Protein AF-A0A1I8JA05-F1 (afdb_monomer)

Foldseek 3Di:
DDDDDDDDDDDDDDDDDPDDDDPDDDDDDDDDDDDDDDDDDDDDDDDDDDDDDDDDPDPDDVVVVVVVVVLVVVVVVVVVVVVVVCVVPDDDDDDDDDDDDPPPDDDDDDDDDDDDDPDDPLRVVVVPDDPPDPVRDDVVVVVVVVVVVVVVVVVVVVVVVVVVVVPDDPDDDRPDDPPCVVVVVLVVLVVQLVVLVVVLVVQLVVLVVVLVVVLVVLVVVLVVVVVVLVVVLCVLCVLLPDLVSLLVDDPVSLVVSVVSNVVSLVVNLVSLVVSLVVLVVSLVVSVVSNVVSLVVSVVVSVVSPSDDPVVVVVVSVVVVVVVVVVSVVSNVVSVVVSVVSVVVSVVVVVVVVVVSVVSVVSNVVVVVVVVVVVLVVVCPDCCNPPNVQLVVLVVVLVVQLVVLVVVLVVLVVVVVVCDPPNVDPVNVVVSVVVNVVSVVVNVVSVVVSVVSNVVSNVVSVVVSVVVVVVD

Nearest PDB structures (foldseek):
  8iyj-assembly1_S4  TM=3.286E-01  e=1.286E+00  Mus musculus
  7sqc-assembly1_1J  TM=2.464E-01  e=8.059E+00  Chlamydomonas reinhardtii

InterPro domains:
  IPR028089 Domain of unknown function DUF4455 [PF14643] (186-469)

Organism: NCBI:txid282301

Radius of gyration: 69.93 Å; Cα contacts (8 Å, |Δi|>4): 129; chains: 1; bounding box: 151×62×219 Å

Sequence (471 aa):
MEVEVAHPSQPNASRFDESAAAAMSLPQPPAPQQRSGNTRSGHTSLQQKRPAPVDGSKILRNDEVYRQLFEAQVQLTDQLAGTRWWRENKPAVKQVKSSRDLSLPVVRNAAPATSRGMLAGRQADWTRALENDGRTENPVVARQTAEWLDLVSAETESGQHATEVADLPDQVRPSKLRSDVIDRIKEKRRERHNLTLEEMHQELYQVGVTFEPLIVQRCQSLHETLAKLEEELDRRLSPLATNESLMALDQHQLLGLWQGVAEVFADRRNAIGSLDEDLLALESDRVTEIRRVFHSYSEVLERVSHLAPAELHRIVDDEAVQMNQTLLGNQRSFADLNARLVMSELDRERRMRAHWQDKITEWRAGHVEVAVAGFHQFVQSPQVQSPPSLESILSNMRAEQSEINSRRLELIEELSSLAPPNACKSGVAAWHQKMQQVCKMLDETNQKYLQQVYEDYERVCQHCLEAINAR

Secondary structure (DSSP, 8-state):
--------------------S----PPPPPPPPP---------------------------HHHHHHHHHHHHHHHHHHHHHHHHHHHTPPPP---------------------SS-SS-HHHHHHHTPPTT-TTSPPHHHHHHHHHHHHHHHHHHHHHHHHHHHHTS-SS----S---THHHHHHHHHHHHHHHHHHHHHHHHHHHHHHHHHHHHHHHHHHHHHHHHHHHHHHHHHGGGSSHHHHHT--HHHHHHHHHHHHHHHHHHHHHHHHHHHHHHHHHHHHHHHHHHHHHHHHHHHHHH-SS-HHHHHHHHHHHHHHHHHHHHHHHHHHHHHHHHHHHHHHHHHHHHHHHHHHHHHHHHHHHHHHHHHHHHHHHTSHHHHS-HHHHHHHHHHHHHHHHHHHHHHHHHHHHHH--TTS--HHHHHHHHHHHHHHHHHHHHHHHHHHHHHHHHHHHHHHHHHHHHHT-

pLDDT: mean 76.0, std 22.55, range [29.23, 98.0]

Solvent-accessible surface area (backbone atoms only — not comparable to full-atom values): 28665 Å² total; per-residue (Å²): 136,89,77,85,86,82,85,81,83,86,80,84,93,76,87,88,81,98,83,87,89,85,87,86,82,83,84,83,83,84,82,89,84,88,82,89,83,88,90,87,85,87,86,88,86,80,91,79,92,75,87,80,82,93,81,78,92,71,86,69,64,64,70,59,55,56,49,50,51,51,54,51,50,54,50,50,52,53,49,53,52,50,53,49,54,56,63,77,68,57,84,85,75,91,77,82,88,78,88,75,93,77,83,80,78,80,87,71,94,76,84,87,82,91,89,73,71,103,51,58,73,74,56,48,53,56,78,70,54,60,94,86,44,94,86,61,84,55,64,70,58,54,50,52,53,49,57,51,50,53,53,58,51,55,57,53,54,60,52,51,55,57,50,61,62,69,73,56,77,96,67,87,71,84,82,68,84,77,72,63,59,63,60,50,52,51,48,58,28,40,53,52,30,52,50,53,51,52,51,51,52,51,52,54,51,53,54,41,77,60,48,56,57,52,55,51,48,54,55,50,54,46,52,56,50,54,49,53,52,46,57,52,46,53,60,66,46,51,53,66,74,42,71,71,50,37,68,69,53,51,73,67,56,53,52,50,45,50,51,54,51,52,50,51,53,49,52,52,52,50,51,53,53,50,48,52,54,52,53,52,49,53,50,53,52,50,52,51,52,53,51,50,51,54,58,64,44,50,63,52,46,68,74,39,46,72,62,58,71,74,58,50,51,49,54,53,49,52,52,51,49,54,49,49,52,51,52,54,49,50,54,50,51,51,52,52,49,49,52,50,51,52,51,53,50,52,52,49,51,51,53,49,52,51,53,50,50,52,50,51,51,51,43,52,51,52,52,51,50,54,51,51,51,54,48,52,54,52,57,67,29,54,71,65,71,58,34,69,67,56,54,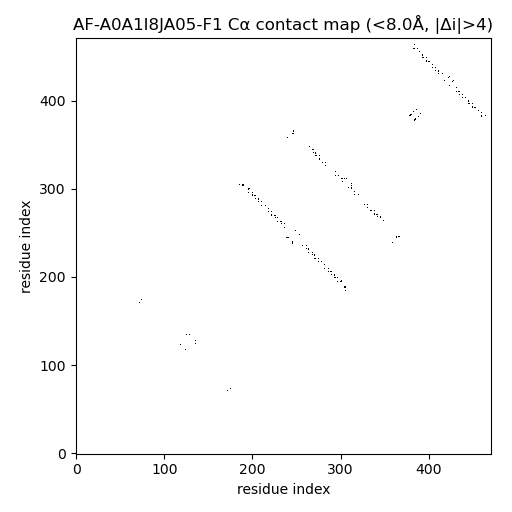52,52,54,52,51,46,52,53,55,50,50,52,54,49,51,54,50,50,52,52,54,52,52,58,76,66,56,48,84,88,64,62,38,76,67,51,55,50,53,50,48,50,54,50,52,50,52,53,49,50,52,52,53,52,50,53,52,49,52,50,53,52,51,55,52,51,51,52,47,50,50,54,52,52,52,59,61,72,76,106

Mean predicted aligned error: 20.37 Å

Structure (mmCIF, N/CA/C/O backbone):
data_AF-A0A1I8JA05-F1
#
_entry.id   AF-A0A1I8JA05-F1
#
loop_
_atom_site.group_PDB
_atom_site.id
_atom_site.type_symbol
_atom_site.label_atom_id
_atom_site.label_alt_id
_atom_site.label_comp_id
_atom_site.label_asym_id
_atom_site.label_entity_id
_atom_site.label_seq_id
_atom_site.pdbx_PDB_ins_code
_atom_site.Cartn_x
_atom_site.Cartn_y
_atom_site.Cartn_z
_atom_site.occupancy
_atom_site.B_iso_or_equiv
_atom_site.auth_seq_id
_atom_site.auth_comp_id
_atom_site.auth_asym_id
_atom_site.auth_atom_id
_atom_site.pdbx_PDB_model_num
ATOM 1 N N . MET A 1 1 ? -30.269 -16.166 15.407 1.00 41.88 1 MET A N 1
ATOM 2 C CA . MET A 1 1 ? -29.426 -16.593 14.275 1.00 41.88 1 MET A CA 1
ATOM 3 C C . MET A 1 1 ? -28.160 -17.139 14.902 1.00 41.88 1 MET A C 1
ATOM 5 O O . MET A 1 1 ? -27.328 -16.366 15.356 1.00 41.88 1 MET A O 1
ATOM 9 N N . GLU A 1 2 ? -28.149 -18.447 15.128 1.00 38.84 2 GLU A N 1
ATOM 10 C CA . GLU A 1 2 ? -27.073 -19.168 15.809 1.00 38.84 2 GLU A CA 1
ATOM 11 C C . GLU A 1 2 ? -25.876 -19.274 14.864 1.00 38.84 2 GLU A C 1
ATOM 13 O O . GLU A 1 2 ? -26.050 -19.608 13.693 1.00 38.84 2 GLU A O 1
ATOM 18 N N . VAL A 1 3 ? -24.677 -18.962 15.355 1.00 39.25 3 VAL A N 1
ATOM 19 C CA . VAL A 1 3 ? -23.432 -19.223 14.629 1.00 39.25 3 VAL A CA 1
ATOM 20 C C . VAL A 1 3 ? -22.560 -20.095 15.518 1.00 39.25 3 VAL A C 1
ATOM 22 O O . VAL A 1 3 ? -22.147 -19.688 16.604 1.00 39.25 3 VAL A O 1
ATOM 25 N N . GLU A 1 4 ? -22.354 -21.318 15.037 1.00 31.69 4 GLU A N 1
ATOM 26 C CA . GLU A 1 4 ? -21.471 -22.350 15.566 1.00 31.69 4 GLU A CA 1
ATOM 27 C C . GLU A 1 4 ? -20.049 -21.825 15.790 1.00 31.69 4 GLU A C 1
ATOM 29 O O . GLU A 1 4 ? -19.417 -21.258 14.897 1.00 31.69 4 GLU A O 1
ATOM 34 N N . VAL A 1 5 ? -19.519 -22.077 16.986 1.00 38.06 5 VAL A N 1
ATOM 35 C CA . VAL A 1 5 ? -18.106 -21.883 17.313 1.00 38.06 5 VAL A CA 1
ATOM 36 C C . VAL A 1 5 ? -17.353 -23.152 16.919 1.00 38.06 5 VAL A C 1
ATOM 38 O O . VAL A 1 5 ? -17.412 -24.166 17.612 1.00 38.06 5 VAL A O 1
ATOM 41 N N . ALA A 1 6 ? -16.637 -23.095 15.797 1.00 34.84 6 ALA A N 1
ATOM 42 C CA . ALA A 1 6 ? -15.684 -24.121 15.396 1.00 34.84 6 ALA A CA 1
ATOM 43 C C . ALA A 1 6 ? -14.306 -23.829 16.017 1.00 34.84 6 ALA A C 1
ATOM 45 O O . ALA A 1 6 ? -13.642 -22.854 15.665 1.00 34.84 6 ALA A O 1
ATOM 46 N N . HIS A 1 7 ? -13.863 -24.690 16.933 1.00 44.78 7 HIS A N 1
ATOM 47 C CA . HIS A 1 7 ? -12.465 -24.772 17.358 1.00 44.78 7 HIS A CA 1
ATOM 48 C C . HIS A 1 7 ? -11.618 -25.470 16.282 1.00 44.78 7 HIS A C 1
ATOM 50 O O . HIS A 1 7 ? -12.011 -26.547 15.828 1.00 44.78 7 HIS A O 1
ATOM 56 N N . PRO A 1 8 ? -10.407 -24.974 15.969 1.00 39.38 8 PRO A N 1
ATOM 57 C CA . PRO A 1 8 ? -9.360 -25.800 15.399 1.00 39.38 8 PRO A CA 1
ATOM 58 C C . PRO A 1 8 ? -8.265 -26.102 16.426 1.00 39.38 8 PRO A C 1
ATOM 60 O O . PRO A 1 8 ? -7.695 -25.231 17.085 1.00 39.38 8 PRO A O 1
ATOM 63 N N . SER A 1 9 ? -8.001 -27.396 16.515 1.00 35.47 9 SER A N 1
ATOM 64 C CA . SER A 1 9 ? -6.981 -28.088 17.282 1.00 35.47 9 SER A CA 1
ATOM 65 C C . SER A 1 9 ? -5.557 -27.624 16.957 1.00 35.47 9 SER A C 1
ATOM 67 O O . SER A 1 9 ? -5.187 -27.451 15.797 1.00 35.47 9 SER A O 1
ATOM 69 N N . GLN A 1 10 ? -4.732 -27.506 17.996 1.00 41.56 10 GLN A N 1
ATOM 70 C CA . GLN A 1 10 ? -3.276 -27.409 17.883 1.00 41.56 10 GLN A CA 1
ATOM 71 C C . GLN A 1 10 ? -2.671 -28.701 17.310 1.00 41.56 10 GLN A C 1
ATOM 73 O O . GLN A 1 10 ? -3.129 -29.792 17.664 1.00 41.56 10 GLN A O 1
ATOM 78 N N . PRO A 1 11 ? -1.549 -28.603 16.575 1.00 41.12 11 PRO A N 1
ATOM 79 C CA . PRO A 1 11 ? -0.574 -29.678 16.544 1.00 41.12 11 PRO A CA 1
ATOM 80 C C . PRO A 1 11 ? 0.808 -29.236 17.053 1.00 41.12 11 PRO A C 1
ATOM 82 O O . PRO A 1 11 ? 1.414 -28.286 16.570 1.00 41.12 11 PRO A O 1
ATOM 85 N N . ASN A 1 12 ? 1.266 -29.996 18.049 1.00 33.09 12 ASN A N 1
ATOM 86 C CA . ASN A 1 12 ? 2.627 -30.448 18.347 1.00 33.09 12 ASN A CA 1
ATOM 87 C C . ASN A 1 12 ? 3.834 -29.666 17.803 1.00 33.09 12 ASN A C 1
ATOM 89 O O . ASN A 1 12 ? 4.171 -29.716 16.622 1.00 33.09 12 ASN A O 1
ATOM 93 N N . ALA A 1 13 ? 4.606 -29.137 18.752 1.00 38.50 13 ALA A N 1
ATOM 94 C CA . ALA A 1 13 ? 6.009 -28.792 18.591 1.00 38.50 13 ALA A CA 1
ATOM 95 C C . ALA A 1 13 ? 6.906 -30.052 18.549 1.00 38.50 13 ALA A C 1
ATOM 97 O O . ALA A 1 13 ? 6.864 -30.895 19.443 1.00 38.50 13 ALA A O 1
ATOM 98 N N . SER A 1 14 ? 7.753 -30.137 17.522 1.00 34.16 14 SER A N 1
ATOM 99 C CA . SER A 1 14 ? 8.902 -31.048 17.367 1.00 34.16 14 SER A CA 1
ATOM 100 C C . SER A 1 14 ? 9.892 -30.329 16.438 1.00 34.16 14 SER A C 1
ATOM 102 O O . SER A 1 14 ? 9.547 -30.086 15.291 1.00 34.16 14 SER A O 1
ATOM 104 N N . ARG A 1 15 ? 10.963 -29.703 16.947 1.00 37.03 15 ARG A N 1
ATOM 105 C CA . ARG A 1 15 ? 12.347 -30.219 17.105 1.00 37.03 15 ARG A CA 1
ATOM 106 C C . ARG A 1 15 ? 13.031 -30.605 15.772 1.00 37.03 15 ARG A C 1
ATOM 108 O O . ARG A 1 15 ? 12.457 -31.392 15.030 1.00 37.03 15 ARG A O 1
ATOM 115 N N . PHE A 1 16 ? 14.279 -30.123 15.606 1.00 31.55 16 PHE A N 1
ATOM 116 C CA . PHE A 1 16 ? 15.246 -30.218 14.477 1.00 31.55 16 PHE A CA 1
ATOM 117 C C . PHE A 1 16 ? 15.109 -29.088 13.428 1.00 31.55 16 PHE A C 1
ATOM 119 O O . PHE A 1 16 ? 14.000 -28.790 13.013 1.00 31.55 16 PHE A O 1
ATOM 126 N N . ASP A 1 17 ? 16.143 -28.384 12.948 1.00 33.81 17 ASP A N 1
ATOM 127 C CA . ASP A 1 17 ? 17.603 -28.472 13.111 1.00 33.81 17 ASP A CA 1
ATOM 128 C C . ASP A 1 17 ? 18.236 -27.111 12.723 1.00 33.81 17 ASP A C 1
ATOM 130 O O . ASP A 1 17 ? 17.935 -26.565 11.659 1.00 33.81 17 ASP A O 1
ATOM 134 N N . GLU A 1 18 ? 19.122 -26.560 13.558 1.00 38.75 18 GLU A N 1
ATOM 135 C CA . GLU A 1 18 ? 19.995 -25.423 13.221 1.00 38.75 18 GLU A CA 1
ATOM 136 C C . GLU A 1 18 ? 21.253 -25.945 12.509 1.00 38.75 18 GLU A C 1
ATOM 138 O O . GLU A 1 18 ? 22.231 -26.315 13.154 1.00 38.75 18 GLU A O 1
ATOM 143 N N . SER A 1 19 ? 21.258 -25.989 11.175 1.00 43.25 19 SER A N 1
ATOM 144 C CA . SER A 1 19 ? 22.497 -26.174 10.400 1.00 43.25 19 SER A CA 1
ATOM 145 C C . SER A 1 19 ? 22.305 -25.793 8.931 1.00 43.25 19 SER A C 1
ATOM 147 O O . SER A 1 19 ? 22.050 -26.649 8.089 1.00 43.25 19 SER A O 1
ATOM 149 N N . ALA A 1 20 ? 22.413 -24.498 8.612 1.00 35.06 20 ALA A N 1
ATOM 150 C CA . ALA A 1 20 ? 22.589 -24.026 7.228 1.00 35.06 20 ALA A CA 1
ATOM 151 C C . ALA A 1 20 ? 23.080 -22.562 7.130 1.00 35.06 20 ALA A C 1
ATOM 153 O O . ALA A 1 20 ? 22.655 -21.826 6.246 1.00 35.06 20 ALA A O 1
ATOM 154 N N . ALA A 1 21 ? 23.966 -22.111 8.027 1.00 34.53 21 ALA A N 1
ATOM 155 C CA . ALA A 1 21 ? 24.474 -20.727 8.033 1.00 34.53 21 ALA A CA 1
ATOM 156 C C . ALA A 1 21 ? 26.009 -20.624 7.912 1.00 34.53 21 ALA A C 1
ATOM 158 O O . ALA A 1 21 ? 26.622 -19.722 8.475 1.00 34.53 21 ALA A O 1
ATOM 159 N N . ALA A 1 22 ? 26.655 -21.547 7.190 1.00 38.22 22 ALA A N 1
ATOM 160 C CA . ALA A 1 22 ? 28.110 -21.531 7.015 1.00 38.22 22 ALA A CA 1
ATOM 161 C C . ALA A 1 22 ? 28.551 -22.120 5.666 1.00 38.22 22 ALA A C 1
ATOM 163 O O . ALA A 1 22 ? 29.195 -23.163 5.626 1.00 38.22 22 ALA A O 1
ATOM 164 N N . ALA A 1 23 ? 28.207 -21.472 4.549 1.00 40.16 23 ALA A N 1
ATOM 165 C CA . ALA A 1 23 ? 28.803 -21.812 3.253 1.00 40.16 23 ALA A CA 1
ATOM 166 C C . ALA A 1 23 ? 28.652 -20.703 2.200 1.00 40.16 23 ALA A C 1
ATOM 168 O O . ALA A 1 23 ? 28.147 -20.985 1.127 1.00 40.16 23 ALA A O 1
ATOM 169 N N . MET A 1 24 ? 29.089 -19.463 2.461 1.00 35.53 24 MET A N 1
ATOM 170 C CA . MET A 1 24 ? 29.396 -18.487 1.394 1.00 35.53 24 MET A CA 1
ATOM 171 C C . MET A 1 24 ? 30.433 -17.456 1.872 1.00 35.53 24 MET A C 1
ATOM 173 O O . MET A 1 24 ? 30.088 -16.340 2.239 1.00 35.53 24 MET A O 1
ATOM 177 N N . SER A 1 25 ? 31.717 -17.823 1.837 1.00 35.19 25 SER A N 1
ATOM 178 C CA . SER A 1 25 ? 32.829 -16.862 1.853 1.00 35.19 25 SER A CA 1
ATOM 179 C C . SER A 1 25 ? 33.678 -17.091 0.608 1.00 35.19 25 SER A C 1
ATOM 181 O O . SER A 1 25 ? 34.416 -18.072 0.523 1.00 35.19 25 SER A O 1
ATOM 183 N N . LEU A 1 26 ? 33.535 -16.203 -0.376 1.00 40.00 26 LEU A N 1
ATOM 184 C CA . LEU A 1 26 ? 34.410 -16.127 -1.546 1.00 40.00 26 LEU A CA 1
ATOM 185 C C . LEU A 1 26 ? 35.692 -15.343 -1.192 1.00 40.00 26 LEU A C 1
ATOM 187 O O . LEU A 1 26 ? 35.626 -14.399 -0.402 1.00 40.00 26 LEU A O 1
ATOM 191 N N . PRO A 1 27 ? 36.858 -15.714 -1.754 1.00 38.91 27 PRO A N 1
ATOM 192 C CA . PRO A 1 27 ? 38.143 -15.119 -1.402 1.00 38.91 27 PRO A CA 1
ATOM 193 C C . PRO A 1 27 ? 38.378 -13.768 -2.100 1.00 38.91 27 PRO A C 1
ATOM 195 O O . PRO A 1 27 ? 38.098 -13.608 -3.287 1.00 38.91 27 PRO A O 1
ATOM 198 N N . GLN A 1 28 ? 38.938 -12.806 -1.360 1.00 41.25 28 GLN A N 1
ATOM 199 C CA . GLN A 1 28 ? 39.432 -11.529 -1.892 1.00 41.25 28 GLN A CA 1
ATOM 200 C C . GLN A 1 28 ? 40.732 -11.710 -2.709 1.00 41.25 28 GLN A C 1
ATOM 202 O O . GLN A 1 28 ? 41.549 -12.568 -2.365 1.00 41.25 28 GLN A O 1
ATOM 207 N N . PRO A 1 29 ? 40.979 -10.881 -3.744 1.00 44.94 29 PRO A N 1
ATOM 208 C CA . PRO A 1 29 ? 42.242 -10.869 -4.482 1.00 44.94 29 PRO A CA 1
ATOM 209 C C . PRO A 1 29 ? 43.322 -10.033 -3.757 1.00 44.94 29 PRO A C 1
ATOM 211 O O . PRO A 1 29 ? 42.985 -9.058 -3.080 1.00 44.94 29 PRO A O 1
ATOM 214 N N . PRO A 1 30 ? 44.625 -10.351 -3.901 1.00 42.91 30 PRO A N 1
ATOM 215 C CA . PRO A 1 30 ? 45.692 -9.564 -3.289 1.00 42.91 30 PRO A CA 1
ATOM 216 C C . PRO A 1 30 ? 46.059 -8.323 -4.123 1.00 42.91 30 PRO A C 1
ATOM 218 O O . PRO A 1 30 ? 46.058 -8.347 -5.354 1.00 42.91 30 PRO A O 1
ATOM 221 N N . ALA A 1 31 ? 46.422 -7.244 -3.424 1.00 36.06 31 ALA A N 1
ATOM 222 C CA . ALA A 1 31 ? 46.951 -5.996 -3.979 1.00 36.06 31 ALA A CA 1
ATOM 223 C C . ALA A 1 31 ? 48.425 -6.126 -4.448 1.00 36.06 31 ALA A C 1
ATOM 225 O O . ALA A 1 31 ? 49.154 -6.984 -3.940 1.00 36.06 31 ALA A O 1
ATOM 226 N N . PRO A 1 32 ? 48.907 -5.272 -5.379 1.00 37.06 32 PRO A N 1
ATOM 227 C CA . PRO A 1 32 ? 50.227 -5.413 -5.988 1.00 37.06 32 PRO A CA 1
ATOM 228 C C . PRO A 1 32 ? 51.334 -4.744 -5.157 1.00 37.06 32 PRO A C 1
ATOM 230 O O . PRO A 1 32 ? 51.206 -3.602 -4.719 1.00 37.06 32 PRO A O 1
ATOM 233 N N . GLN A 1 33 ? 52.466 -5.435 -4.999 1.00 34.22 33 GLN A N 1
ATOM 234 C CA . GLN A 1 33 ? 53.706 -4.871 -4.461 1.00 34.22 33 GLN A CA 1
ATOM 235 C C . GLN A 1 33 ? 54.663 -4.495 -5.597 1.00 34.22 33 GLN A C 1
ATOM 237 O O . GLN A 1 33 ? 55.063 -5.333 -6.402 1.00 34.22 33 GLN A O 1
ATOM 242 N N . GLN A 1 34 ? 55.071 -3.226 -5.626 1.00 36.62 34 GLN A N 1
ATOM 243 C CA . GLN A 1 34 ? 56.236 -2.759 -6.372 1.00 36.62 34 GLN A CA 1
ATOM 244 C C . GLN A 1 34 ? 57.522 -3.084 -5.602 1.00 36.62 34 GLN A C 1
ATOM 246 O O . GLN A 1 34 ? 57.623 -2.766 -4.416 1.00 36.62 34 GLN A O 1
ATOM 251 N N . ARG A 1 35 ? 58.558 -3.576 -6.294 1.00 29.50 35 ARG A N 1
ATOM 252 C CA . ARG A 1 35 ? 59.947 -3.241 -5.944 1.00 29.50 35 ARG A CA 1
ATOM 253 C C . ARG A 1 35 ? 60.912 -3.390 -7.119 1.00 29.50 35 ARG A C 1
ATOM 255 O O . ARG A 1 35 ? 60.993 -4.422 -7.771 1.00 29.50 35 ARG A O 1
ATOM 262 N N . SER A 1 36 ? 61.640 -2.299 -7.329 1.00 31.23 36 SER A N 1
ATOM 263 C CA . SER A 1 36 ? 62.800 -2.106 -8.200 1.00 31.23 36 SER A CA 1
ATOM 264 C C . SER A 1 36 ? 64.059 -2.772 -7.622 1.00 31.23 36 SER A C 1
ATOM 266 O O . SER A 1 36 ? 64.203 -2.831 -6.400 1.00 31.23 36 SER A O 1
ATOM 268 N N . GLY A 1 37 ? 65.018 -3.143 -8.481 1.00 30.45 37 GLY A N 1
ATOM 269 C CA . GLY A 1 37 ? 66.405 -3.372 -8.058 1.00 30.45 37 GLY A CA 1
ATOM 270 C C . GLY A 1 37 ? 67.306 -4.078 -9.075 1.00 30.45 37 GLY A C 1
ATOM 271 O O . GLY A 1 37 ? 67.308 -5.298 -9.158 1.00 30.45 37 GLY A O 1
ATOM 272 N N . ASN A 1 38 ? 68.111 -3.289 -9.793 1.00 32.28 38 ASN A N 1
ATOM 273 C CA . ASN A 1 38 ? 69.272 -3.681 -10.608 1.00 32.28 38 ASN A CA 1
ATOM 274 C C . ASN A 1 38 ? 70.279 -4.600 -9.881 1.00 32.28 38 ASN A C 1
ATOM 276 O O . ASN A 1 38 ? 70.495 -4.434 -8.687 1.00 32.28 38 ASN A O 1
ATOM 280 N N . THR A 1 39 ? 71.052 -5.403 -10.628 1.00 32.38 39 THR A N 1
ATOM 281 C CA . THR A 1 39 ? 72.533 -5.302 -10.683 1.00 32.38 39 THR A CA 1
ATOM 282 C C . THR A 1 39 ? 73.154 -6.207 -11.759 1.00 32.38 39 THR A C 1
ATOM 284 O O . THR A 1 39 ? 72.547 -7.129 -12.286 1.00 32.38 39 THR A O 1
ATOM 287 N N . ARG A 1 40 ? 74.380 -5.827 -12.121 1.00 29.39 40 ARG A N 1
ATOM 288 C CA . ARG A 1 40 ? 75.189 -6.096 -13.314 1.00 29.39 40 ARG A CA 1
ATOM 289 C C . ARG A 1 40 ? 76.404 -6.946 -12.934 1.00 29.39 40 ARG A C 1
ATOM 291 O O . ARG A 1 40 ? 77.016 -6.630 -11.924 1.00 29.39 40 ARG A O 1
ATOM 298 N N . SER A 1 41 ? 76.797 -7.898 -13.785 1.00 30.88 41 SER A N 1
ATOM 299 C CA . SER A 1 41 ? 78.175 -8.305 -14.172 1.00 30.88 41 SER A CA 1
ATOM 300 C C . SER A 1 41 ? 78.046 -9.687 -14.840 1.00 30.88 41 SER A C 1
ATOM 302 O O . SER A 1 41 ? 77.389 -10.550 -14.280 1.00 30.88 41 SER A O 1
ATOM 304 N N . GLY A 1 42 ? 78.504 -10.003 -16.049 1.00 29.38 42 GLY A N 1
ATOM 305 C CA . GLY A 1 42 ? 79.692 -9.574 -16.773 1.00 29.38 42 GLY A CA 1
ATOM 306 C C . GLY A 1 42 ? 80.552 -10.823 -16.994 1.00 29.38 42 GLY A C 1
ATOM 307 O O . GLY A 1 42 ? 81.128 -11.302 -16.033 1.00 29.38 42 GLY A O 1
ATOM 308 N N . HIS A 1 43 ? 80.590 -11.377 -18.212 1.00 33.28 43 HIS A N 1
ATOM 309 C CA . HIS A 1 43 ? 81.814 -11.844 -18.880 1.00 33.28 43 HIS A CA 1
ATOM 310 C C . HIS A 1 43 ? 81.531 -12.360 -20.304 1.00 33.28 43 HIS A C 1
ATOM 312 O O . HIS A 1 43 ? 80.597 -13.103 -20.584 1.00 33.28 43 HIS A O 1
ATOM 318 N N . THR A 1 44 ? 82.384 -11.873 -21.192 1.00 31.44 44 THR A N 1
ATOM 319 C CA . THR A 1 44 ? 82.573 -12.073 -22.629 1.00 31.44 44 THR A CA 1
ATOM 320 C C . THR A 1 44 ? 82.937 -13.503 -23.038 1.00 31.44 44 THR A C 1
ATOM 322 O O . THR A 1 44 ? 83.827 -14.082 -22.419 1.00 31.44 44 THR A O 1
ATOM 325 N N . SER A 1 45 ? 82.425 -13.989 -24.180 1.00 29.23 45 SER A N 1
ATOM 326 C CA . SER A 1 45 ? 83.237 -14.196 -25.403 1.00 29.23 45 SER A CA 1
ATOM 327 C C . SER A 1 45 ? 82.527 -14.983 -26.518 1.00 29.23 45 SER A C 1
ATOM 329 O O . SER A 1 45 ? 81.908 -16.010 -26.280 1.00 29.23 45 SER A O 1
ATOM 331 N N . LEU A 1 46 ? 82.781 -14.505 -27.742 1.00 31.34 46 LEU A N 1
ATOM 332 C CA . LEU A 1 46 ? 82.846 -15.209 -29.032 1.00 31.34 46 LEU A CA 1
ATOM 333 C C . LEU A 1 46 ? 81.544 -15.582 -29.769 1.00 31.34 46 LEU A C 1
ATOM 335 O O . LEU A 1 46 ? 80.883 -16.586 -29.536 1.00 31.34 46 LEU A O 1
ATOM 339 N N . GLN A 1 47 ? 81.282 -14.723 -30.758 1.00 34.19 47 GLN A N 1
ATOM 340 C CA . GLN A 1 47 ? 80.603 -14.936 -32.035 1.00 34.19 47 GLN A CA 1
ATOM 341 C C . GLN A 1 47 ? 80.421 -16.401 -32.470 1.00 34.19 47 GLN A C 1
ATOM 343 O O . GLN A 1 47 ? 81.396 -17.090 -32.747 1.00 34.19 47 GLN A 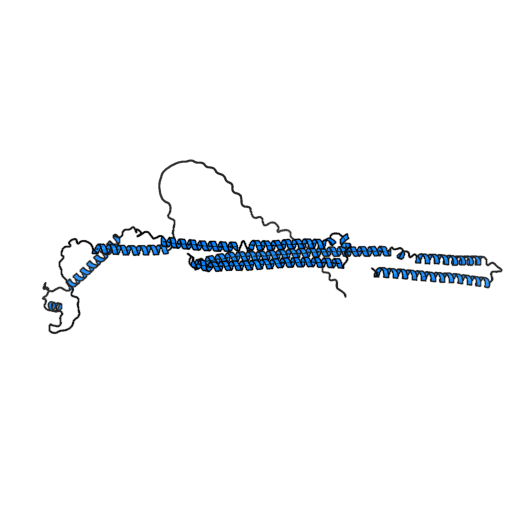O 1
ATOM 348 N N . GLN A 1 48 ? 79.174 -16.778 -32.763 1.00 35.69 48 GLN A N 1
ATOM 349 C CA . GLN A 1 48 ? 78.835 -17.393 -34.049 1.00 35.69 48 GLN A CA 1
ATOM 350 C C . GLN A 1 48 ? 77.337 -17.239 -34.338 1.00 35.69 48 GLN A C 1
ATOM 352 O O . GLN A 1 48 ? 76.465 -17.571 -33.542 1.00 35.69 48 GLN A O 1
ATOM 357 N N . LYS A 1 49 ? 77.063 -16.652 -35.501 1.00 37.31 49 LYS A N 1
ATOM 358 C CA . LYS A 1 49 ? 75.755 -16.256 -36.017 1.00 37.31 49 LYS A CA 1
ATOM 359 C C . LYS A 1 49 ? 75.089 -17.483 -36.656 1.00 37.31 49 LYS A C 1
ATOM 361 O O . LYS A 1 49 ? 75.586 -17.975 -37.666 1.00 37.31 49 LYS A O 1
ATOM 366 N N . ARG A 1 50 ? 73.964 -17.956 -36.109 1.00 32.16 50 ARG A N 1
ATOM 367 C CA . ARG A 1 50 ? 72.995 -18.820 -36.812 1.00 32.16 50 ARG A CA 1
ATOM 368 C C . ARG A 1 50 ? 71.569 -18.341 -36.500 1.00 32.16 50 ARG A C 1
ATOM 370 O O . ARG A 1 50 ? 71.269 -18.146 -35.324 1.00 32.16 50 ARG A O 1
ATOM 377 N N . PRO A 1 51 ? 70.717 -18.100 -37.512 1.00 36.16 51 PRO A N 1
ATOM 378 C CA . PRO A 1 51 ? 69.340 -17.670 -37.300 1.00 36.16 51 PRO A CA 1
ATOM 379 C C . PRO A 1 51 ? 68.438 -18.837 -36.874 1.00 36.16 51 PRO A C 1
ATOM 381 O O . PRO A 1 51 ? 68.618 -19.972 -37.314 1.00 36.16 51 PRO A O 1
ATOM 384 N N . ALA A 1 52 ? 67.480 -18.509 -36.008 1.00 35.38 52 ALA A N 1
ATOM 385 C CA . ALA A 1 52 ? 66.380 -19.353 -35.550 1.00 35.38 52 ALA A CA 1
ATOM 386 C C . ALA A 1 52 ? 65.139 -19.179 -36.477 1.00 35.38 52 ALA A C 1
ATOM 388 O O . ALA A 1 52 ? 65.245 -18.473 -37.483 1.00 35.38 52 ALA A O 1
ATOM 389 N N . PRO A 1 53 ? 64.017 -19.880 -36.230 1.00 37.75 53 PRO A N 1
ATOM 390 C CA . PRO A 1 53 ? 63.233 -20.591 -37.232 1.00 37.75 53 PRO A CA 1
ATOM 391 C C . PRO A 1 53 ? 62.241 -19.705 -38.000 1.00 37.75 53 PRO A C 1
ATOM 393 O O . PRO A 1 53 ? 61.795 -18.665 -37.524 1.00 37.75 53 PRO A O 1
ATOM 396 N N . VAL A 1 54 ? 61.882 -20.165 -39.199 1.00 38.03 54 VAL A N 1
ATOM 397 C CA . VAL A 1 54 ? 60.823 -19.589 -40.032 1.00 38.03 54 VAL A CA 1
ATOM 398 C C . VAL A 1 54 ? 59.475 -19.977 -39.435 1.00 38.03 54 VAL A C 1
ATOM 400 O O . VAL A 1 54 ? 59.132 -21.156 -39.409 1.00 38.03 54 VAL A O 1
ATOM 403 N N . ASP A 1 55 ? 58.723 -18.979 -38.987 1.00 37.06 55 ASP A N 1
ATOM 404 C CA . ASP A 1 55 ? 57.297 -19.087 -38.699 1.00 37.06 55 ASP A CA 1
ATOM 405 C C . ASP A 1 55 ? 56.541 -18.086 -39.582 1.00 37.06 55 ASP A C 1
ATOM 407 O O . ASP A 1 55 ? 57.053 -17.002 -39.885 1.00 37.06 55 ASP A O 1
ATOM 411 N N . GLY A 1 56 ? 55.331 -18.450 -40.003 1.00 30.62 56 GLY A N 1
ATOM 412 C CA . GLY A 1 56 ? 54.423 -17.531 -40.686 1.00 30.62 56 GLY A CA 1
ATOM 413 C C . GLY A 1 56 ? 53.859 -18.030 -42.009 1.00 30.62 56 GLY A C 1
ATOM 414 O O . GLY A 1 56 ? 54.042 -17.400 -43.052 1.00 30.62 56 GLY A O 1
ATOM 415 N N . SER A 1 57 ? 53.074 -19.102 -41.954 1.00 42.50 57 SER A N 1
ATOM 416 C CA . SER A 1 57 ? 51.958 -19.329 -42.873 1.00 42.50 57 SER A CA 1
ATOM 417 C C . SER A 1 57 ? 51.027 -18.107 -42.885 1.00 42.50 57 SER A C 1
ATOM 419 O O . SER A 1 57 ? 50.094 -18.001 -42.091 1.00 42.50 57 SER A O 1
ATOM 421 N N . LYS A 1 58 ? 51.286 -17.160 -43.794 1.00 40.53 58 LYS A N 1
ATOM 422 C CA . LYS A 1 58 ? 50.312 -16.145 -44.200 1.00 40.53 58 LYS A CA 1
ATOM 423 C C . LYS A 1 58 ? 49.350 -16.796 -45.183 1.00 40.53 58 LYS A C 1
ATOM 425 O O . LYS A 1 58 ? 49.693 -17.021 -46.340 1.00 40.53 58 LYS A O 1
ATOM 430 N N . ILE A 1 59 ? 48.140 -17.074 -44.716 1.00 48.66 59 ILE A N 1
ATOM 431 C CA . ILE A 1 59 ? 46.976 -17.248 -45.584 1.00 48.66 59 ILE A CA 1
ATOM 432 C C . ILE A 1 59 ? 46.783 -15.900 -46.296 1.00 48.66 59 ILE A C 1
ATOM 434 O O . ILE A 1 59 ? 46.278 -14.938 -45.719 1.00 48.66 59 ILE A O 1
ATOM 438 N N . LEU A 1 60 ? 47.315 -15.797 -47.512 1.00 45.62 60 LEU A N 1
ATOM 439 C CA . LEU A 1 60 ? 47.205 -14.624 -48.373 1.00 45.62 60 LEU A CA 1
ATOM 440 C C . LEU A 1 60 ? 45.795 -14.607 -48.973 1.00 45.62 60 LEU A C 1
ATOM 442 O O . LEU A 1 60 ? 45.324 -15.619 -49.488 1.00 45.62 60 LEU A O 1
ATOM 446 N N . ARG A 1 61 ? 45.102 -13.466 -48.877 1.00 48.03 61 ARG A N 1
ATOM 447 C CA . ARG A 1 61 ? 43.771 -13.266 -49.468 1.00 48.03 61 ARG A CA 1
ATOM 448 C C . ARG A 1 61 ? 43.848 -13.554 -50.972 1.00 48.03 61 ARG A C 1
ATOM 450 O O . ARG A 1 61 ? 44.578 -12.874 -51.688 1.00 48.03 61 ARG A O 1
ATOM 457 N N . ASN A 1 62 ? 43.092 -14.549 -51.437 1.00 55.56 62 ASN A N 1
ATOM 458 C CA . ASN A 1 62 ? 43.109 -15.043 -52.820 1.00 55.56 62 ASN A CA 1
ATOM 459 C C . ASN A 1 62 ? 42.992 -13.932 -53.885 1.00 55.56 62 ASN A C 1
ATOM 461 O O . ASN A 1 62 ? 43.601 -14.038 -54.947 1.00 55.56 62 ASN A O 1
ATOM 465 N N . ASP A 1 63 ? 42.289 -12.836 -53.593 1.00 56.84 63 ASP A N 1
ATOM 466 C CA . ASP A 1 63 ? 42.094 -11.722 -54.530 1.00 56.84 63 ASP A CA 1
ATOM 467 C C . ASP A 1 63 ? 43.390 -10.975 -54.892 1.00 56.84 63 ASP A C 1
ATOM 469 O O . ASP A 1 63 ? 43.524 -10.477 -56.011 1.00 56.84 63 ASP A O 1
ATOM 473 N N . GLU A 1 64 ? 44.375 -10.916 -53.988 1.00 58.69 64 GLU A N 1
ATOM 474 C CA . GLU A 1 64 ? 45.689 -10.336 -54.303 1.00 58.69 64 GLU A CA 1
ATOM 475 C C . GLU A 1 64 ? 46.500 -11.248 -55.220 1.00 58.69 64 GLU A C 1
ATOM 477 O O . GLU A 1 64 ? 47.170 -10.756 -56.125 1.00 58.69 64 GLU A O 1
ATOM 482 N N . VAL A 1 65 ? 46.384 -12.565 -55.044 1.00 62.16 65 VAL A N 1
ATOM 483 C CA . VAL A 1 65 ? 47.097 -13.560 -55.855 1.00 62.16 65 VAL A CA 1
ATOM 484 C C . VAL A 1 65 ? 46.560 -13.569 -57.284 1.00 62.16 65 VAL A C 1
ATOM 486 O O . VAL A 1 65 ? 47.338 -13.493 -58.234 1.00 62.16 65 VAL A O 1
ATOM 489 N N . TYR A 1 66 ? 45.235 -13.577 -57.458 1.00 68.25 66 TYR A N 1
ATOM 490 C CA . TYR A 1 66 ? 44.625 -13.519 -58.790 1.00 68.25 66 TYR A CA 1
ATOM 491 C C . TYR A 1 66 ? 44.935 -12.211 -59.512 1.00 68.25 66 TYR A C 1
ATOM 493 O O . TYR A 1 66 ? 45.199 -12.205 -60.715 1.00 68.25 66 TYR A O 1
ATOM 501 N N . ARG A 1 67 ? 44.963 -11.096 -58.779 1.00 66.94 67 ARG A N 1
ATOM 502 C CA . ARG A 1 67 ? 45.323 -9.805 -59.355 1.00 66.94 67 ARG A CA 1
ATOM 503 C C . ARG A 1 67 ? 46.800 -9.742 -59.754 1.00 66.94 67 ARG A C 1
ATOM 505 O O . ARG A 1 67 ? 47.103 -9.215 -60.820 1.00 66.94 67 ARG A O 1
ATOM 512 N N . GLN A 1 68 ? 47.699 -10.292 -58.939 1.00 69.69 68 GLN A N 1
ATOM 513 C CA . GLN A 1 68 ? 49.127 -10.386 -59.256 1.00 69.69 68 GLN A CA 1
ATOM 514 C C . GLN A 1 68 ? 49.378 -11.286 -60.471 1.00 69.69 68 GLN A C 1
ATOM 516 O O . GLN A 1 68 ? 50.172 -10.925 -61.335 1.00 69.69 68 GLN A O 1
ATOM 521 N N . LEU A 1 69 ? 48.657 -12.406 -60.582 1.00 72.06 69 LEU A N 1
ATOM 522 C CA . LEU A 1 69 ? 48.701 -13.285 -61.753 1.00 72.06 69 LEU A CA 1
ATOM 523 C C . LEU A 1 69 ? 48.235 -12.567 -63.022 1.00 72.06 69 LEU A C 1
ATOM 525 O O . LEU A 1 69 ? 48.891 -12.662 -64.056 1.00 72.06 69 LEU A O 1
ATOM 529 N N . PHE A 1 70 ? 47.141 -11.809 -62.942 1.00 73.44 70 PHE A N 1
ATOM 530 C CA . PHE A 1 70 ? 46.629 -11.063 -64.089 1.00 73.44 70 PHE A CA 1
ATOM 531 C C . PHE A 1 70 ? 47.568 -9.920 -64.505 1.00 73.44 70 PHE A C 1
ATOM 533 O O . PHE A 1 70 ? 47.847 -9.752 -65.690 1.00 73.44 70 PHE A O 1
ATOM 540 N N . GLU A 1 71 ? 48.111 -9.162 -63.546 1.00 68.81 71 GLU A N 1
ATOM 541 C CA . GLU A 1 71 ? 49.102 -8.112 -63.825 1.00 68.81 71 GLU A CA 1
ATOM 542 C C . GLU A 1 71 ? 50.395 -8.702 -64.425 1.00 68.81 71 GLU A C 1
ATOM 544 O O . GLU A 1 71 ? 50.929 -8.137 -65.382 1.00 68.81 71 GLU A O 1
ATOM 549 N N . ALA A 1 72 ? 50.852 -9.867 -63.948 1.00 73.00 72 ALA A N 1
ATOM 550 C CA . ALA A 1 72 ? 51.993 -10.583 -64.522 1.00 73.00 72 ALA A CA 1
ATOM 551 C C . ALA A 1 72 ? 51.710 -11.086 -65.948 1.00 73.00 72 ALA A C 1
ATOM 553 O O . ALA A 1 72 ? 52.565 -10.962 -66.825 1.00 73.00 72 ALA A O 1
ATOM 554 N N . GLN A 1 73 ? 50.503 -11.596 -66.210 1.00 76.00 73 GLN A N 1
ATOM 555 C CA . GLN A 1 73 ? 50.098 -12.058 -67.538 1.00 76.00 73 GLN A CA 1
ATOM 556 C C . GLN A 1 73 ? 50.063 -10.909 -68.552 1.00 76.00 73 GLN A C 1
ATOM 558 O O . GLN A 1 73 ? 50.612 -11.046 -69.644 1.00 76.00 73 GLN A O 1
ATOM 563 N N . VAL A 1 74 ? 49.471 -9.768 -68.186 1.00 73.88 74 VAL A N 1
ATOM 564 C CA . VAL A 1 74 ? 49.417 -8.582 -69.057 1.00 73.88 74 VAL A CA 1
ATOM 565 C C . VAL A 1 74 ? 50.826 -8.050 -69.347 1.00 73.88 74 VAL A C 1
ATOM 567 O O . VAL A 1 74 ? 51.144 -7.719 -70.490 1.00 73.88 74 VAL A O 1
ATOM 570 N N . GLN A 1 75 ? 51.709 -8.033 -68.344 1.00 68.94 75 GLN A N 1
ATOM 571 C CA . GLN A 1 75 ? 53.104 -7.623 -68.534 1.00 68.94 75 GLN A CA 1
ATOM 572 C C . GLN A 1 75 ? 53.885 -8.583 -69.437 1.00 68.94 75 GLN A C 1
ATOM 574 O O . GLN A 1 75 ? 54.640 -8.118 -70.290 1.00 68.94 75 GLN A O 1
ATOM 579 N N . LEU A 1 76 ? 53.685 -9.898 -69.304 1.00 75.12 76 LEU A N 1
ATOM 580 C CA . LEU A 1 76 ? 54.304 -10.887 -70.187 1.00 75.12 76 LEU A CA 1
ATOM 581 C C . LEU A 1 76 ? 53.845 -10.683 -71.638 1.00 75.12 76 LEU A C 1
ATOM 583 O O . LEU A 1 76 ? 54.666 -10.706 -72.552 1.00 75.12 76 LEU A O 1
ATOM 587 N N . THR A 1 77 ? 52.552 -10.425 -71.862 1.00 74.38 77 THR A N 1
ATOM 588 C CA . THR A 1 77 ? 52.031 -10.175 -73.214 1.00 74.38 77 THR A CA 1
ATOM 589 C C . THR A 1 77 ? 52.578 -8.890 -73.832 1.00 74.38 77 THR A C 1
ATOM 591 O O . THR A 1 77 ? 52.958 -8.907 -75.002 1.00 74.38 77 THR A O 1
ATOM 594 N N . ASP A 1 78 ? 52.705 -7.808 -73.057 1.00 71.25 78 ASP A N 1
ATOM 595 C CA . ASP A 1 78 ? 53.302 -6.552 -73.532 1.00 71.25 78 ASP A CA 1
ATOM 596 C C . ASP A 1 78 ? 54.802 -6.715 -73.832 1.00 71.25 78 ASP A C 1
ATOM 598 O O . ASP A 1 78 ? 55.306 -6.185 -74.824 1.00 71.25 78 ASP A O 1
ATOM 602 N N . GLN A 1 79 ? 55.526 -7.489 -73.016 1.00 67.06 79 GLN A N 1
ATOM 603 C CA . GLN A 1 79 ? 56.942 -7.783 -73.249 1.00 67.06 79 GLN A CA 1
ATOM 604 C C . GLN A 1 79 ? 57.151 -8.666 -74.484 1.00 67.06 79 GLN A C 1
ATOM 606 O O . GLN A 1 79 ? 58.029 -8.368 -75.294 1.00 67.06 79 GLN A O 1
ATOM 611 N N . LEU A 1 80 ? 56.320 -9.693 -74.684 1.00 70.38 80 LEU A N 1
ATOM 612 C CA . LEU A 1 80 ? 56.343 -10.533 -75.887 1.00 70.38 80 LEU A CA 1
ATOM 613 C C . LEU A 1 80 ? 55.957 -9.750 -77.153 1.00 70.38 80 LEU A C 1
ATOM 615 O O . LEU A 1 80 ? 56.505 -9.993 -78.231 1.00 70.38 80 LEU A O 1
ATOM 619 N N . ALA A 1 81 ? 55.041 -8.785 -77.044 1.00 67.19 81 ALA A N 1
ATOM 620 C CA . ALA A 1 81 ? 54.731 -7.869 -78.139 1.00 67.19 81 ALA A CA 1
ATOM 621 C C . ALA A 1 81 ? 55.925 -6.948 -78.455 1.00 67.19 81 ALA A C 1
ATOM 623 O O . ALA A 1 81 ? 56.269 -6.752 -79.622 1.00 67.19 81 ALA A O 1
ATOM 624 N N . GLY A 1 82 ? 56.614 -6.447 -77.424 1.00 65.38 82 GLY A N 1
ATOM 625 C CA . GLY A 1 82 ? 57.844 -5.671 -77.569 1.00 65.38 82 GLY A CA 1
ATOM 626 C C . GLY A 1 82 ? 58.977 -6.459 -78.234 1.00 65.38 82 GLY A C 1
ATOM 627 O O . GLY A 1 82 ? 59.626 -5.948 -79.147 1.00 65.38 82 GLY A O 1
ATOM 628 N N . THR A 1 83 ? 59.204 -7.717 -77.845 1.00 62.44 83 THR A N 1
ATOM 629 C CA . THR A 1 83 ? 60.247 -8.563 -78.452 1.00 62.44 83 THR A CA 1
ATOM 630 C C . THR A 1 83 ? 59.922 -8.959 -79.895 1.00 62.44 83 THR A C 1
ATOM 632 O O . THR A 1 83 ? 60.843 -9.019 -80.714 1.00 62.44 83 THR A O 1
ATOM 635 N N . ARG A 1 84 ? 58.641 -9.140 -80.261 1.00 59.59 84 ARG A N 1
ATOM 636 C CA . ARG A 1 84 ? 58.219 -9.278 -81.673 1.00 59.59 84 ARG A CA 1
ATOM 637 C C . ARG A 1 84 ? 58.525 -8.027 -82.491 1.00 59.59 84 ARG A C 1
ATOM 639 O O . ARG A 1 84 ? 59.109 -8.143 -83.565 1.00 59.59 84 ARG A O 1
ATOM 646 N N . TRP A 1 85 ? 58.224 -6.843 -81.957 1.00 57.62 85 TRP A N 1
ATOM 647 C CA . TRP A 1 85 ? 58.508 -5.571 -82.627 1.00 57.62 85 TRP A CA 1
ATOM 648 C C . TRP A 1 85 ? 60.011 -5.362 -82.897 1.00 57.62 85 TRP A C 1
ATOM 650 O O . TRP A 1 85 ? 60.399 -4.941 -83.988 1.00 57.62 85 TRP A O 1
ATOM 660 N N . TRP A 1 86 ? 60.882 -5.730 -81.947 1.00 47.12 86 TRP A N 1
ATOM 661 C CA . TRP A 1 86 ? 62.342 -5.699 -82.138 1.00 47.12 86 TRP A CA 1
ATOM 662 C C . TRP A 1 86 ? 62.854 -6.742 -83.146 1.00 47.12 86 TRP A C 1
ATOM 664 O O . TRP A 1 86 ? 63.915 -6.545 -83.744 1.00 47.12 86 TRP A O 1
ATOM 674 N N . ARG A 1 87 ? 62.127 -7.850 -83.343 1.00 54.25 87 ARG A N 1
ATOM 675 C CA . ARG A 1 87 ? 62.470 -8.912 -84.304 1.00 54.25 87 ARG A CA 1
ATOM 676 C C . ARG A 1 87 ? 62.144 -8.495 -85.742 1.00 54.25 87 ARG A C 1
ATOM 678 O O . ARG A 1 87 ? 62.957 -8.741 -86.628 1.00 54.25 87 ARG A O 1
ATOM 685 N N . GLU A 1 88 ? 61.013 -7.823 -85.958 1.00 56.69 88 GLU A N 1
ATOM 686 C CA . GLU A 1 88 ? 60.580 -7.346 -87.283 1.00 56.69 88 GLU A CA 1
ATOM 687 C C . GLU A 1 88 ? 61.393 -6.142 -87.795 1.00 56.69 88 GLU A C 1
ATOM 689 O O . GLU A 1 88 ? 61.546 -5.981 -89.002 1.00 56.69 88 GLU A O 1
ATOM 694 N N . ASN A 1 89 ? 61.986 -5.341 -86.900 1.00 50.69 89 ASN A N 1
ATOM 695 C CA . ASN A 1 89 ? 62.696 -4.100 -87.250 1.00 50.69 89 ASN A CA 1
ATOM 696 C C . ASN A 1 89 ? 64.233 -4.147 -87.087 1.00 50.69 89 ASN A C 1
ATOM 698 O O . ASN A 1 89 ? 64.881 -3.104 -86.962 1.00 50.69 89 ASN A O 1
ATOM 702 N N . LYS A 1 90 ? 64.861 -5.331 -87.100 1.00 46.94 90 LYS A N 1
ATOM 703 C CA . LYS A 1 90 ? 66.335 -5.445 -87.072 1.00 46.94 90 LYS A CA 1
ATOM 704 C C . LYS A 1 90 ? 66.961 -5.065 -88.432 1.00 46.94 90 LYS A C 1
ATOM 706 O O . LYS A 1 90 ? 66.565 -5.631 -89.450 1.00 46.94 90 LYS A O 1
ATOM 711 N N . PRO A 1 91 ? 67.987 -4.189 -88.491 1.00 42.69 91 PRO A N 1
ATOM 712 C CA . PRO A 1 91 ? 68.714 -3.928 -89.733 1.00 42.69 91 PRO A CA 1
ATOM 713 C C . PRO A 1 91 ? 69.499 -5.175 -90.175 1.00 42.69 91 PRO A C 1
ATOM 715 O O . PRO A 1 91 ? 70.207 -5.802 -89.386 1.00 42.69 91 PRO A O 1
ATOM 718 N N . ALA A 1 92 ? 69.341 -5.545 -91.448 1.00 38.28 92 ALA A N 1
ATOM 719 C CA . ALA A 1 92 ? 69.797 -6.810 -92.017 1.00 38.28 92 ALA A CA 1
ATOM 720 C C . ALA A 1 92 ? 71.325 -7.009 -91.946 1.00 38.28 92 ALA A C 1
ATOM 722 O O . ALA A 1 92 ? 72.097 -6.288 -92.582 1.00 38.28 92 ALA A O 1
ATOM 723 N N . VAL A 1 93 ? 71.758 -8.063 -91.247 1.00 36.50 93 VAL A N 1
ATOM 724 C CA . VAL A 1 93 ? 73.099 -8.649 -91.385 1.00 36.50 93 VAL A CA 1
ATOM 725 C C . VAL A 1 93 ? 73.036 -9.731 -92.467 1.00 36.50 93 VAL A C 1
ATOM 727 O O . VAL A 1 93 ? 72.171 -10.603 -92.445 1.00 36.50 93 VAL A O 1
ATOM 730 N N . LYS A 1 94 ? 73.939 -9.629 -93.449 1.00 37.78 94 LYS A N 1
ATOM 731 C CA . LYS A 1 94 ? 74.005 -10.442 -94.673 1.00 37.78 94 LYS A CA 1
ATOM 732 C C . LYS A 1 94 ? 74.060 -11.944 -94.365 1.00 37.78 94 LYS A C 1
ATOM 734 O O . LYS A 1 94 ? 75.074 -12.437 -93.882 1.00 37.78 94 LYS A O 1
ATOM 739 N N . GLN A 1 95 ? 73.003 -12.666 -94.728 1.00 34.22 95 GLN A N 1
ATOM 740 C CA . GLN A 1 95 ? 72.991 -14.126 -94.814 1.00 34.22 95 GLN A CA 1
ATOM 741 C C . GLN A 1 95 ? 73.310 -14.568 -96.249 1.00 34.22 95 GLN A C 1
ATOM 743 O O . GLN A 1 95 ? 72.826 -14.003 -97.232 1.00 34.22 95 GLN A O 1
ATOM 748 N N . VAL A 1 96 ? 74.201 -15.552 -96.337 1.00 31.80 96 VAL A N 1
ATOM 749 C CA . VAL A 1 96 ? 74.732 -16.155 -97.559 1.00 31.80 96 VAL A CA 1
ATOM 750 C C . VAL A 1 96 ? 73.636 -16.961 -98.255 1.00 31.80 96 VAL A C 1
ATOM 752 O O . VAL A 1 96 ? 72.898 -17.712 -97.627 1.00 31.80 96 VAL A O 1
ATOM 755 N N . LYS A 1 97 ? 73.544 -16.790 -99.577 1.00 32.84 97 LYS A N 1
ATOM 756 C CA . LYS A 1 97 ? 72.601 -17.479 -100.461 1.00 32.84 97 LYS A CA 1
ATOM 757 C C . LYS A 1 97 ? 72.817 -18.994 -100.401 1.00 32.84 97 LYS A C 1
ATOM 759 O O . LYS A 1 97 ? 73.786 -19.496 -100.963 1.00 32.84 97 LYS A O 1
ATOM 764 N N . SER A 1 98 ? 71.881 -19.710 -99.788 1.00 33.25 98 SER A N 1
ATOM 765 C CA . SER A 1 98 ? 71.676 -21.134 -100.042 1.00 33.25 98 SER A CA 1
ATOM 766 C C . SER A 1 98 ? 70.657 -21.265 -101.170 1.00 33.25 98 SER A C 1
ATOM 768 O O . SER A 1 98 ? 69.513 -20.833 -101.051 1.00 33.25 98 SER A O 1
ATOM 770 N N . SER A 1 99 ? 71.116 -21.784 -102.307 1.00 32.91 99 SER A N 1
ATOM 771 C CA . SER A 1 99 ? 70.272 -22.102 -103.455 1.00 32.91 99 SER A CA 1
ATOM 772 C C . SER A 1 99 ? 69.456 -23.351 -103.154 1.00 32.91 99 SER A C 1
ATOM 774 O O . SER A 1 99 ? 70.050 -24.398 -102.906 1.00 32.91 99 SER A O 1
ATOM 776 N N . ARG A 1 100 ? 68.129 -23.261 -103.276 1.00 35.78 100 ARG A N 1
ATOM 777 C CA . ARG A 1 100 ? 67.313 -24.166 -104.103 1.00 35.78 100 ARG A CA 1
ATOM 778 C C . ARG A 1 100 ? 65.844 -23.772 -104.012 1.00 35.78 100 ARG A C 1
ATOM 780 O O . ARG A 1 100 ? 65.189 -23.970 -102.995 1.00 35.78 100 ARG A O 1
ATOM 787 N N . ASP A 1 101 ? 65.358 -23.260 -105.134 1.00 36.56 101 ASP A N 1
ATOM 788 C CA . ASP A 1 101 ? 63.959 -23.307 -105.517 1.00 36.56 101 ASP A CA 1
ATOM 789 C C . ASP A 1 101 ? 63.485 -24.765 -105.501 1.00 36.56 101 ASP A C 1
ATOM 791 O O . ASP A 1 101 ? 63.859 -25.569 -106.355 1.00 36.56 101 ASP A O 1
ATOM 795 N N . LEU A 1 102 ? 62.652 -25.107 -104.525 1.00 40.47 102 LEU A N 1
ATOM 796 C CA . LEU A 1 102 ? 61.727 -26.230 -104.612 1.00 40.47 102 LEU A CA 1
ATOM 797 C C . LEU A 1 102 ? 60.342 -25.671 -104.307 1.00 40.47 102 LEU A C 1
ATOM 799 O O . LEU A 1 102 ? 59.818 -25.772 -103.202 1.00 40.47 102 LEU A O 1
ATOM 803 N N . SER A 1 103 ? 59.765 -25.014 -105.312 1.00 41.50 103 SER A N 1
ATOM 804 C CA . SER A 1 103 ? 58.351 -24.674 -105.322 1.00 41.50 103 SER A CA 1
ATOM 805 C C . SER A 1 103 ? 57.544 -25.973 -105.311 1.00 41.50 103 SER A C 1
ATOM 807 O O . SER A 1 103 ? 57.421 -26.640 -106.339 1.00 41.50 103 SER A O 1
ATOM 809 N N . LEU A 1 104 ? 57.005 -26.344 -104.152 1.00 38.19 104 LEU A N 1
ATOM 810 C CA . LEU A 1 104 ? 55.949 -27.347 -104.039 1.00 38.19 104 LEU A CA 1
ATOM 811 C C . LEU A 1 104 ? 54.716 -26.824 -104.799 1.00 38.19 104 LEU A C 1
ATOM 813 O O . LEU A 1 104 ? 54.157 -25.798 -104.400 1.00 38.19 104 LEU A O 1
ATOM 817 N N . PRO A 1 105 ? 54.272 -27.459 -105.901 1.00 41.66 105 PRO A N 1
ATOM 818 C CA . PRO A 1 105 ? 53.076 -27.012 -106.586 1.00 41.66 105 PRO A CA 1
ATOM 819 C C . PRO A 1 105 ? 51.850 -27.472 -105.795 1.00 41.66 105 PRO A C 1
ATOM 821 O O . PRO A 1 105 ? 51.618 -28.662 -105.585 1.00 41.66 105 PRO A O 1
ATOM 824 N N . VAL A 1 106 ? 51.048 -26.499 -105.374 1.00 37.38 106 VAL A N 1
ATOM 825 C CA . VAL A 1 106 ? 49.705 -26.701 -104.831 1.00 37.38 106 VAL A CA 1
ATOM 826 C C . VAL A 1 106 ? 48.863 -27.448 -105.871 1.00 37.38 106 VAL A C 1
ATOM 828 O O . VAL A 1 106 ? 48.610 -26.937 -106.962 1.00 37.38 106 VAL A O 1
ATOM 831 N N . VAL A 1 107 ? 48.415 -28.659 -105.532 1.00 34.06 107 VAL A N 1
ATOM 832 C CA . VAL A 1 107 ? 47.452 -29.429 -106.329 1.00 34.06 107 VAL A CA 1
ATOM 833 C C . VAL A 1 107 ? 46.114 -28.687 -106.312 1.00 34.06 107 VAL A C 1
ATOM 835 O O . VAL A 1 107 ? 45.364 -28.745 -105.341 1.00 34.06 107 VAL A O 1
ATOM 838 N N . ARG A 1 108 ? 45.807 -27.967 -107.395 1.00 37.16 108 ARG A N 1
ATOM 839 C CA . ARG A 1 108 ? 44.444 -27.531 -107.713 1.00 37.16 108 ARG A CA 1
ATOM 840 C C . ARG A 1 108 ? 43.864 -28.494 -108.739 1.00 37.16 108 ARG A C 1
ATOM 842 O O . ARG A 1 108 ? 44.344 -28.576 -109.865 1.00 37.16 108 ARG A O 1
ATOM 849 N N . ASN A 1 109 ? 42.827 -29.216 -108.326 1.00 36.56 109 ASN A N 1
ATOM 850 C CA . ASN A 1 109 ? 42.008 -30.036 -109.207 1.00 36.56 109 ASN A CA 1
ATOM 851 C C . ASN A 1 109 ? 41.341 -29.146 -110.262 1.00 36.56 109 ASN A C 1
ATOM 853 O O . ASN A 1 109 ? 40.441 -28.372 -109.944 1.00 36.56 109 ASN A O 1
ATOM 857 N N . ALA A 1 110 ? 41.760 -29.288 -111.514 1.00 34.38 110 ALA A N 1
ATOM 858 C CA . ALA A 1 110 ? 40.998 -28.851 -112.671 1.00 34.38 110 ALA A CA 1
ATOM 859 C C . ALA A 1 110 ? 41.032 -29.979 -113.710 1.00 34.38 110 ALA A C 1
ATOM 861 O O . ALA A 1 110 ? 42.067 -30.277 -114.301 1.00 34.38 110 ALA A O 1
ATOM 862 N N . ALA A 1 111 ? 39.893 -30.638 -113.888 1.00 32.84 111 ALA A N 1
ATOM 863 C CA . ALA A 1 111 ? 39.597 -31.482 -115.042 1.00 32.84 111 ALA A CA 1
ATOM 864 C C . ALA A 1 111 ? 38.825 -30.640 -116.084 1.00 32.84 111 ALA A C 1
ATOM 866 O O . ALA A 1 111 ? 38.281 -29.600 -115.710 1.00 32.84 111 ALA A O 1
ATOM 867 N N . PRO A 1 112 ? 38.592 -31.115 -117.322 1.00 51.66 112 PRO A N 1
ATOM 868 C CA . PRO A 1 112 ? 39.412 -31.979 -118.178 1.00 51.66 112 PRO A CA 1
ATOM 869 C C . PRO A 1 112 ? 39.573 -31.381 -119.600 1.00 51.66 112 PRO A C 1
ATOM 871 O O . PRO A 1 112 ? 38.663 -30.734 -120.106 1.00 51.66 112 PRO A O 1
ATOM 874 N N . ALA A 1 113 ? 40.673 -31.661 -120.305 1.00 35.72 113 ALA A N 1
ATOM 875 C CA . ALA A 1 113 ? 40.697 -31.585 -121.775 1.00 35.72 113 ALA A CA 1
ATOM 876 C C . ALA A 1 113 ? 41.855 -32.410 -122.365 1.00 35.72 113 ALA A C 1
ATOM 878 O O . ALA A 1 113 ? 43.016 -32.015 -122.343 1.00 35.72 113 ALA A O 1
ATOM 879 N N . THR A 1 114 ? 41.490 -33.604 -122.833 1.00 42.38 114 THR A N 1
ATOM 880 C CA . THR A 1 114 ? 41.874 -34.211 -124.119 1.00 42.38 114 THR A CA 1
ATOM 881 C C . THR A 1 114 ? 43.266 -33.902 -124.696 1.00 42.38 114 THR A C 1
ATOM 883 O O . THR A 1 114 ? 43.465 -32.870 -125.321 1.00 42.38 114 THR A O 1
ATOM 886 N N . SER A 1 115 ? 44.174 -34.887 -124.583 1.00 46.59 115 SER A N 1
ATOM 887 C CA . SER A 1 115 ? 44.971 -35.490 -125.688 1.00 46.59 115 SER A CA 1
ATOM 888 C C . SER A 1 115 ? 46.343 -36.049 -125.264 1.00 46.59 115 SER A C 1
ATOM 890 O O . SER A 1 115 ? 47.169 -36.373 -126.118 1.00 46.59 115 SER A O 1
ATOM 892 N N . ARG A 1 116 ? 46.624 -36.207 -123.966 1.00 48.28 116 ARG A N 1
ATOM 893 C CA . ARG A 1 116 ? 47.863 -36.835 -123.475 1.00 48.28 116 ARG A CA 1
ATOM 894 C C . ARG A 1 116 ? 47.489 -37.889 -122.431 1.00 48.28 116 ARG A C 1
ATOM 896 O O . ARG A 1 116 ? 46.645 -37.612 -121.590 1.00 48.28 116 ARG A O 1
ATOM 903 N N . GLY A 1 117 ? 48.019 -39.106 -122.583 1.00 56.44 117 GLY A N 1
ATOM 904 C CA . GLY A 1 117 ? 47.566 -40.335 -121.913 1.00 56.44 117 GLY A CA 1
ATOM 905 C C . GLY A 1 117 ? 47.399 -40.256 -120.390 1.00 56.44 117 GLY A C 1
ATOM 906 O O . GLY A 1 117 ? 47.906 -39.344 -119.753 1.00 56.44 117 GLY A O 1
ATOM 907 N N . MET A 1 118 ? 46.690 -41.248 -119.838 1.00 56.62 118 MET A N 1
ATOM 908 C CA . MET A 1 118 ? 46.123 -41.369 -118.477 1.00 56.62 118 MET A CA 1
ATOM 909 C C . MET A 1 118 ? 47.100 -41.281 -117.275 1.00 56.62 118 MET A C 1
ATOM 911 O O . MET A 1 118 ? 46.775 -41.745 -116.187 1.00 56.62 118 MET A O 1
ATOM 915 N N . LEU A 1 119 ? 48.291 -4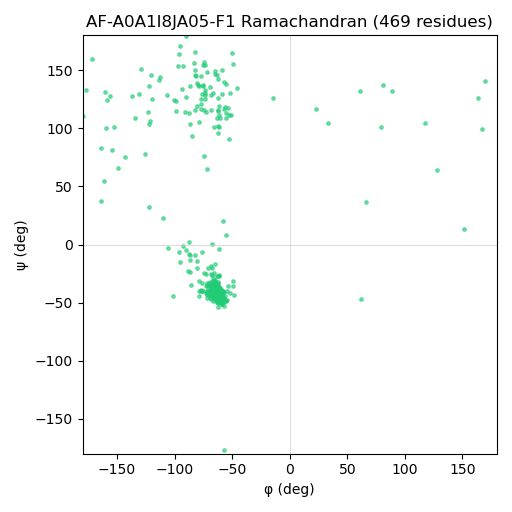0.709 -117.438 1.00 63.50 119 LEU A N 1
ATOM 916 C CA . LEU A 1 119 ? 49.329 -40.595 -116.417 1.00 63.50 119 LEU A CA 1
ATOM 917 C C . LEU A 1 119 ? 49.686 -39.119 -116.198 1.00 63.50 119 LEU A C 1
ATOM 919 O O . LEU A 1 119 ? 49.871 -38.371 -117.160 1.00 63.50 119 LEU A O 1
ATOM 923 N N . ALA A 1 120 ? 49.831 -38.701 -114.935 1.00 66.06 120 ALA A N 1
ATOM 924 C CA . ALA A 1 120 ? 50.388 -37.388 -114.605 1.00 66.06 120 ALA A CA 1
ATOM 925 C C . ALA A 1 120 ? 51.811 -37.264 -115.183 1.00 66.06 120 ALA A C 1
ATOM 927 O O . ALA A 1 120 ? 52.516 -38.266 -115.276 1.00 66.06 120 ALA A O 1
ATOM 928 N N . GLY A 1 121 ? 52.267 -36.055 -115.543 1.00 68.44 121 GLY A N 1
ATOM 929 C CA . GLY A 1 121 ? 53.582 -35.853 -116.185 1.00 68.44 121 GLY A CA 1
ATOM 930 C C . GLY A 1 121 ? 54.731 -36.577 -115.466 1.00 68.44 121 GLY A C 1
ATOM 931 O O . GLY A 1 121 ? 55.484 -37.313 -116.094 1.00 68.44 121 GLY A O 1
ATOM 932 N N . ARG A 1 122 ? 54.741 -36.508 -114.127 1.00 70.12 122 ARG A N 1
ATOM 933 C CA . ARG A 1 122 ? 55.687 -37.231 -113.260 1.00 70.12 122 ARG A CA 1
ATOM 934 C C . ARG A 1 122 ? 55.597 -38.759 -113.396 1.00 70.12 122 ARG A C 1
ATOM 936 O O . ARG A 1 122 ? 56.618 -39.429 -113.421 1.00 70.12 122 ARG A O 1
ATOM 943 N N . GLN A 1 123 ? 54.390 -39.314 -113.506 1.00 66.56 123 GLN A N 1
ATOM 944 C CA . GLN A 1 123 ? 54.164 -40.757 -113.669 1.00 66.56 123 GLN A CA 1
ATOM 945 C C . GLN A 1 123 ? 54.560 -41.244 -115.070 1.00 66.56 123 GLN A C 1
ATOM 947 O O . GLN A 1 123 ? 55.075 -42.350 -115.214 1.00 66.56 123 GLN A O 1
ATOM 952 N N . ALA A 1 124 ? 54.358 -40.417 -116.098 1.00 67.31 124 ALA A N 1
ATOM 953 C CA . ALA A 1 124 ? 54.757 -40.741 -117.463 1.00 67.31 124 ALA A CA 1
ATOM 954 C C . ALA A 1 124 ? 56.288 -40.796 -117.620 1.00 67.31 124 ALA A C 1
ATOM 956 O O . ALA A 1 124 ? 56.797 -41.654 -118.345 1.00 67.31 124 ALA A O 1
ATOM 957 N N . ASP A 1 125 ? 57.016 -39.911 -116.937 1.00 68.50 125 ASP A N 1
ATOM 958 C CA . ASP A 1 125 ? 58.482 -39.887 -116.969 1.00 68.50 125 ASP A CA 1
ATOM 959 C C . ASP A 1 125 ? 59.083 -41.125 -116.295 1.00 68.50 125 ASP A C 1
ATOM 961 O O . ASP A 1 125 ? 60.030 -41.709 -116.813 1.00 68.50 125 ASP A O 1
ATOM 965 N N . TRP A 1 126 ? 58.449 -41.629 -115.235 1.00 70.44 126 TRP A N 1
ATOM 966 C CA . TRP A 1 126 ? 58.870 -42.864 -114.574 1.00 70.44 126 TRP A CA 1
ATOM 967 C C . TRP A 1 126 ? 58.632 -44.117 -115.410 1.00 70.44 126 TRP A C 1
ATOM 969 O O . TRP A 1 126 ? 59.489 -44.990 -115.455 1.00 70.44 126 TRP A O 1
ATOM 979 N N . THR A 1 127 ? 57.501 -44.208 -116.118 1.00 66.94 127 THR A N 1
ATOM 980 C CA . THR A 1 127 ? 57.237 -45.360 -117.002 1.00 66.94 127 THR A CA 1
ATOM 981 C C . THR A 1 127 ? 58.208 -45.466 -118.180 1.00 66.94 127 THR A C 1
ATOM 983 O O . THR A 1 127 ? 58.277 -46.516 -118.810 1.00 66.94 127 THR A O 1
ATOM 986 N N . ARG A 1 128 ? 58.945 -44.392 -118.498 1.00 66.25 128 ARG A N 1
ATOM 987 C CA . ARG A 1 128 ? 59.977 -44.384 -119.549 1.00 66.25 128 ARG A CA 1
ATOM 988 C C . ARG A 1 128 ? 61.404 -44.390 -119.000 1.00 66.25 128 ARG A C 1
ATOM 990 O O . ARG A 1 128 ? 62.336 -44.423 -119.799 1.00 66.25 128 ARG A O 1
ATOM 997 N N . ALA A 1 129 ? 61.579 -44.332 -117.682 1.00 66.19 129 ALA A N 1
ATOM 998 C CA . ALA A 1 129 ? 62.894 -44.305 -117.064 1.00 66.19 129 ALA A CA 1
ATOM 999 C C . ALA A 1 129 ? 63.533 -45.700 -117.103 1.00 66.19 129 ALA A C 1
ATOM 1001 O O . ALA A 1 129 ? 62.881 -46.705 -116.819 1.00 66.19 129 ALA A O 1
ATOM 1002 N N . LEU A 1 130 ? 64.819 -45.754 -117.455 1.00 62.78 130 LEU A N 1
ATOM 1003 C CA . LEU A 1 130 ? 65.635 -46.954 -117.282 1.00 62.78 130 LEU A CA 1
ATOM 1004 C C . LEU A 1 130 ? 66.014 -47.119 -115.805 1.00 62.78 130 LEU A C 1
ATOM 1006 O O . LEU A 1 130 ? 66.077 -46.139 -115.057 1.00 62.78 130 LEU A O 1
ATOM 1010 N N . GLU A 1 131 ? 66.284 -48.358 -115.388 1.00 57.75 131 GLU A N 1
ATOM 1011 C CA . GLU A 1 131 ? 66.757 -48.653 -114.034 1.00 57.75 131 GLU A CA 1
ATOM 1012 C C . GLU A 1 131 ? 67.995 -47.798 -113.711 1.00 57.75 131 GLU A C 1
ATOM 1014 O O . GLU A 1 131 ? 69.036 -47.912 -114.356 1.00 57.75 131 GLU A O 1
ATOM 1019 N N . ASN A 1 132 ? 67.865 -46.933 -112.699 1.00 60.31 132 ASN A N 1
ATOM 1020 C CA . ASN A 1 132 ? 68.925 -46.061 -112.185 1.00 60.31 132 ASN A CA 1
ATOM 1021 C C . ASN A 1 132 ? 69.420 -44.951 -113.147 1.00 60.31 132 ASN A C 1
ATOM 1023 O O . ASN A 1 132 ? 70.599 -44.593 -113.145 1.00 60.31 132 ASN A O 1
ATOM 1027 N N . ASP A 1 133 ? 68.521 -44.361 -113.944 1.00 65.19 133 ASP A N 1
ATOM 1028 C CA . ASP A 1 133 ? 68.786 -43.088 -114.629 1.00 65.19 133 ASP A CA 1
ATOM 1029 C C . ASP A 1 133 ? 68.874 -41.933 -113.610 1.00 65.19 133 ASP A C 1
ATOM 1031 O O . ASP A 1 133 ? 67.887 -41.577 -112.965 1.00 65.19 133 ASP A O 1
ATOM 1035 N N . GLY A 1 134 ? 70.048 -41.303 -113.498 1.00 63.22 134 GLY A N 1
ATOM 1036 C CA . GLY A 1 134 ? 70.298 -40.159 -112.611 1.00 63.22 134 GLY A CA 1
ATOM 1037 C C . GLY A 1 134 ? 69.452 -38.906 -112.892 1.00 63.22 134 GLY A C 1
ATOM 1038 O O . GLY A 1 134 ? 69.564 -37.925 -112.157 1.00 63.22 134 GLY A O 1
ATOM 1039 N N . ARG A 1 135 ? 68.616 -38.907 -113.939 1.00 62.75 135 ARG A N 1
ATOM 1040 C CA . ARG A 1 135 ? 67.634 -37.851 -114.233 1.00 62.75 135 ARG A CA 1
ATOM 1041 C C . ARG A 1 135 ? 66.271 -38.050 -113.573 1.00 62.75 135 ARG A C 1
ATOM 1043 O O . ARG A 1 135 ? 65.550 -37.066 -113.414 1.00 62.75 135 ARG A O 1
ATOM 1050 N N . THR A 1 136 ? 65.906 -39.278 -113.213 1.00 67.88 136 THR A N 1
ATOM 1051 C CA . THR A 1 136 ? 64.576 -39.585 -112.671 1.00 67.88 136 THR A CA 1
ATOM 1052 C C . THR A 1 136 ? 64.651 -39.704 -111.151 1.00 67.88 136 THR A C 1
ATOM 1054 O O . THR A 1 136 ? 65.445 -40.462 -110.603 1.00 67.88 136 THR A O 1
ATOM 1057 N N . GLU A 1 137 ? 63.838 -38.915 -110.452 1.00 64.69 137 GLU A N 1
ATOM 1058 C CA . GLU A 1 137 ? 63.819 -38.844 -108.990 1.00 64.69 137 GLU A CA 1
ATOM 1059 C C . GLU A 1 137 ? 63.422 -40.192 -108.358 1.00 64.69 137 GLU A C 1
ATOM 1061 O O . GLU A 1 137 ? 62.360 -40.736 -108.664 1.00 64.69 137 GLU A O 1
ATOM 1066 N N . ASN A 1 138 ? 64.250 -40.717 -107.446 1.00 72.19 138 ASN A N 1
ATOM 1067 C CA . ASN A 1 138 ? 63.930 -41.928 -106.690 1.00 72.19 138 ASN A CA 1
ATOM 1068 C C . ASN A 1 138 ? 62.930 -41.595 -105.564 1.00 72.19 138 ASN A C 1
ATOM 1070 O O . ASN A 1 138 ? 63.284 -40.863 -104.635 1.00 72.19 138 ASN A O 1
ATOM 1074 N N . PRO A 1 139 ? 61.709 -42.153 -105.575 1.00 67.38 139 PRO A N 1
ATOM 1075 C CA . PRO A 1 139 ? 60.690 -41.820 -104.581 1.00 67.38 139 PRO A CA 1
ATOM 1076 C C . PRO A 1 139 ? 61.004 -42.251 -103.162 1.00 67.38 139 PRO A C 1
ATOM 1078 O O . PRO A 1 139 ? 60.513 -41.628 -102.225 1.00 67.38 139 PRO A O 1
ATOM 1081 N N . VAL A 1 140 ? 61.778 -43.322 -102.994 1.00 71.19 140 VAL A N 1
ATOM 1082 C CA . VAL A 1 140 ? 62.145 -43.809 -101.664 1.00 71.19 140 VAL A CA 1
ATOM 1083 C C . VAL A 1 140 ? 63.086 -42.802 -101.013 1.00 71.19 140 VAL A C 1
ATOM 1085 O O . VAL A 1 140 ? 62.881 -42.428 -99.862 1.00 71.19 140 VAL A O 1
ATOM 1088 N N . VAL A 1 141 ? 64.048 -42.287 -101.784 1.00 71.75 141 VAL A N 1
ATOM 1089 C CA . VAL A 1 141 ? 64.977 -41.246 -101.327 1.00 71.75 141 VAL A CA 1
ATOM 1090 C C . VAL A 1 141 ? 64.240 -39.929 -101.104 1.00 71.75 141 VAL A C 1
ATOM 1092 O O . VAL A 1 141 ? 64.421 -39.318 -100.060 1.00 71.75 141 VAL A O 1
ATOM 1095 N N . ALA A 1 142 ? 63.353 -39.528 -102.019 1.00 72.19 142 ALA A N 1
ATOM 1096 C CA . ALA A 1 142 ? 62.559 -38.307 -101.876 1.00 72.19 142 ALA A CA 1
ATOM 1097 C C . ALA A 1 142 ? 61.700 -38.317 -100.600 1.00 72.19 142 ALA A C 1
ATOM 1099 O O . ALA A 1 142 ? 61.649 -37.331 -99.861 1.00 72.19 142 ALA A O 1
ATOM 1100 N N . ARG A 1 143 ? 61.068 -39.460 -100.303 1.00 73.88 143 ARG A N 1
ATOM 1101 C CA . ARG A 1 143 ? 60.294 -39.648 -99.076 1.00 73.88 143 ARG A CA 1
ATOM 1102 C C . ARG A 1 143 ? 61.179 -39.569 -97.830 1.00 73.88 143 ARG A C 1
ATOM 1104 O O . ARG A 1 143 ? 60.843 -38.831 -96.913 1.00 73.88 143 ARG A O 1
ATOM 1111 N N . GLN A 1 144 ? 62.323 -40.253 -97.824 1.00 76.19 144 GLN A N 1
ATOM 1112 C CA . GLN A 1 144 ? 63.271 -40.203 -96.704 1.00 76.19 144 GLN A CA 1
ATOM 1113 C C . GLN A 1 144 ? 63.831 -38.792 -96.477 1.00 76.19 144 GLN A C 1
ATOM 1115 O O . GLN A 1 144 ? 63.990 -38.371 -95.336 1.00 76.19 144 GLN A O 1
ATOM 1120 N N . THR A 1 145 ? 64.091 -38.029 -97.543 1.00 73.00 145 THR A N 1
ATOM 1121 C CA . THR A 1 145 ? 64.556 -36.641 -97.420 1.00 73.00 145 THR A CA 1
ATOM 1122 C C . THR A 1 145 ? 63.483 -35.703 -96.878 1.00 73.00 145 THR A C 1
ATOM 1124 O O . THR A 1 145 ? 63.818 -34.793 -96.127 1.00 73.00 145 THR A O 1
ATOM 1127 N N . ALA A 1 146 ? 62.210 -35.927 -97.218 1.00 73.62 146 ALA A N 1
ATOM 1128 C CA . ALA A 1 146 ? 61.100 -35.152 -96.668 1.00 73.62 146 ALA A CA 1
ATOM 1129 C C . ALA A 1 146 ? 60.904 -35.450 -95.173 1.00 73.62 146 ALA A C 1
ATOM 1131 O O . ALA A 1 146 ? 60.856 -34.526 -94.370 1.00 73.62 146 ALA A O 1
ATOM 1132 N N . GLU A 1 147 ? 60.906 -36.732 -94.794 1.00 73.56 147 GLU A N 1
ATOM 1133 C CA . GLU A 1 147 ? 60.800 -37.158 -93.392 1.00 73.56 147 GLU A CA 1
ATOM 1134 C C . GLU A 1 147 ? 61.976 -36.625 -92.544 1.00 73.56 147 GLU A C 1
ATOM 1136 O O . GLU A 1 147 ? 61.782 -36.200 -91.407 1.00 73.56 147 GLU A O 1
ATOM 1141 N N . TRP A 1 148 ? 63.193 -36.575 -93.103 1.00 69.75 148 TRP A N 1
ATOM 1142 C CA . TRP A 1 148 ? 64.359 -35.991 -92.430 1.00 69.75 148 TRP A CA 1
ATOM 1143 C C . TRP A 1 148 ? 64.256 -34.465 -92.267 1.00 69.75 148 TRP A C 1
ATOM 1145 O O . TRP A 1 148 ? 64.611 -33.937 -91.215 1.00 69.75 148 TRP A O 1
ATOM 1155 N N . LEU A 1 149 ? 63.750 -33.750 -93.278 1.00 72.19 149 LEU A N 1
ATOM 1156 C CA . LEU A 1 149 ? 63.551 -32.297 -93.211 1.00 72.19 149 LEU A CA 1
ATOM 1157 C C . LEU A 1 149 ? 62.486 -31.899 -92.175 1.00 72.19 149 LEU A C 1
ATOM 1159 O O . LEU A 1 149 ? 62.684 -30.918 -91.452 1.00 72.19 149 LEU A O 1
ATOM 1163 N N . ASP A 1 150 ? 61.401 -32.668 -92.059 1.00 67.88 150 ASP A N 1
ATOM 1164 C CA . ASP A 1 150 ? 60.356 -32.432 -91.052 1.00 67.88 150 ASP A CA 1
ATOM 1165 C C . ASP A 1 150 ? 60.892 -32.631 -89.623 1.00 67.88 150 ASP A C 1
ATOM 1167 O O . ASP A 1 150 ? 60.606 -31.827 -88.733 1.00 67.88 150 ASP A O 1
ATOM 1171 N N . LEU A 1 151 ? 61.737 -33.648 -89.406 1.00 65.56 151 LEU A N 1
ATOM 1172 C CA . LEU A 1 151 ? 62.341 -33.921 -88.097 1.00 65.56 151 LEU A CA 1
ATOM 1173 C C . LEU A 1 151 ? 63.301 -32.799 -87.658 1.00 65.56 151 LEU A C 1
ATOM 1175 O O . LEU A 1 151 ? 63.228 -32.327 -86.525 1.00 65.56 151 LEU A O 1
ATOM 1179 N N . VAL A 1 152 ? 64.147 -32.318 -88.576 1.00 63.00 152 VAL A N 1
ATOM 1180 C CA . VAL A 1 152 ? 65.072 -31.197 -88.322 1.00 63.00 152 VAL A CA 1
ATOM 1181 C C . VAL A 1 152 ? 64.316 -29.889 -88.048 1.00 63.00 152 VAL A C 1
ATOM 1183 O O . VAL A 1 152 ? 64.744 -29.091 -87.213 1.00 63.00 152 VAL A O 1
ATOM 1186 N N . SER A 1 153 ? 63.171 -29.670 -88.701 1.00 58.34 153 SER A N 1
ATOM 1187 C CA . SER A 1 153 ? 62.342 -28.475 -88.476 1.00 58.34 153 SER A CA 1
ATOM 1188 C C . SER A 1 153 ? 61.682 -28.490 -87.089 1.00 58.34 153 SER A C 1
ATOM 1190 O O . SER A 1 153 ? 61.699 -27.477 -86.386 1.00 58.34 153 SER A O 1
ATOM 1192 N N . ALA A 1 154 ? 61.193 -29.649 -86.636 1.00 57.59 154 ALA A N 1
ATOM 1193 C CA . ALA A 1 154 ? 60.586 -29.799 -85.311 1.00 57.59 154 ALA A CA 1
ATOM 1194 C C . ALA A 1 154 ? 61.591 -29.573 -84.160 1.00 57.59 154 ALA A C 1
ATOM 1196 O O . ALA A 1 154 ? 61.259 -28.948 -83.149 1.00 57.59 154 ALA A O 1
ATOM 1197 N N . GLU A 1 155 ? 62.844 -30.015 -84.320 1.00 52.94 155 GLU A N 1
ATOM 1198 C CA . GLU A 1 155 ? 63.911 -29.773 -83.336 1.00 52.94 155 GLU A CA 1
ATOM 1199 C C . GLU A 1 155 ? 64.265 -28.278 -83.214 1.00 52.94 155 GLU A C 1
ATOM 1201 O O . GLU A 1 155 ? 64.572 -27.798 -82.117 1.00 52.94 155 GLU A O 1
ATOM 1206 N N . THR A 1 156 ? 64.155 -27.506 -84.304 1.00 58.19 156 THR A N 1
ATOM 1207 C CA . THR A 1 156 ? 64.403 -26.055 -84.264 1.00 58.19 156 THR A CA 1
ATOM 1208 C C . THR A 1 156 ? 63.311 -25.258 -83.551 1.00 58.19 156 THR A C 1
ATOM 1210 O O . THR A 1 156 ? 63.640 -24.287 -82.872 1.00 58.19 156 THR A O 1
ATOM 1213 N N . GLU A 1 157 ? 62.044 -25.669 -83.621 1.00 55.16 157 GLU A N 1
ATOM 1214 C CA . GLU A 1 157 ? 60.943 -24.979 -82.928 1.00 55.16 157 GLU A CA 1
ATOM 1215 C C . GLU A 1 157 ? 60.992 -25.220 -81.411 1.00 55.16 157 GLU A C 1
ATOM 1217 O O . GLU A 1 157 ? 60.880 -24.283 -80.617 1.00 55.16 157 GLU A O 1
ATOM 1222 N N . SER A 1 158 ? 61.275 -26.457 -80.984 1.00 53.94 158 SER A N 1
ATOM 1223 C CA . SER A 1 158 ? 61.407 -26.780 -79.557 1.00 53.94 158 SER A CA 1
ATOM 1224 C C . SER A 1 158 ? 62.624 -26.104 -78.907 1.00 53.94 158 SER A C 1
ATOM 1226 O O . SER A 1 158 ? 62.559 -25.710 -77.740 1.00 53.94 158 SER A O 1
ATOM 1228 N N . GLY A 1 159 ? 63.726 -25.933 -79.648 1.00 59.31 159 GLY A N 1
ATOM 1229 C CA . GLY A 1 159 ? 64.905 -25.195 -79.182 1.00 59.31 159 GLY A CA 1
ATOM 1230 C C . GLY A 1 159 ? 64.678 -23.682 -79.071 1.00 59.31 159 GLY A C 1
ATOM 1231 O O . GLY A 1 159 ? 65.205 -23.051 -78.152 1.00 59.31 159 GLY A O 1
ATOM 1232 N N . GLN A 1 160 ? 63.857 -23.108 -79.958 1.00 55.16 160 GLN A N 1
ATOM 1233 C CA . GLN A 1 160 ? 63.507 -21.681 -79.960 1.00 55.16 160 GLN A CA 1
ATOM 1234 C C . GLN A 1 160 ? 62.616 -21.299 -78.771 1.00 55.16 160 GLN A C 1
ATOM 1236 O O . GLN A 1 160 ? 62.853 -20.275 -78.133 1.00 55.16 160 GLN A O 1
ATOM 1241 N N . HIS A 1 161 ? 61.654 -22.148 -78.400 1.00 56.06 161 HIS A N 1
ATOM 1242 C CA . HIS A 1 161 ? 60.820 -21.905 -77.219 1.00 56.06 161 HIS A CA 1
ATOM 1243 C C . HIS A 1 161 ? 61.598 -22.023 -75.901 1.00 56.06 161 HIS A C 1
ATOM 1245 O O . HIS A 1 161 ? 61.351 -21.265 -74.965 1.00 56.06 161 HIS A O 1
ATOM 1251 N N . ALA A 1 162 ? 62.580 -22.928 -75.825 1.00 56.53 162 ALA A N 1
ATOM 1252 C CA . ALA A 1 162 ? 63.425 -23.072 -74.639 1.00 56.53 162 ALA A CA 1
ATOM 1253 C C . ALA A 1 162 ? 64.358 -21.863 -74.423 1.00 56.53 162 ALA A C 1
ATOM 1255 O O . ALA A 1 162 ? 64.614 -21.482 -73.281 1.00 56.53 162 ALA A O 1
ATOM 1256 N N . THR A 1 163 ? 64.829 -21.226 -75.502 1.00 59.72 163 THR A N 1
ATOM 1257 C CA . THR A 1 163 ? 65.612 -19.979 -75.414 1.00 59.72 163 THR A CA 1
ATOM 1258 C C . THR A 1 163 ? 64.734 -18.758 -75.117 1.00 59.72 163 THR A C 1
ATOM 1260 O O . THR A 1 163 ? 65.154 -17.896 -74.352 1.00 59.72 163 THR A O 1
ATOM 1263 N N . GLU A 1 164 ? 63.487 -18.713 -75.607 1.00 57.28 164 GLU A N 1
ATOM 1264 C CA . GLU A 1 164 ? 62.518 -17.648 -75.277 1.00 57.28 164 GLU A CA 1
ATOM 1265 C C . GLU A 1 164 ? 62.150 -17.588 -73.784 1.00 57.28 164 GLU A C 1
ATOM 1267 O O . GLU A 1 164 ? 61.903 -16.502 -73.263 1.00 57.28 164 GLU A O 1
ATOM 1272 N N . VAL A 1 165 ? 62.139 -18.727 -73.082 1.00 60.12 165 VAL A N 1
ATOM 1273 C CA . VAL A 1 165 ? 61.887 -18.771 -71.628 1.00 60.12 165 VAL A CA 1
ATOM 1274 C C . VAL A 1 165 ? 63.132 -18.373 -70.823 1.00 60.12 165 VAL A C 1
ATOM 1276 O O . VAL A 1 165 ? 62.998 -17.774 -69.758 1.00 60.12 165 VAL A O 1
ATOM 1279 N N . ALA A 1 166 ? 64.336 -18.660 -71.331 1.00 59.62 166 ALA A N 1
ATOM 1280 C CA . ALA A 1 166 ? 65.600 -18.354 -70.654 1.00 59.62 166 ALA A CA 1
ATOM 1281 C C . ALA A 1 166 ? 65.979 -16.858 -70.691 1.00 59.62 166 ALA A C 1
ATOM 1283 O O . ALA A 1 166 ? 66.688 -16.392 -69.801 1.00 59.62 166 ALA A O 1
ATOM 1284 N N . ASP A 1 167 ? 65.488 -16.107 -71.682 1.00 60.75 167 ASP A N 1
ATOM 1285 C CA . ASP A 1 167 ? 65.766 -14.671 -71.853 1.00 60.75 167 ASP A CA 1
ATOM 1286 C C . ASP A 1 167 ? 64.797 -13.748 -71.075 1.00 60.75 167 ASP A C 1
ATOM 1288 O O . ASP A 1 167 ? 64.898 -12.518 -71.157 1.00 60.75 167 ASP A O 1
ATOM 1292 N N . LEU A 1 168 ? 63.854 -14.304 -70.302 1.00 60.75 168 LEU A N 1
ATOM 1293 C CA . LEU A 1 168 ? 62.954 -13.521 -69.451 1.00 60.75 168 LEU A CA 1
ATOM 1294 C C . LEU A 1 168 ? 63.686 -13.056 -68.172 1.00 60.75 168 LEU A C 1
ATOM 1296 O O . LEU A 1 168 ? 64.221 -13.881 -67.433 1.00 60.75 168 LEU A O 1
ATOM 1300 N N . PRO A 1 169 ? 63.719 -11.747 -67.861 1.00 55.91 169 PRO A N 1
ATOM 1301 C CA . PRO A 1 169 ? 64.363 -11.252 -66.648 1.00 55.91 169 PRO A CA 1
ATOM 1302 C C . PRO A 1 169 ? 63.600 -11.684 -65.383 1.00 55.91 169 PRO A C 1
ATOM 1304 O O . PRO A 1 169 ? 62.414 -11.404 -65.237 1.00 55.91 169 PRO A O 1
ATOM 1307 N N . ASP A 1 170 ? 64.318 -12.272 -64.424 1.00 52.62 170 ASP A N 1
ATOM 1308 C CA . ASP A 1 170 ? 63.803 -12.882 -63.178 1.00 52.62 170 ASP A CA 1
ATOM 1309 C C . ASP A 1 170 ? 63.199 -11.874 -62.162 1.00 52.62 170 ASP A C 1
ATOM 1311 O O . ASP A 1 170 ? 62.740 -12.235 -61.080 1.00 52.62 170 ASP A O 1
ATOM 1315 N N . GLN A 1 171 ? 63.189 -10.573 -62.485 1.00 53.69 171 GLN A N 1
ATOM 1316 C CA . GLN A 1 171 ? 62.614 -9.517 -61.644 1.00 53.69 171 GLN A CA 1
ATOM 1317 C C . GLN A 1 171 ? 61.508 -8.743 -62.362 1.00 53.69 171 GLN A C 1
ATOM 1319 O O . GLN A 1 171 ? 61.756 -7.858 -63.187 1.00 53.69 171 GLN A O 1
ATOM 1324 N N . VAL A 1 172 ? 60.274 -9.021 -61.937 1.00 53.12 172 VAL A N 1
ATOM 1325 C CA . VAL A 1 172 ? 59.061 -8.262 -62.255 1.00 53.12 172 VAL A CA 1
ATOM 1326 C C . VAL A 1 172 ? 59.209 -6.835 -61.719 1.00 53.12 172 VAL A C 1
ATOM 1328 O O . VAL A 1 172 ? 59.051 -6.575 -60.526 1.00 53.12 172 VAL A O 1
ATOM 1331 N N . ARG A 1 173 ? 59.530 -5.880 -62.596 1.00 50.53 173 ARG A N 1
ATOM 1332 C CA . ARG A 1 173 ? 59.421 -4.453 -62.267 1.00 50.53 173 ARG A CA 1
ATOM 1333 C C . ARG A 1 173 ? 57.960 -4.037 -62.437 1.00 50.53 173 ARG A C 1
ATOM 1335 O O . ARG A 1 173 ? 57.465 -4.120 -63.560 1.00 50.53 173 ARG A O 1
ATOM 1342 N N . PRO A 1 174 ? 57.269 -3.556 -61.387 1.00 48.50 174 PRO A N 1
ATOM 1343 C CA . PRO A 1 174 ? 55.889 -3.119 -61.525 1.00 48.50 174 PRO A CA 1
ATOM 1344 C C . PRO A 1 174 ? 55.823 -1.949 -62.510 1.00 48.50 174 PRO A C 1
ATOM 1346 O O . PRO A 1 174 ? 56.391 -0.876 -62.291 1.00 48.50 174 PRO A O 1
ATOM 1349 N N . SER A 1 175 ? 55.150 -2.175 -63.636 1.00 44.50 175 SER A N 1
ATOM 1350 C CA . SER A 1 175 ? 54.912 -1.150 -64.638 1.00 44.50 175 SER A CA 1
ATOM 1351 C C . SER A 1 175 ? 53.872 -0.149 -64.118 1.00 44.50 175 SER A C 1
ATOM 1353 O O . SER A 1 175 ? 52.696 -0.489 -64.011 1.00 44.50 175 SER A O 1
ATOM 1355 N N . LYS A 1 176 ? 54.315 1.098 -63.907 1.00 55.00 176 LYS A N 1
ATOM 1356 C CA . LYS A 1 176 ? 53.532 2.323 -63.630 1.00 55.00 176 LYS A CA 1
ATOM 1357 C C . LYS A 1 176 ? 53.072 2.487 -62.174 1.00 55.00 176 LYS A C 1
ATOM 1359 O O . LYS A 1 176 ? 52.600 1.553 -61.536 1.00 55.00 176 LYS A O 1
ATOM 1364 N N . LEU A 1 177 ? 53.204 3.721 -61.665 1.00 51.81 177 LEU A N 1
ATOM 1365 C CA . LEU A 1 177 ? 52.627 4.150 -60.391 1.00 51.81 177 LEU A CA 1
ATOM 1366 C C . LEU A 1 177 ? 51.145 3.770 -60.380 1.00 51.81 177 LEU A C 1
ATOM 1368 O O . LEU A 1 177 ? 50.352 4.327 -61.140 1.00 51.81 177 LEU A O 1
ATOM 1372 N N . ARG A 1 178 ? 50.790 2.808 -59.530 1.00 49.66 178 ARG A N 1
ATOM 1373 C CA . ARG A 1 178 ? 49.410 2.452 -59.218 1.00 49.66 178 ARG A CA 1
ATOM 1374 C C . ARG A 1 178 ? 48.723 3.752 -58.800 1.00 49.66 178 ARG A C 1
ATOM 1376 O O . ARG A 1 178 ? 49.101 4.354 -57.798 1.00 49.66 178 ARG A O 1
ATOM 1383 N N . SER A 1 179 ? 47.795 4.254 -59.606 1.00 57.50 179 SER A N 1
ATOM 1384 C CA . SER A 1 179 ? 47.060 5.460 -59.247 1.00 57.50 179 SER A CA 1
ATOM 1385 C C . SER A 1 179 ? 46.253 5.147 -57.986 1.00 57.50 179 SER A C 1
ATOM 1387 O O . SER A 1 179 ? 45.263 4.420 -58.058 1.00 57.50 179 SER A O 1
ATOM 1389 N N . ASP A 1 180 ? 46.670 5.717 -56.858 1.00 70.19 180 ASP A N 1
ATOM 1390 C CA . ASP A 1 180 ? 46.075 5.685 -55.505 1.00 70.19 180 ASP A CA 1
ATOM 1391 C C . ASP A 1 180 ? 44.601 6.168 -55.459 1.00 70.19 180 ASP A C 1
ATOM 1393 O O . ASP A 1 180 ? 43.992 6.375 -54.421 1.00 70.19 180 ASP A O 1
ATOM 1397 N N . VAL A 1 181 ? 43.983 6.387 -56.617 1.00 76.81 181 VAL A N 1
ATOM 1398 C CA . VAL A 1 181 ? 42.625 6.902 -56.776 1.00 76.81 181 VAL A CA 1
ATOM 1399 C C . VAL A 1 181 ? 41.587 5.894 -56.281 1.00 76.81 181 VAL A C 1
ATOM 1401 O O . VAL A 1 181 ? 40.650 6.290 -55.598 1.00 76.81 181 VAL A O 1
ATOM 1404 N N . ILE A 1 182 ? 41.744 4.599 -56.580 1.00 78.56 182 ILE A N 1
ATOM 1405 C CA . ILE A 1 182 ? 40.792 3.562 -56.137 1.00 78.56 182 ILE A CA 1
ATOM 1406 C C . ILE A 1 182 ? 40.863 3.382 -54.619 1.00 78.56 182 ILE A C 1
ATOM 1408 O O . ILE A 1 182 ? 39.825 3.290 -53.966 1.00 78.56 182 ILE A O 1
ATOM 1412 N N . ASP A 1 183 ? 42.072 3.377 -54.063 1.00 82.62 183 ASP A N 1
ATOM 1413 C CA . ASP A 1 183 ? 42.289 3.213 -52.627 1.00 82.62 183 ASP A CA 1
ATOM 1414 C C . ASP A 1 183 ? 41.785 4.449 -51.864 1.00 82.62 183 ASP A C 1
ATOM 1416 O O . ASP A 1 183 ? 41.027 4.304 -50.909 1.00 82.62 183 ASP A O 1
ATOM 1420 N N . ARG A 1 184 ? 42.013 5.666 -52.382 1.00 83.12 184 ARG A N 1
ATOM 1421 C CA . ARG A 1 184 ? 41.382 6.897 -51.865 1.00 83.12 184 ARG A CA 1
ATOM 1422 C C . ARG A 1 184 ? 39.856 6.893 -51.947 1.00 83.12 184 ARG A C 1
ATOM 1424 O O . ARG A 1 184 ? 39.206 7.425 -51.054 1.00 83.12 184 ARG A O 1
ATOM 1431 N N . ILE A 1 185 ? 39.258 6.351 -53.011 1.00 82.88 185 ILE A N 1
ATOM 1432 C CA . ILE A 1 185 ? 37.791 6.262 -53.135 1.00 82.88 185 ILE A CA 1
ATOM 1433 C C . ILE A 1 185 ? 37.224 5.267 -52.117 1.00 82.88 185 ILE A C 1
ATOM 1435 O O . ILE A 1 185 ? 36.187 5.547 -51.513 1.00 82.88 185 ILE A O 1
ATOM 1439 N N . LYS A 1 186 ? 37.896 4.128 -51.909 1.00 83.81 186 LYS A N 1
ATOM 1440 C CA . LYS A 1 186 ? 37.529 3.152 -50.876 1.00 83.81 186 LYS A CA 1
ATOM 1441 C C . LYS A 1 186 ? 37.643 3.754 -49.480 1.00 83.81 186 LYS A C 1
ATOM 1443 O O . LYS A 1 186 ? 36.696 3.624 -48.712 1.00 83.81 186 LYS A O 1
ATOM 1448 N N . GLU A 1 187 ? 38.728 4.470 -49.197 1.00 87.62 187 GLU A N 1
ATOM 1449 C CA . GLU A 1 187 ? 38.929 5.121 -47.901 1.00 87.62 187 GLU A CA 1
ATOM 1450 C C . GLU A 1 187 ? 37.862 6.191 -47.649 1.00 87.62 187 GLU A C 1
ATOM 1452 O O . GLU A 1 187 ? 37.154 6.124 -46.654 1.00 87.62 187 GLU A O 1
ATOM 1457 N N . LYS A 1 188 ? 37.587 7.070 -48.620 1.00 88.00 188 LYS A N 1
ATOM 1458 C CA . LYS A 1 188 ? 36.488 8.049 -48.515 1.00 88.00 188 LYS A CA 1
ATOM 1459 C C . LYS A 1 188 ? 35.101 7.417 -48.370 1.00 88.00 188 LYS A C 1
ATOM 1461 O O . LYS A 1 188 ? 34.164 8.064 -47.903 1.00 88.00 188 LYS A O 1
ATOM 1466 N N . ARG A 1 189 ? 34.893 6.193 -48.864 1.00 87.19 189 ARG A N 1
ATOM 1467 C CA . ARG A 1 189 ? 33.633 5.457 -48.672 1.00 87.19 189 ARG A CA 1
ATOM 1468 C C . ARG A 1 189 ? 33.556 4.873 -47.266 1.00 87.19 189 ARG A C 1
ATOM 1470 O O . ARG A 1 189 ? 32.504 4.955 -46.644 1.00 87.19 189 ARG A O 1
ATOM 1477 N N . ARG A 1 190 ? 34.674 4.350 -46.767 1.00 90.38 190 ARG A N 1
ATOM 1478 C CA . ARG A 1 190 ? 34.819 3.863 -45.398 1.00 90.38 190 ARG A CA 1
ATOM 1479 C C . ARG A 1 190 ? 34.626 4.979 -44.377 1.00 90.38 190 ARG A C 1
ATOM 1481 O O . ARG A 1 190 ? 33.821 4.811 -43.476 1.00 90.38 190 ARG A O 1
ATOM 1488 N N . GLU A 1 191 ? 35.281 6.121 -44.567 1.00 91.50 191 GLU A N 1
ATOM 1489 C CA . GLU A 1 191 ? 35.126 7.312 -43.725 1.00 91.50 191 GLU A CA 1
ATOM 1490 C C . GLU A 1 191 ? 33.660 7.744 -43.640 1.00 91.50 191 GLU A C 1
ATOM 1492 O O . GLU A 1 191 ? 33.137 7.912 -42.546 1.00 91.50 191 GLU A O 1
ATOM 1497 N N . ARG A 1 192 ? 32.965 7.853 -44.782 1.00 91.19 192 ARG A N 1
ATOM 1498 C CA . ARG A 1 192 ? 31.540 8.217 -44.791 1.00 91.19 192 ARG A CA 1
ATOM 1499 C C . ARG A 1 192 ? 30.660 7.174 -44.106 1.00 91.19 192 ARG A C 1
ATOM 1501 O O . ARG A 1 192 ? 29.744 7.550 -43.394 1.00 91.19 192 ARG A O 1
ATOM 1508 N N . HIS A 1 193 ? 30.924 5.885 -44.314 1.00 92.75 193 HIS A N 1
ATOM 1509 C CA . HIS A 1 193 ? 30.181 4.819 -43.643 1.00 92.75 193 HIS A CA 1
ATOM 1510 C C . HIS A 1 193 ? 30.381 4.854 -42.122 1.00 92.75 193 HIS A C 1
ATOM 1512 O O . HIS A 1 193 ? 29.403 4.787 -41.386 1.00 92.75 193 HIS A O 1
ATOM 1518 N N . ASN A 1 194 ? 31.627 5.002 -41.662 1.00 92.19 194 ASN A N 1
ATOM 1519 C CA . ASN A 1 194 ? 31.946 5.105 -40.240 1.00 92.19 194 ASN A CA 1
ATOM 1520 C C . ASN A 1 194 ? 31.305 6.350 -39.619 1.00 92.19 194 ASN A C 1
ATOM 1522 O O . ASN A 1 194 ? 30.700 6.242 -38.562 1.00 92.19 194 ASN A O 1
ATOM 1526 N N . LEU A 1 195 ? 31.366 7.496 -40.305 1.00 94.44 195 LEU A N 1
ATOM 1527 C CA . LEU A 1 195 ? 30.705 8.726 -39.869 1.00 94.44 195 LEU A CA 1
ATOM 1528 C C . LEU A 1 195 ? 29.192 8.515 -39.703 1.00 94.44 195 LEU A C 1
ATOM 1530 O O . LEU A 1 195 ? 28.639 8.860 -38.670 1.00 94.44 195 LEU A O 1
ATOM 1534 N N . THR A 1 196 ? 28.524 7.895 -40.681 1.00 94.00 196 THR A N 1
ATOM 1535 C CA . THR A 1 196 ? 27.082 7.612 -40.592 1.00 94.00 196 THR A CA 1
ATOM 1536 C C . THR A 1 196 ? 26.741 6.638 -39.457 1.00 94.00 196 THR A C 1
ATOM 1538 O O . THR A 1 196 ? 25.706 6.799 -38.817 1.00 94.00 196 THR A O 1
ATOM 1541 N N . LEU A 1 197 ? 27.590 5.641 -39.176 1.00 93.25 197 LEU A N 1
ATOM 1542 C CA . LEU A 1 197 ? 27.414 4.765 -38.008 1.00 93.25 197 LEU A CA 1
ATOM 1543 C C . LEU A 1 197 ? 27.591 5.529 -36.691 1.00 93.25 197 LEU A C 1
ATOM 1545 O O . LEU A 1 197 ? 26.805 5.348 -35.766 1.00 93.25 197 LEU A O 1
ATOM 1549 N N . GLU A 1 198 ? 28.594 6.403 -36.607 1.00 94.69 198 GLU A N 1
ATOM 1550 C CA . GLU A 1 198 ? 28.808 7.257 -35.437 1.00 94.69 198 GLU A CA 1
ATOM 1551 C C . GLU A 1 198 ? 27.621 8.199 -35.204 1.00 94.69 198 GLU A C 1
ATOM 1553 O O . GLU A 1 198 ? 27.179 8.343 -34.066 1.00 94.69 198 GLU A O 1
ATOM 1558 N N . GLU A 1 199 ? 27.062 8.789 -36.262 1.00 95.62 199 GLU A N 1
ATOM 1559 C CA . GLU A 1 199 ? 25.846 9.610 -36.201 1.00 95.62 199 GLU A CA 1
ATOM 1560 C C . GLU A 1 199 ? 24.642 8.800 -35.696 1.00 95.62 199 GLU A C 1
ATOM 1562 O O . GLU A 1 199 ? 23.945 9.247 -34.786 1.00 95.62 199 GLU A O 1
ATOM 1567 N N . MET A 1 200 ? 24.434 7.579 -36.206 1.00 95.00 200 MET A N 1
ATOM 1568 C CA . MET A 1 200 ? 23.380 6.680 -35.718 1.00 95.00 200 MET A CA 1
ATOM 1569 C C . MET A 1 200 ? 23.544 6.388 -34.219 1.00 95.00 200 MET A C 1
ATOM 1571 O O . MET A 1 200 ? 22.580 6.473 -33.459 1.00 95.00 200 MET A O 1
ATOM 1575 N N . HIS A 1 201 ? 24.762 6.071 -33.772 1.00 95.44 201 HIS A N 1
ATOM 1576 C CA . HIS A 1 201 ? 25.042 5.809 -32.357 1.00 95.44 201 HIS A CA 1
ATOM 1577 C C . HIS A 1 201 ? 24.819 7.047 -31.485 1.00 95.44 201 HIS A C 1
ATOM 1579 O O . HIS A 1 201 ? 24.332 6.921 -30.362 1.00 95.44 201 HIS A O 1
ATOM 1585 N N . GLN A 1 202 ? 25.140 8.241 -31.989 1.00 96.50 202 GLN A N 1
ATOM 1586 C CA . GLN A 1 202 ? 24.858 9.498 -31.296 1.00 96.50 202 GLN A CA 1
ATOM 1587 C C . GLN A 1 202 ? 23.353 9.743 -31.161 1.00 96.50 202 GLN A C 1
ATOM 1589 O O . GLN A 1 202 ? 22.912 10.086 -30.065 1.00 96.50 202 GLN A O 1
ATOM 1594 N N . GLU A 1 203 ? 22.561 9.510 -32.213 1.00 96.44 203 GLU A N 1
ATOM 1595 C CA . GLU A 1 203 ? 21.099 9.621 -32.129 1.00 96.44 203 GLU A CA 1
ATOM 1596 C C . GLU A 1 203 ? 20.508 8.601 -31.146 1.00 96.44 203 GLU A C 1
ATOM 1598 O O . GLU A 1 203 ? 19.700 8.974 -30.299 1.00 96.44 203 GLU A O 1
ATOM 1603 N N . LEU A 1 204 ? 20.948 7.336 -31.178 1.00 95.44 204 LEU A N 1
ATOM 1604 C CA . LEU A 1 204 ? 20.517 6.319 -30.206 1.00 95.44 204 LEU A CA 1
ATOM 1605 C C . LEU A 1 204 ? 20.894 6.702 -28.767 1.00 95.44 204 LEU A C 1
ATOM 1607 O O . LEU A 1 204 ? 20.091 6.533 -27.847 1.00 95.44 204 LEU A O 1
ATOM 1611 N N . TYR A 1 205 ? 22.088 7.264 -28.567 1.00 95.56 205 TYR A N 1
ATOM 1612 C CA . TYR A 1 205 ? 22.504 7.805 -27.274 1.00 95.56 205 TYR A CA 1
ATOM 1613 C C . TYR A 1 205 ? 21.613 8.971 -26.826 1.00 95.56 205 TYR A C 1
ATOM 1615 O O . TYR A 1 205 ? 21.312 9.070 -25.642 1.00 95.56 205 TYR A O 1
ATOM 1623 N N . GLN A 1 206 ? 21.158 9.814 -27.757 1.00 96.19 206 GLN A N 1
ATOM 1624 C CA . GLN A 1 206 ? 20.217 10.911 -27.506 1.00 96.19 206 GLN A CA 1
ATOM 1625 C C . GLN A 1 206 ? 18.785 10.447 -27.198 1.00 96.19 206 GLN A C 1
ATOM 1627 O O . GLN A 1 206 ? 18.019 11.222 -26.619 1.00 96.19 206 GLN A O 1
ATOM 1632 N N . VAL A 1 207 ? 18.419 9.217 -27.584 1.00 95.88 207 VAL A N 1
ATOM 1633 C CA . VAL A 1 207 ? 17.170 8.557 -27.159 1.00 95.88 207 VAL A CA 1
ATOM 1634 C C . VAL A 1 207 ? 17.302 7.987 -25.742 1.00 95.88 207 VAL A C 1
ATOM 1636 O O . VAL A 1 207 ? 16.412 8.187 -24.921 1.00 95.88 207 VAL A O 1
ATOM 1639 N N . GLY A 1 208 ? 18.453 7.399 -25.380 1.00 93.19 208 GLY A N 1
ATOM 1640 C CA . GLY A 1 208 ? 18.907 7.492 -23.976 1.00 93.19 208 GLY A CA 1
ATOM 1641 C C . GLY A 1 208 ? 19.037 8.982 -23.592 1.00 93.19 208 GLY A C 1
ATOM 1642 O O . GLY A 1 208 ? 18.742 9.800 -24.417 1.00 93.19 208 GLY A O 1
ATOM 1643 N N . VAL A 1 209 ? 19.476 9.481 -22.447 1.00 95.81 209 VAL A N 1
ATOM 1644 C CA . VAL A 1 209 ? 19.509 10.953 -22.157 1.00 95.81 209 VAL A CA 1
ATOM 1645 C C . VAL A 1 209 ? 18.144 11.680 -22.161 1.00 95.81 209 VAL A C 1
ATOM 1647 O O . VAL A 1 209 ? 17.905 12.444 -21.234 1.00 95.81 209 VAL A O 1
ATOM 1650 N N . THR A 1 210 ? 17.252 11.501 -23.139 1.00 96.38 210 THR A N 1
ATOM 1651 C CA . THR A 1 210 ? 15.903 12.071 -23.192 1.00 96.38 210 THR A CA 1
ATOM 1652 C C . THR A 1 210 ? 14.944 11.284 -22.302 1.00 96.38 210 THR A C 1
ATOM 1654 O O . THR A 1 210 ? 14.186 11.887 -21.547 1.00 96.38 210 THR A O 1
ATOM 1657 N N . PHE A 1 211 ? 14.985 9.947 -22.344 1.00 95.88 211 PHE A N 1
ATOM 1658 C CA . PHE A 1 211 ? 14.030 9.104 -21.612 1.00 95.88 211 PHE A CA 1
ATOM 1659 C C . PHE A 1 211 ? 14.440 8.816 -20.156 1.00 95.88 211 PHE A C 1
ATOM 1661 O O . PHE A 1 211 ? 13.582 8.792 -19.275 1.00 95.88 211 PHE A O 1
ATOM 1668 N N . GLU A 1 212 ? 15.731 8.662 -19.853 1.00 95.62 212 GLU A N 1
ATOM 1669 C CA . GLU A 1 212 ? 16.232 8.439 -18.487 1.00 95.62 212 GLU A CA 1
ATOM 1670 C C . GLU A 1 212 ? 15.776 9.506 -17.471 1.00 95.62 212 GLU A C 1
ATOM 1672 O O . GLU A 1 212 ? 15.297 9.117 -16.402 1.00 95.62 212 GLU A O 1
ATOM 1677 N N . PRO A 1 213 ? 15.858 10.827 -17.737 1.00 96.75 213 PRO A N 1
ATOM 1678 C CA . PRO A 1 213 ? 15.375 11.824 -16.786 1.00 96.75 213 PRO A CA 1
ATOM 1679 C C . PRO A 1 213 ? 13.855 11.774 -16.607 1.00 96.75 213 PRO A C 1
ATOM 1681 O O . PRO A 1 213 ? 13.384 12.031 -15.503 1.00 96.75 213 PRO A O 1
ATOM 1684 N N . LEU A 1 214 ? 13.089 11.400 -17.639 1.00 97.56 214 LEU A N 1
ATOM 1685 C CA . LEU A 1 214 ? 11.635 11.245 -17.532 1.00 97.56 214 LEU A CA 1
ATOM 1686 C C . LEU A 1 214 ? 11.272 10.075 -16.610 1.00 97.56 214 LEU A C 1
ATOM 1688 O O . LEU A 1 214 ? 10.422 10.228 -15.736 1.00 97.56 214 LEU A O 1
ATOM 1692 N N . ILE A 1 215 ? 11.963 8.938 -16.746 1.00 96.38 215 ILE A N 1
ATOM 1693 C CA . ILE A 1 215 ? 11.807 7.779 -15.852 1.00 96.38 215 ILE A CA 1
ATOM 1694 C C . ILE A 1 215 ? 12.114 8.183 -14.405 1.00 96.38 215 ILE A C 1
ATOM 1696 O O . ILE A 1 215 ? 11.315 7.935 -13.500 1.00 96.38 215 ILE A O 1
ATOM 1700 N N . VAL A 1 216 ? 13.245 8.862 -14.180 1.00 96.81 216 VAL A N 1
ATOM 1701 C CA . VAL A 1 216 ? 13.634 9.343 -12.844 1.00 96.81 216 VAL A CA 1
ATOM 1702 C C . VAL A 1 216 ? 12.592 10.309 -12.280 1.00 96.81 216 VAL A C 1
ATOM 1704 O O . VAL A 1 216 ? 12.210 10.181 -11.117 1.00 96.81 216 VAL A O 1
ATOM 1707 N N . GLN A 1 217 ? 12.088 11.233 -13.097 1.00 97.62 217 GLN A N 1
ATOM 1708 C CA . GLN A 1 217 ? 11.060 12.190 -12.700 1.00 97.62 217 GLN A CA 1
ATOM 1709 C C . GLN A 1 217 ? 9.756 11.494 -12.284 1.00 97.62 217 GLN A C 1
ATOM 1711 O O . GLN A 1 217 ? 9.166 11.869 -11.270 1.00 97.62 217 GLN A O 1
ATOM 1716 N N . ARG A 1 218 ? 9.301 10.473 -13.023 1.00 97.56 218 ARG A N 1
ATOM 1717 C CA . ARG A 1 218 ? 8.098 9.699 -12.662 1.00 97.56 218 ARG A CA 1
ATOM 1718 C C . ARG A 1 218 ? 8.275 8.979 -11.327 1.00 97.56 218 ARG A C 1
ATOM 1720 O O . ARG A 1 218 ? 7.416 9.095 -10.454 1.00 97.56 218 ARG A O 1
ATOM 1727 N N . CYS A 1 219 ? 9.425 8.340 -11.117 1.00 97.19 219 CYS A N 1
ATOM 1728 C CA . CYS A 1 219 ? 9.757 7.697 -9.845 1.00 97.19 219 CYS A CA 1
ATOM 1729 C C . CYS A 1 219 ? 9.812 8.696 -8.672 1.00 97.19 219 CYS A C 1
ATOM 1731 O O . CYS A 1 219 ? 9.301 8.405 -7.591 1.00 97.19 219 CYS A O 1
ATOM 1733 N N . GLN A 1 220 ? 10.393 9.883 -8.876 1.00 97.19 220 GLN A N 1
ATOM 1734 C CA . GLN A 1 220 ? 10.436 10.945 -7.861 1.00 97.19 220 GLN A CA 1
ATOM 1735 C C . GLN A 1 220 ? 9.036 11.470 -7.524 1.00 97.19 220 GLN A C 1
ATOM 1737 O O . GLN A 1 220 ? 8.696 11.601 -6.350 1.00 97.19 220 GLN A O 1
ATOM 1742 N N . SER A 1 221 ? 8.194 11.688 -8.535 1.00 97.44 221 SER A N 1
ATOM 1743 C CA . SER A 1 221 ? 6.802 12.106 -8.342 1.00 97.44 221 SER A CA 1
ATOM 1744 C C . SER A 1 221 ? 6.005 11.087 -7.525 1.00 97.44 221 SER A C 1
ATOM 1746 O O . SER A 1 221 ? 5.225 11.476 -6.651 1.00 97.44 221 SER A O 1
ATOM 1748 N N . LEU A 1 222 ? 6.197 9.782 -7.770 1.00 97.56 222 LEU A N 1
ATOM 1749 C CA . LEU A 1 222 ? 5.593 8.746 -6.930 1.00 97.56 222 LEU A CA 1
ATOM 1750 C C . LEU A 1 222 ? 6.102 8.856 -5.491 1.00 97.56 222 LEU A C 1
ATOM 1752 O O . LEU A 1 222 ? 5.296 8.847 -4.566 1.00 97.56 222 LEU A O 1
ATOM 1756 N N . HIS A 1 223 ? 7.415 8.976 -5.296 1.00 96.88 223 HIS A N 1
ATOM 1757 C CA . HIS A 1 223 ? 8.005 9.070 -3.963 1.00 96.88 223 HIS A CA 1
ATOM 1758 C C . HIS A 1 223 ? 7.416 10.235 -3.152 1.00 96.88 223 HIS A C 1
ATOM 1760 O O . HIS A 1 223 ? 6.972 10.036 -2.022 1.00 96.88 223 HIS A O 1
ATOM 1766 N N . GLU A 1 224 ? 7.321 11.425 -3.748 1.00 97.81 224 GLU A N 1
ATOM 1767 C CA . GLU A 1 224 ? 6.693 12.592 -3.119 1.00 97.81 224 GLU A CA 1
ATOM 1768 C C . GLU A 1 224 ? 5.207 12.370 -2.811 1.00 97.81 224 GLU A C 1
ATOM 1770 O O . GLU A 1 224 ? 4.708 12.798 -1.771 1.00 97.81 224 GLU A O 1
ATOM 1775 N N . THR A 1 225 ? 4.486 11.698 -3.710 1.00 97.56 225 THR A N 1
ATOM 1776 C CA . THR A 1 225 ? 3.063 11.387 -3.524 1.00 97.56 225 THR A CA 1
ATOM 1777 C C . THR A 1 225 ? 2.869 10.407 -2.368 1.00 97.56 225 THR A C 1
ATOM 1779 O O . THR A 1 225 ? 2.027 10.631 -1.502 1.00 97.56 225 THR A O 1
ATOM 1782 N N . LEU A 1 226 ? 3.689 9.355 -2.295 1.00 96.75 226 LEU A N 1
ATOM 1783 C CA . LEU A 1 226 ? 3.657 8.385 -1.202 1.00 96.75 226 LEU A CA 1
ATOM 1784 C C . LEU A 1 226 ? 4.052 9.008 0.141 1.00 96.75 226 LEU A C 1
ATOM 1786 O O . LEU A 1 226 ? 3.477 8.606 1.151 1.00 96.75 226 LEU A O 1
ATOM 1790 N N . ALA A 1 227 ? 4.968 9.980 0.161 1.00 96.88 227 ALA A N 1
ATOM 1791 C CA . ALA A 1 227 ? 5.323 10.729 1.368 1.00 96.88 227 ALA A CA 1
ATOM 1792 C C . ALA A 1 227 ? 4.148 11.588 1.870 1.00 96.88 227 ALA A C 1
ATOM 1794 O O . ALA A 1 227 ? 3.796 11.530 3.044 1.00 96.88 227 ALA A O 1
ATOM 1795 N N . LYS A 1 228 ? 3.457 12.307 0.975 1.00 97.06 228 LYS A N 1
ATOM 1796 C CA . LYS A 1 228 ? 2.254 13.087 1.333 1.00 97.06 228 LYS A CA 1
ATOM 1797 C C . LYS A 1 228 ? 1.130 12.200 1.873 1.00 97.06 228 LYS A C 1
ATOM 1799 O O . LYS A 1 228 ? 0.498 12.533 2.870 1.00 97.06 228 LYS A O 1
ATOM 1804 N N . LEU A 1 229 ? 0.896 11.054 1.232 1.00 95.44 229 LEU A N 1
ATOM 1805 C CA . LEU A 1 229 ? -0.098 10.077 1.689 1.00 95.44 229 LEU A CA 1
ATOM 1806 C C . LEU A 1 229 ? 0.300 9.423 3.021 1.00 95.44 229 LEU A C 1
ATOM 1808 O O . LEU A 1 229 ? -0.560 8.959 3.764 1.00 95.44 229 LEU A O 1
ATOM 1812 N N . GLU A 1 230 ? 1.594 9.356 3.333 1.00 94.75 230 GLU A N 1
ATOM 1813 C CA . GLU A 1 230 ? 2.077 8.898 4.634 1.00 94.75 230 GLU A CA 1
ATOM 1814 C C . GLU A 1 230 ? 1.805 9.924 5.735 1.00 94.75 230 GLU A C 1
ATOM 1816 O O . GLU A 1 230 ? 1.221 9.560 6.752 1.00 94.75 230 GLU A O 1
ATOM 1821 N N . GLU A 1 231 ? 2.087 11.205 5.493 1.00 95.50 231 GLU A N 1
ATOM 1822 C CA . GLU A 1 231 ? 1.705 12.284 6.413 1.00 95.50 231 GLU A CA 1
ATOM 1823 C C . GLU A 1 231 ? 0.185 12.327 6.644 1.00 95.50 231 GLU A C 1
ATOM 1825 O O . GLU A 1 231 ? -0.284 12.532 7.768 1.00 95.50 231 GLU A O 1
ATOM 1830 N N . GLU A 1 232 ? -0.610 12.100 5.593 1.00 95.19 232 GLU A N 1
ATOM 1831 C CA . GLU A 1 232 ? -2.063 12.013 5.717 1.00 95.19 232 GLU A CA 1
ATOM 1832 C C . GLU A 1 232 ? -2.497 10.818 6.576 1.00 95.19 232 GLU A C 1
ATOM 1834 O O . GLU A 1 232 ? -3.390 10.961 7.420 1.00 95.19 232 GLU A O 1
ATOM 1839 N N . LEU A 1 233 ? -1.863 9.657 6.391 1.00 93.94 233 LEU A N 1
ATOM 1840 C CA . LEU A 1 233 ? -2.134 8.471 7.196 1.00 93.94 233 LEU A CA 1
ATOM 1841 C C . LEU A 1 233 ? -1.823 8.728 8.674 1.00 93.94 233 LEU A C 1
ATOM 1843 O O . LEU A 1 233 ? -2.672 8.463 9.525 1.00 93.94 233 LEU A O 1
ATOM 1847 N N . ASP A 1 234 ? -0.658 9.299 8.975 1.00 93.00 234 ASP A N 1
ATOM 1848 C CA . ASP A 1 234 ? -0.251 9.626 10.344 1.00 93.00 234 ASP A CA 1
ATOM 1849 C C . ASP A 1 234 ? -1.214 10.628 10.985 1.00 93.00 234 ASP A C 1
ATOM 1851 O O . ASP A 1 234 ? -1.634 10.466 12.135 1.00 93.00 234 ASP A O 1
ATOM 1855 N N . ARG A 1 235 ? -1.667 11.628 10.219 1.00 92.69 235 ARG A N 1
ATOM 1856 C CA . ARG A 1 235 ? -2.680 12.583 10.681 1.00 92.69 235 ARG A CA 1
ATOM 1857 C C . ARG A 1 235 ? -3.995 11.888 11.033 1.00 92.69 235 ARG A C 1
ATOM 1859 O O . ARG A 1 235 ? -4.571 12.191 12.079 1.00 92.69 235 ARG A O 1
ATOM 1866 N N . ARG A 1 236 ? -4.469 10.963 10.189 1.00 91.69 236 ARG A N 1
ATOM 1867 C CA . ARG A 1 236 ? -5.705 10.191 10.425 1.00 91.69 236 ARG A CA 1
ATOM 1868 C C . ARG A 1 236 ? -5.575 9.243 11.618 1.00 91.69 236 ARG A C 1
ATOM 1870 O O . ARG A 1 236 ? -6.558 9.027 12.315 1.00 91.69 236 ARG A O 1
ATOM 1877 N N . LEU A 1 237 ? -4.382 8.717 11.882 1.00 90.81 237 LEU A N 1
ATOM 1878 C CA . LEU A 1 237 ? -4.124 7.811 13.005 1.00 90.81 237 LEU A CA 1
ATOM 1879 C C . LEU A 1 237 ? -3.795 8.526 14.320 1.00 90.81 237 LEU A C 1
ATOM 1881 O O . LEU A 1 237 ? -3.864 7.898 15.375 1.00 90.81 237 LEU A O 1
ATOM 1885 N N . SER A 1 238 ? -3.504 9.829 14.293 1.00 91.69 238 SER A N 1
ATOM 1886 C CA . SER A 1 238 ? -3.203 10.617 15.497 1.00 91.69 238 SER A CA 1
ATOM 1887 C C . SER A 1 238 ? -4.209 10.463 16.656 1.00 91.69 238 SER A C 1
ATOM 1889 O O . SER A 1 238 ? -3.751 10.393 17.799 1.00 91.69 238 SER A O 1
ATOM 1891 N N . PRO A 1 239 ? -5.537 10.305 16.441 1.00 90.06 239 PRO A N 1
ATOM 1892 C CA . PRO A 1 239 ? -6.482 10.098 17.542 1.00 90.06 239 PRO A CA 1
ATOM 1893 C C . PRO A 1 239 ? -6.303 8.757 18.270 1.00 90.06 239 PRO A C 1
ATOM 1895 O O . PRO A 1 239 ? -6.730 8.624 19.414 1.00 90.06 239 PRO A O 1
ATOM 1898 N N . LEU A 1 240 ? -5.661 7.768 17.641 1.00 89.00 240 LEU A N 1
ATOM 1899 C CA . LEU A 1 240 ? -5.413 6.443 18.223 1.00 89.00 240 LEU A CA 1
ATOM 1900 C C . LEU A 1 240 ? -4.086 6.356 18.991 1.00 89.00 240 LEU A C 1
ATOM 1902 O O . LEU A 1 240 ? -3.794 5.318 19.588 1.00 89.00 240 LEU A O 1
ATOM 1906 N N . ALA A 1 241 ? -3.274 7.418 18.975 1.00 87.62 241 ALA A N 1
ATOM 1907 C CA . ALA A 1 241 ? -1.946 7.411 19.583 1.00 87.62 241 ALA A CA 1
ATOM 1908 C C . ALA A 1 241 ? -1.997 7.323 21.118 1.00 87.62 241 ALA A C 1
ATOM 1910 O O . ALA A 1 241 ? -1.177 6.633 21.726 1.00 87.62 241 ALA A O 1
ATOM 1911 N N . THR A 1 242 ? -2.969 7.991 21.744 1.00 89.94 242 THR A N 1
ATOM 1912 C CA . THR A 1 242 ? -3.089 8.086 23.204 1.00 89.94 242 THR A CA 1
ATOM 1913 C C . THR A 1 242 ? -4.328 7.340 23.687 1.00 89.94 242 THR A C 1
ATOM 1915 O O . THR A 1 242 ? -5.374 7.375 23.044 1.00 89.94 242 THR A O 1
ATOM 1918 N N . ASN A 1 243 ? -4.248 6.703 24.859 1.00 87.75 243 ASN A N 1
ATOM 1919 C CA . ASN A 1 243 ? -5.403 6.001 25.424 1.00 87.75 243 ASN A CA 1
ATOM 1920 C C . ASN A 1 243 ? -6.565 6.963 25.744 1.00 87.75 243 ASN A C 1
ATOM 1922 O O . ASN A 1 243 ? -7.724 6.632 25.532 1.00 87.75 243 ASN A O 1
ATOM 1926 N N . GLU A 1 244 ? -6.260 8.186 26.191 1.00 88.06 244 GLU A N 1
ATOM 1927 C CA . GLU A 1 244 ? -7.27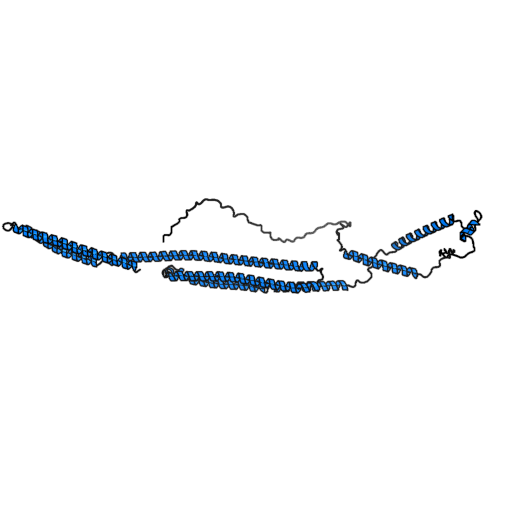3 9.215 26.471 1.00 88.06 244 GLU A CA 1
ATOM 1928 C C . GLU A 1 244 ? -8.052 9.624 25.216 1.00 88.06 244 GLU A C 1
ATOM 1930 O O . GLU A 1 244 ? -9.279 9.704 25.245 1.00 88.06 244 GLU A O 1
ATOM 1935 N N . SER A 1 245 ? -7.352 9.852 24.100 1.00 89.62 245 SER A N 1
ATOM 1936 C CA . SER A 1 245 ? -7.984 10.219 22.832 1.00 89.62 245 SER A CA 1
ATOM 1937 C C . SER A 1 245 ? -8.739 9.046 22.219 1.00 89.62 245 SER A C 1
ATOM 1939 O O . SER A 1 245 ? -9.813 9.259 21.670 1.00 89.62 245 SER A O 1
ATOM 1941 N N . LEU A 1 246 ? -8.229 7.819 22.370 1.00 92.25 246 LEU A N 1
ATOM 1942 C CA . LEU A 1 246 ? -8.915 6.603 21.940 1.00 92.25 246 LEU A CA 1
ATOM 1943 C C . LEU A 1 246 ? -10.259 6.447 22.661 1.00 92.25 246 LEU A C 1
ATOM 1945 O O . LEU A 1 246 ? -11.280 6.259 22.009 1.00 92.25 246 LEU A O 1
ATOM 1949 N N . MET A 1 247 ? -10.274 6.589 23.987 1.00 93.00 247 MET A N 1
ATOM 1950 C CA . MET A 1 247 ? -11.485 6.471 24.809 1.00 93.00 247 MET A CA 1
ATOM 1951 C C . MET A 1 247 ? -12.497 7.607 24.600 1.00 93.00 247 MET A C 1
ATOM 1953 O O . MET A 1 247 ? -13.663 7.462 24.962 1.00 93.00 247 MET A O 1
ATOM 1957 N N . ALA A 1 248 ? -12.073 8.737 24.029 1.00 92.12 248 ALA A N 1
ATOM 1958 C CA . ALA A 1 248 ? -12.961 9.842 23.676 1.00 92.12 248 ALA A CA 1
ATOM 1959 C C . ALA A 1 248 ? -13.717 9.617 22.352 1.00 92.12 248 ALA A C 1
ATOM 1961 O O . ALA A 1 248 ? -14.662 10.354 22.067 1.00 92.12 248 ALA A O 1
ATOM 1962 N N . LEU A 1 249 ? -13.301 8.637 21.541 1.00 91.69 249 LEU A N 1
ATOM 1963 C CA . LEU A 1 249 ? -13.917 8.352 20.248 1.00 91.69 249 LEU A CA 1
ATOM 1964 C C . LEU A 1 249 ? -15.205 7.548 20.407 1.00 91.69 249 LEU A C 1
ATOM 1966 O O . LEU A 1 249 ? -15.256 6.554 21.134 1.00 91.69 249 LEU A O 1
ATOM 1970 N N . ASP A 1 250 ? -16.221 7.931 19.639 1.00 91.50 250 ASP A N 1
ATOM 1971 C CA . ASP A 1 250 ? -17.411 7.108 19.457 1.00 91.50 250 ASP A CA 1
ATOM 1972 C C . ASP A 1 250 ? -17.195 6.020 18.380 1.00 91.50 250 ASP A C 1
ATOM 1974 O O . ASP A 1 250 ? -16.247 6.042 17.585 1.00 91.50 250 ASP A O 1
ATOM 1978 N N . GLN A 1 251 ? -18.101 5.039 18.335 1.00 90.44 251 GLN A N 1
ATOM 1979 C CA . GLN A 1 251 ? -18.014 3.938 17.373 1.00 90.44 251 GLN A CA 1
ATOM 1980 C C . GLN A 1 251 ? -18.097 4.413 15.910 1.00 90.44 251 GLN A C 1
ATOM 1982 O O . GLN A 1 251 ? -17.463 3.824 15.033 1.00 90.44 251 GLN A O 1
ATOM 1987 N N . HIS A 1 252 ? -18.879 5.455 15.622 1.00 93.50 252 HIS A N 1
ATOM 1988 C CA . HIS A 1 252 ? -19.060 5.973 14.266 1.00 93.50 252 HIS A CA 1
ATOM 1989 C C . HIS A 1 252 ? -17.800 6.703 13.778 1.00 93.50 252 HIS A C 1
ATOM 1991 O O . HIS A 1 252 ? -17.366 6.508 12.645 1.00 93.50 252 HIS A O 1
ATOM 1997 N N . GLN A 1 253 ? -17.175 7.498 14.641 1.00 93.25 253 GLN A N 1
ATOM 1998 C CA . GLN A 1 253 ? -15.894 8.155 14.424 1.00 93.25 253 GLN A CA 1
ATOM 1999 C C . GLN A 1 253 ? -14.803 7.118 14.173 1.00 93.25 253 GLN A C 1
ATOM 2001 O O . GLN A 1 253 ? -14.055 7.258 13.211 1.00 93.25 253 GLN A O 1
ATOM 2006 N N . LEU A 1 254 ? -14.757 6.040 14.961 1.00 93.62 254 LEU A N 1
ATOM 2007 C CA . LEU A 1 254 ? -13.802 4.949 14.764 1.00 93.62 254 LEU A CA 1
ATOM 2008 C C . LEU A 1 254 ? -13.977 4.277 13.389 1.00 93.62 254 LEU A C 1
ATOM 2010 O O . LEU A 1 254 ? -13.004 4.059 12.669 1.00 93.62 254 LEU A O 1
ATOM 2014 N N . LEU A 1 255 ? -15.218 4.002 12.976 1.00 93.19 255 LEU A N 1
ATOM 2015 C CA . LEU A 1 255 ? -15.505 3.474 11.637 1.00 93.19 255 LEU A CA 1
ATOM 2016 C C . LEU A 1 255 ? -15.109 4.458 10.526 1.00 93.19 255 LEU A C 1
ATOM 2018 O O . LEU A 1 255 ? -14.519 4.040 9.531 1.00 93.19 255 LEU A O 1
ATOM 2022 N N . GLY A 1 256 ? -15.386 5.751 10.704 1.00 94.62 256 GLY A N 1
ATOM 2023 C CA . GLY A 1 256 ? -15.002 6.799 9.757 1.00 94.62 256 GLY A CA 1
ATOM 2024 C C . GLY A 1 256 ? -13.484 6.957 9.624 1.00 94.62 256 GLY A C 1
ATOM 2025 O O . GLY A 1 256 ? -12.974 7.107 8.514 1.00 94.62 256 GLY A O 1
ATOM 2026 N N . LEU A 1 257 ? -12.742 6.849 10.731 1.00 94.62 257 LEU A N 1
ATOM 2027 C CA . LEU A 1 257 ? -11.277 6.840 10.719 1.00 94.62 257 LEU A CA 1
ATOM 2028 C C . LEU A 1 257 ? -10.747 5.664 9.895 1.00 94.62 257 LEU A C 1
ATOM 2030 O O . LEU A 1 257 ? -9.891 5.865 9.035 1.00 94.62 257 LEU A O 1
ATOM 2034 N N . TRP A 1 258 ? -11.294 4.460 10.092 1.00 95.00 258 TRP A N 1
ATOM 2035 C CA . TRP A 1 258 ? -10.889 3.290 9.311 1.00 95.00 258 TRP A CA 1
ATOM 2036 C C . TRP A 1 258 ? -11.200 3.423 7.823 1.00 95.00 258 TRP A C 1
ATOM 2038 O O . TRP A 1 258 ? -10.362 3.076 6.993 1.00 95.00 258 TRP A O 1
ATOM 2048 N N . GLN A 1 259 ? -12.382 3.936 7.474 1.00 95.31 259 GLN A N 1
ATOM 2049 C CA . GLN A 1 259 ? -12.740 4.203 6.078 1.00 95.31 259 GLN A CA 1
ATOM 2050 C C . GLN A 1 259 ? -11.733 5.158 5.438 1.00 95.31 259 GLN A C 1
ATOM 2052 O O . GLN A 1 259 ? -11.189 4.850 4.383 1.00 95.31 259 GLN A O 1
ATOM 2057 N N . GLY A 1 260 ? -11.385 6.242 6.134 1.00 94.69 260 GLY A N 1
ATOM 2058 C CA . GLY A 1 260 ? -10.362 7.174 5.676 1.00 94.69 260 GLY A CA 1
ATOM 2059 C C . GLY A 1 260 ? -8.972 6.548 5.522 1.00 94.69 260 GLY A C 1
ATOM 2060 O O . GLY A 1 260 ? -8.256 6.850 4.575 1.00 94.69 260 GLY A O 1
ATOM 2061 N N . VAL A 1 261 ? -8.577 5.655 6.430 1.00 95.25 261 VAL A N 1
ATOM 2062 C CA . VAL A 1 261 ? -7.324 4.891 6.309 1.00 95.25 261 VAL A CA 1
ATOM 2063 C C . VAL A 1 261 ? -7.363 3.964 5.087 1.00 95.25 261 VAL A C 1
ATOM 2065 O O . VAL A 1 261 ? -6.384 3.872 4.347 1.00 95.25 261 VAL A O 1
ATOM 2068 N N . ALA A 1 262 ? -8.492 3.294 4.846 1.00 94.62 262 ALA A N 1
ATOM 2069 C CA . ALA A 1 262 ? -8.680 2.413 3.698 1.00 94.62 262 ALA A CA 1
ATOM 2070 C C . ALA A 1 262 ? -8.650 3.173 2.360 1.00 94.62 262 ALA A C 1
ATOM 2072 O O . ALA A 1 262 ? -8.081 2.660 1.395 1.00 94.62 262 ALA A O 1
ATOM 2073 N N . GLU A 1 263 ? -9.202 4.389 2.315 1.00 96.19 263 GLU A N 1
ATOM 2074 C CA . GLU A 1 263 ? -9.106 5.305 1.169 1.00 96.19 263 GLU A CA 1
ATOM 2075 C C . GLU A 1 263 ? -7.645 5.646 0.859 1.00 96.19 263 GLU A C 1
ATOM 2077 O O . GLU A 1 263 ? -7.195 5.412 -0.259 1.00 96.19 263 GLU A O 1
ATOM 2082 N N . VAL A 1 264 ? -6.860 6.055 1.863 1.00 96.12 264 VAL A N 1
ATOM 2083 C CA . VAL A 1 264 ? -5.429 6.355 1.671 1.00 96.12 264 VAL A CA 1
ATOM 2084 C C . VAL A 1 264 ? -4.667 5.140 1.123 1.00 96.12 264 VAL A C 1
ATOM 2086 O O . VAL A 1 264 ? -3.831 5.279 0.231 1.00 96.12 264 VAL A O 1
ATOM 2089 N N . PHE A 1 265 ? -4.951 3.923 1.601 1.00 95.62 265 PHE A N 1
ATOM 2090 C CA . PHE A 1 265 ? -4.338 2.714 1.034 1.00 95.62 265 PHE A CA 1
ATOM 2091 C C . PHE A 1 265 ? -4.779 2.429 -0.407 1.00 95.62 265 PHE A C 1
ATOM 2093 O O . PHE A 1 265 ? -3.978 1.922 -1.195 1.00 95.62 265 PHE A O 1
ATOM 2100 N N . ALA A 1 266 ? -6.024 2.742 -0.770 1.00 96.50 266 ALA A N 1
ATOM 2101 C CA . ALA A 1 266 ? -6.476 2.649 -2.153 1.00 96.50 266 ALA A CA 1
ATOM 2102 C C . ALA A 1 266 ? -5.728 3.649 -3.045 1.00 96.50 266 ALA A C 1
ATOM 2104 O O . ALA A 1 266 ? -5.200 3.244 -4.080 1.00 96.50 266 ALA A O 1
ATOM 2105 N N . ASP A 1 267 ? -5.580 4.896 -2.601 1.00 96.94 267 ASP A N 1
ATOM 2106 C CA . ASP A 1 267 ? -4.859 5.939 -3.334 1.00 96.94 267 ASP A CA 1
ATOM 2107 C C . ASP A 1 267 ? -3.382 5.587 -3.534 1.00 96.94 267 ASP A C 1
ATOM 2109 O O . ASP A 1 267 ? -2.850 5.738 -4.634 1.00 96.94 267 ASP A O 1
ATOM 2113 N N . ARG A 1 268 ? -2.724 5.017 -2.516 1.00 96.62 268 ARG A N 1
ATOM 2114 C CA . ARG A 1 268 ? -1.340 4.521 -2.633 1.00 96.62 268 ARG A CA 1
ATOM 2115 C C . ARG A 1 268 ? -1.206 3.417 -3.682 1.00 96.62 268 ARG A C 1
ATOM 2117 O O . ARG A 1 268 ? -0.282 3.459 -4.492 1.00 96.62 268 ARG A O 1
ATOM 2124 N N . ARG A 1 269 ? -2.124 2.441 -3.695 1.00 97.12 269 ARG A N 1
ATOM 2125 C CA . ARG A 1 269 ? -2.134 1.371 -4.711 1.00 97.12 269 ARG A CA 1
ATOM 2126 C C . ARG A 1 269 ? -2.365 1.930 -6.111 1.00 97.12 269 ARG A C 1
ATOM 2128 O O . ARG A 1 269 ? -1.670 1.522 -7.036 1.00 97.12 269 ARG A O 1
ATOM 2135 N N . ASN A 1 270 ? -3.289 2.877 -6.250 1.00 97.38 270 ASN A N 1
ATOM 2136 C CA . ASN A 1 270 ? -3.566 3.538 -7.523 1.00 97.38 270 ASN A CA 1
ATOM 2137 C C . ASN A 1 270 ? -2.342 4.317 -8.023 1.00 97.38 270 ASN A C 1
ATOM 2139 O O . ASN A 1 270 ? -2.007 4.227 -9.198 1.00 97.38 270 ASN A O 1
ATOM 2143 N N . ALA A 1 271 ? -1.630 5.022 -7.137 1.00 97.81 271 ALA A N 1
ATOM 2144 C CA . ALA A 1 271 ? -0.409 5.741 -7.493 1.00 97.81 271 ALA A CA 1
ATOM 2145 C C . ALA A 1 271 ? 0.709 4.797 -7.972 1.00 97.81 271 ALA A C 1
ATOM 2147 O O . ALA A 1 271 ? 1.391 5.101 -8.948 1.00 97.81 271 ALA A O 1
ATOM 2148 N N . ILE A 1 272 ? 0.878 3.635 -7.329 1.00 97.94 272 ILE A N 1
ATOM 2149 C CA . ILE A 1 272 ? 1.845 2.613 -7.769 1.00 97.94 272 ILE A CA 1
ATOM 2150 C C . ILE A 1 272 ? 1.446 2.025 -9.123 1.00 97.94 272 ILE A C 1
ATOM 2152 O O . ILE A 1 272 ? 2.295 1.920 -10.003 1.00 97.94 272 ILE A O 1
ATOM 2156 N N . GLY A 1 273 ? 0.164 1.695 -9.311 1.00 97.50 273 GLY A N 1
ATOM 2157 C CA . GLY A 1 273 ? -0.346 1.215 -10.597 1.00 97.50 273 GLY A CA 1
ATOM 2158 C C . GLY A 1 273 ? -0.146 2.234 -11.721 1.00 97.50 273 GLY A C 1
ATOM 2159 O O . GLY A 1 273 ? 0.332 1.881 -12.792 1.00 97.50 273 GLY A O 1
ATOM 2160 N N . SER A 1 274 ? -0.407 3.514 -11.444 1.00 97.56 274 SER A N 1
ATOM 2161 C CA . SER A 1 274 ? -0.167 4.603 -12.396 1.00 97.56 274 SER A CA 1
ATOM 2162 C C . SER A 1 274 ? 1.309 4.734 -12.775 1.00 97.56 274 SER A C 1
ATOM 2164 O O . SER A 1 274 ? 1.601 5.012 -13.933 1.00 97.56 274 SER A O 1
ATOM 2166 N N . LEU A 1 275 ? 2.247 4.530 -11.837 1.00 97.88 275 LEU A N 1
ATOM 2167 C CA . LEU A 1 275 ? 3.675 4.539 -12.170 1.00 97.88 275 LEU A CA 1
ATOM 2168 C C . LEU A 1 275 ? 4.032 3.387 -13.118 1.00 97.88 275 LEU A C 1
ATOM 2170 O O . LEU A 1 275 ? 4.806 3.593 -14.047 1.00 97.88 275 LEU A O 1
ATOM 2174 N N . ASP A 1 276 ? 3.501 2.186 -12.883 1.00 97.94 276 ASP A N 1
ATOM 2175 C CA . ASP A 1 276 ? 3.755 1.023 -13.742 1.00 97.94 276 ASP A CA 1
ATOM 2176 C C . ASP A 1 276 ? 3.283 1.286 -15.180 1.00 97.94 276 ASP A C 1
ATOM 2178 O O . ASP A 1 276 ? 4.041 1.095 -16.132 1.00 97.94 276 ASP A O 1
ATOM 2182 N N . GLU A 1 277 ? 2.072 1.828 -15.334 1.00 97.56 277 GLU A N 1
ATOM 2183 C CA . GLU A 1 277 ? 1.531 2.242 -16.632 1.00 97.56 277 GLU A CA 1
ATOM 2184 C C . GLU A 1 277 ? 2.396 3.323 -17.301 1.00 97.56 277 GLU A C 1
ATOM 2186 O O . GLU A 1 277 ? 2.741 3.189 -18.478 1.00 97.56 277 GLU A O 1
ATOM 2191 N N . ASP A 1 278 ? 2.808 4.353 -16.555 1.00 97.50 278 ASP A N 1
ATOM 2192 C CA . ASP A 1 278 ? 3.662 5.433 -17.060 1.00 97.50 278 ASP A CA 1
ATOM 2193 C C . ASP A 1 278 ? 5.033 4.920 -17.529 1.00 97.50 278 ASP A C 1
ATOM 2195 O O . ASP A 1 278 ? 5.528 5.335 -18.580 1.00 97.50 278 ASP A O 1
ATOM 2199 N N . LEU A 1 279 ? 5.668 4.017 -16.773 1.00 97.44 279 LEU A N 1
ATOM 2200 C CA . LEU A 1 279 ? 6.969 3.442 -17.132 1.00 97.44 279 LEU A CA 1
ATOM 2201 C C . LEU A 1 279 ? 6.871 2.552 -18.375 1.00 97.44 279 LEU A C 1
ATOM 2203 O O . LEU A 1 279 ? 7.746 2.610 -19.242 1.00 97.44 279 LEU A O 1
ATOM 2207 N N . LEU A 1 280 ? 5.800 1.763 -18.498 1.00 95.94 280 LEU A N 1
ATOM 2208 C CA . LEU A 1 280 ? 5.544 0.952 -19.689 1.00 95.94 280 LEU A CA 1
ATOM 2209 C C . LEU A 1 280 ? 5.260 1.820 -20.921 1.00 95.94 280 LEU A C 1
ATOM 2211 O O . LEU A 1 280 ? 5.754 1.510 -22.008 1.00 95.94 280 LEU A O 1
ATOM 2215 N N . ALA A 1 281 ? 4.513 2.914 -20.759 1.00 97.12 281 ALA A N 1
ATOM 2216 C CA . ALA A 1 281 ? 4.259 3.874 -21.829 1.00 97.12 281 ALA A CA 1
ATOM 2217 C C . ALA A 1 281 ? 5.559 4.549 -22.296 1.00 97.12 281 ALA A C 1
ATOM 2219 O O . ALA A 1 281 ? 5.849 4.549 -23.492 1.00 97.12 281 ALA A O 1
ATOM 2220 N N . LEU A 1 282 ? 6.391 5.027 -21.362 1.00 97.06 282 LEU A N 1
ATOM 2221 C CA . LEU A 1 282 ? 7.695 5.616 -21.683 1.00 97.06 282 LEU A CA 1
ATOM 2222 C C . LEU A 1 282 ? 8.612 4.631 -22.418 1.00 97.06 282 LEU A C 1
ATOM 2224 O O . LEU A 1 282 ? 9.278 5.016 -23.377 1.00 97.06 282 LEU A O 1
ATOM 2228 N N . GLU A 1 283 ? 8.638 3.359 -22.014 1.00 95.94 283 GLU A N 1
ATOM 2229 C CA . GLU A 1 283 ? 9.457 2.355 -22.699 1.00 95.94 283 GLU A CA 1
ATOM 2230 C C . GLU A 1 283 ? 8.904 2.019 -24.095 1.00 95.94 283 GLU A C 1
ATOM 2232 O O . GLU A 1 283 ? 9.672 1.801 -25.032 1.00 95.94 283 GLU A O 1
ATOM 2237 N N . SER A 1 284 ? 7.579 2.026 -24.274 1.00 96.06 284 SER A N 1
ATOM 2238 C CA . SER A 1 284 ? 6.939 1.881 -25.589 1.00 96.06 284 SER A CA 1
ATOM 2239 C C . SER A 1 284 ? 7.295 3.038 -26.532 1.00 96.06 284 SER A C 1
ATOM 2241 O O . SER A 1 284 ? 7.618 2.821 -27.708 1.00 96.06 284 SER A O 1
ATOM 2243 N N . ASP A 1 285 ? 7.293 4.267 -26.021 1.00 97.06 285 ASP A N 1
ATOM 2244 C CA . ASP A 1 285 ? 7.695 5.455 -26.775 1.00 97.06 285 ASP A CA 1
ATOM 2245 C C . ASP A 1 285 ? 9.189 5.400 -27.128 1.00 97.06 285 ASP A C 1
ATOM 2247 O O . ASP A 1 285 ? 9.569 5.622 -28.282 1.00 97.06 285 ASP A O 1
ATOM 2251 N N . ARG A 1 286 ? 10.040 4.980 -26.181 1.00 96.56 286 ARG A N 1
ATOM 2252 C CA . ARG A 1 286 ? 11.476 4.756 -26.408 1.00 96.56 286 ARG A CA 1
ATOM 2253 C C . ARG A 1 286 ? 11.722 3.738 -27.521 1.00 96.56 286 ARG A C 1
ATOM 2255 O O . ARG A 1 286 ? 12.541 3.978 -28.407 1.00 96.56 286 ARG A O 1
ATOM 2262 N N . VAL A 1 287 ? 11.005 2.611 -27.509 1.00 96.75 287 VAL A N 1
ATOM 2263 C CA . VAL A 1 287 ? 11.071 1.589 -28.570 1.00 96.75 287 VAL A CA 1
ATOM 2264 C C . VAL A 1 287 ? 10.700 2.187 -29.927 1.00 96.75 287 VAL A C 1
ATOM 2266 O O . VAL A 1 287 ? 11.329 1.862 -30.936 1.00 96.75 287 VAL A O 1
ATOM 2269 N N . THR A 1 288 ? 9.692 3.055 -29.965 1.00 97.12 288 THR A N 1
ATOM 2270 C CA . THR A 1 288 ? 9.232 3.702 -31.198 1.00 97.12 288 THR A CA 1
ATOM 2271 C C . THR A 1 288 ? 10.297 4.639 -31.769 1.00 97.12 288 THR A C 1
ATOM 2273 O O . THR A 1 288 ? 10.596 4.556 -32.962 1.00 97.12 288 THR A O 1
ATOM 2276 N N . GLU A 1 289 ? 10.945 5.451 -30.930 1.00 96.88 289 GLU A N 1
ATOM 2277 C CA . GLU A 1 289 ? 12.044 6.324 -31.363 1.00 96.88 289 GLU A CA 1
ATOM 2278 C C . GLU A 1 289 ? 13.282 5.540 -31.806 1.00 96.88 289 GLU A C 1
ATOM 2280 O O . GLU A 1 289 ? 13.848 5.830 -32.860 1.00 96.88 289 GLU A O 1
ATOM 2285 N N . ILE A 1 290 ? 13.664 4.483 -31.082 1.00 96.19 290 ILE A N 1
ATOM 2286 C CA . ILE A 1 290 ? 14.767 3.602 -31.496 1.00 96.19 290 ILE A CA 1
ATOM 2287 C C . ILE A 1 290 ? 14.477 2.997 -32.878 1.00 96.19 290 ILE A C 1
ATOM 2289 O O . ILE A 1 290 ? 15.335 3.026 -33.761 1.00 96.19 290 ILE A O 1
ATOM 2293 N N . ARG A 1 291 ? 13.253 2.501 -33.112 1.00 95.81 291 ARG A N 1
ATOM 2294 C CA . ARG A 1 291 ? 12.843 1.977 -34.429 1.00 95.81 291 ARG A CA 1
ATOM 2295 C C . ARG A 1 291 ? 12.9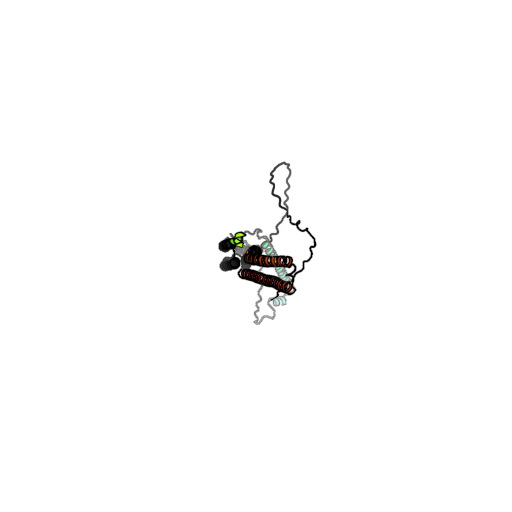30 3.037 -35.523 1.00 95.81 291 ARG A C 1
ATOM 2297 O O . ARG A 1 291 ? 13.369 2.717 -36.627 1.00 95.81 291 ARG A O 1
ATOM 2304 N N . ARG A 1 292 ? 12.530 4.279 -35.231 1.00 96.19 292 ARG A N 1
ATOM 2305 C CA . ARG A 1 292 ? 12.630 5.403 -36.171 1.00 96.19 292 ARG A CA 1
ATOM 2306 C C . ARG A 1 292 ? 14.084 5.651 -36.578 1.00 96.19 292 ARG A C 1
ATOM 2308 O O . ARG A 1 292 ? 14.339 5.778 -37.774 1.00 96.19 292 ARG A O 1
ATOM 2315 N N . VAL A 1 293 ? 15.014 5.667 -35.617 1.00 95.62 293 VAL A N 1
ATOM 2316 C CA . VAL A 1 293 ? 16.458 5.840 -35.869 1.00 95.62 293 VAL A CA 1
ATOM 2317 C C . VAL A 1 293 ? 17.002 4.695 -36.729 1.00 95.62 293 VAL A C 1
ATOM 2319 O O . VAL A 1 293 ? 17.603 4.938 -37.773 1.00 95.62 293 VAL A O 1
ATOM 2322 N N . PHE A 1 294 ? 16.731 3.436 -36.373 1.00 94.12 294 PHE A N 1
ATOM 2323 C CA . PHE A 1 294 ? 17.176 2.303 -37.197 1.00 94.12 294 PHE A CA 1
ATOM 2324 C C . PHE A 1 294 ? 16.632 2.377 -38.631 1.00 94.12 294 PHE A C 1
ATOM 2326 O O . PHE A 1 294 ? 17.369 2.129 -39.584 1.00 94.12 294 PHE A O 1
ATOM 2333 N N . HIS A 1 295 ? 15.369 2.773 -38.808 1.00 92.94 295 HIS A N 1
ATOM 2334 C CA . HIS A 1 295 ? 14.772 2.906 -40.134 1.00 92.94 295 HIS A CA 1
ATOM 2335 C C . HIS A 1 295 ? 15.414 4.031 -40.961 1.00 92.94 295 HIS A C 1
ATOM 2337 O O . HIS A 1 295 ? 15.734 3.814 -42.129 1.00 92.94 295 HIS A O 1
ATOM 2343 N N . SER A 1 296 ? 15.666 5.204 -40.365 1.00 93.50 296 SER A N 1
ATOM 2344 C CA . SER A 1 296 ? 16.287 6.329 -41.077 1.00 93.50 296 SER A CA 1
ATOM 2345 C C . SER A 1 296 ? 17.726 6.039 -41.496 1.00 93.50 296 SER A C 1
ATOM 2347 O O . SER A 1 296 ? 18.150 6.463 -42.571 1.00 93.50 296 SER A O 1
ATOM 2349 N N . TYR A 1 297 ? 18.478 5.303 -40.676 1.00 92.62 297 TYR A N 1
ATOM 2350 C CA . TYR A 1 297 ? 19.877 4.994 -40.960 1.00 92.62 297 TYR A CA 1
ATOM 2351 C C . TYR A 1 297 ? 20.072 3.744 -41.827 1.00 92.62 297 TYR A C 1
ATOM 2353 O O . TYR A 1 297 ? 21.074 3.691 -42.537 1.00 92.62 297 TYR A O 1
ATOM 2361 N N . SER A 1 298 ? 19.128 2.793 -41.872 1.00 88.19 298 SER A N 1
ATOM 2362 C CA . SER A 1 298 ? 19.234 1.591 -42.724 1.00 88.19 298 SER A CA 1
ATOM 2363 C C . SER A 1 298 ? 19.413 1.946 -44.206 1.00 88.19 298 SER A C 1
ATOM 2365 O O . SER A 1 298 ? 20.360 1.489 -44.846 1.00 88.19 298 SER A O 1
ATOM 2367 N N . GLU A 1 299 ? 18.574 2.837 -44.747 1.00 87.06 299 GLU A N 1
ATOM 2368 C CA . GLU A 1 299 ? 18.650 3.251 -46.159 1.00 87.06 299 GLU A CA 1
ATOM 2369 C C . GLU A 1 299 ? 19.930 4.050 -46.469 1.00 87.06 299 GLU A C 1
ATOM 2371 O O . GLU A 1 299 ? 20.552 3.908 -47.530 1.00 87.06 299 GLU A O 1
ATOM 2376 N N . VAL A 1 300 ? 20.351 4.908 -45.534 1.00 90.69 300 VAL A N 1
ATOM 2377 C CA . VAL A 1 300 ? 21.546 5.747 -45.701 1.00 90.69 300 VAL A CA 1
ATOM 2378 C C . VAL A 1 300 ? 22.810 4.892 -45.644 1.00 90.69 300 VAL A C 1
ATOM 2380 O O . VAL A 1 300 ? 23.701 5.059 -46.487 1.00 90.69 300 VAL A O 1
ATOM 2383 N N . LEU A 1 301 ? 22.875 3.950 -44.703 1.00 91.00 301 LEU A N 1
ATOM 2384 C CA . LEU A 1 301 ? 23.991 3.029 -44.546 1.00 91.00 301 LEU A CA 1
ATOM 2385 C C . LEU A 1 301 ? 24.119 2.095 -45.746 1.00 91.00 301 LEU A C 1
ATOM 2387 O O . LEU A 1 301 ? 25.233 1.933 -46.236 1.00 91.00 301 LEU A O 1
ATOM 2391 N N . GLU A 1 302 ? 23.023 1.560 -46.290 1.00 89.25 302 GLU A N 1
ATOM 2392 C CA . GLU A 1 302 ? 23.056 0.734 -47.507 1.00 89.25 302 GLU A CA 1
ATOM 2393 C C . GLU A 1 302 ? 23.672 1.482 -48.699 1.00 89.25 302 GLU A C 1
ATOM 2395 O O . GLU A 1 302 ? 24.501 0.939 -49.435 1.00 89.25 302 GLU A O 1
ATOM 2400 N N . ARG A 1 303 ? 23.338 2.767 -48.862 1.00 88.31 303 ARG A N 1
ATOM 2401 C CA . ARG A 1 303 ? 23.853 3.606 -49.955 1.00 88.31 303 ARG A CA 1
ATOM 2402 C C . ARG A 1 303 ? 25.335 3.960 -49.796 1.00 88.31 303 ARG A C 1
ATOM 2404 O O . ARG A 1 303 ? 26.075 4.043 -50.785 1.00 88.31 303 ARG A O 1
ATOM 2411 N N . VAL A 1 304 ? 25.766 4.239 -48.567 1.00 89.06 304 VAL A N 1
ATOM 2412 C CA . VAL A 1 304 ? 27.108 4.769 -48.260 1.00 89.06 304 VAL A CA 1
ATOM 2413 C C . VAL A 1 304 ? 28.101 3.658 -47.892 1.00 89.06 304 VAL A C 1
ATOM 2415 O O . VAL A 1 304 ? 29.310 3.876 -47.976 1.00 89.06 304 VAL A O 1
ATOM 2418 N N . SER A 1 305 ? 27.605 2.456 -47.591 1.00 85.50 305 SER A N 1
ATOM 2419 C CA . SER A 1 305 ? 28.364 1.272 -47.190 1.00 85.50 305 SER A CA 1
ATOM 2420 C C . SER A 1 305 ? 29.600 1.007 -48.053 1.00 85.50 305 SER A C 1
ATOM 2422 O O . SER A 1 305 ? 29.567 1.041 -49.290 1.00 85.50 305 SER A O 1
ATOM 2424 N N . HIS A 1 306 ? 30.706 0.712 -47.368 1.00 87.25 306 HIS A N 1
ATOM 2425 C CA . HIS A 1 306 ? 31.916 0.144 -47.961 1.00 87.25 306 HIS A CA 1
ATOM 2426 C C . HIS A 1 306 ? 31.982 -1.389 -47.824 1.00 87.25 306 HIS A C 1
ATOM 2428 O O . HIS A 1 306 ? 32.884 -2.001 -48.397 1.00 87.25 306 HIS A O 1
ATOM 2434 N N . LEU A 1 307 ? 31.038 -1.982 -47.084 1.00 87.56 307 LEU A N 1
ATOM 2435 C CA . LEU A 1 307 ? 30.929 -3.406 -46.770 1.00 87.56 307 LEU A CA 1
ATOM 2436 C C . LEU A 1 307 ? 29.975 -4.119 -47.736 1.00 87.56 307 LEU A C 1
ATOM 2438 O O . LEU A 1 307 ? 29.160 -3.490 -48.420 1.00 87.56 307 LEU A O 1
ATOM 2442 N N . ALA A 1 308 ? 30.045 -5.451 -47.775 1.00 89.62 308 ALA A N 1
ATOM 2443 C CA . ALA A 1 308 ? 29.032 -6.237 -48.472 1.00 89.62 308 ALA A CA 1
ATOM 2444 C C . ALA A 1 308 ? 27.665 -6.084 -47.769 1.00 89.62 308 ALA A C 1
ATOM 2446 O O . ALA A 1 308 ? 27.636 -6.003 -46.540 1.00 89.62 308 ALA A O 1
ATOM 2447 N N . PRO A 1 309 ? 26.527 -6.110 -48.493 1.00 88.56 309 PRO A N 1
ATOM 2448 C CA . PRO A 1 309 ? 25.202 -5.972 -47.878 1.00 88.56 309 PRO A CA 1
ATOM 2449 C C . PRO A 1 309 ? 24.969 -6.949 -46.719 1.00 88.56 309 PRO A C 1
ATOM 2451 O O . PRO A 1 309 ? 24.506 -6.557 -45.657 1.00 88.56 309 PRO A O 1
ATOM 2454 N N . ALA A 1 310 ? 25.394 -8.207 -46.873 1.00 90.38 310 ALA A N 1
ATOM 2455 C CA . ALA A 1 310 ? 25.273 -9.219 -45.825 1.00 90.38 310 ALA A CA 1
ATOM 2456 C C . ALA A 1 310 ? 26.057 -8.882 -44.543 1.00 90.38 310 ALA A C 1
ATOM 2458 O O . ALA A 1 310 ? 25.629 -9.247 -43.454 1.00 90.38 310 ALA A O 1
ATOM 2459 N N . GLU A 1 311 ? 27.203 -8.209 -44.657 1.00 89.94 311 GLU A N 1
ATOM 2460 C CA . GLU A 1 311 ? 27.991 -7.779 -43.497 1.00 89.94 311 GLU A CA 1
ATOM 2461 C C . GLU A 1 311 ? 27.372 -6.548 -42.834 1.00 89.94 311 GLU A C 1
ATOM 2463 O O . GLU A 1 311 ? 27.320 -6.484 -41.611 1.00 89.94 311 GLU A O 1
ATOM 2468 N N . LEU A 1 312 ? 26.847 -5.609 -43.628 1.00 90.25 312 LEU A N 1
ATOM 2469 C CA . LEU A 1 312 ? 26.132 -4.445 -43.109 1.00 90.25 312 LEU A CA 1
ATOM 2470 C C . LEU A 1 312 ? 24.895 -4.856 -42.303 1.00 90.25 312 LEU A C 1
ATOM 2472 O O . LEU A 1 312 ? 24.719 -4.382 -41.185 1.00 90.25 312 LEU A O 1
ATOM 2476 N N . HIS A 1 313 ? 24.061 -5.744 -42.851 1.00 89.88 313 HIS A N 1
ATOM 2477 C CA . HIS A 1 313 ? 22.861 -6.209 -42.155 1.00 89.88 313 HIS A CA 1
ATOM 2478 C C . HIS A 1 313 ? 23.202 -6.901 -40.835 1.00 89.88 313 HIS A C 1
ATOM 2480 O O . HIS A 1 313 ? 22.534 -6.642 -39.847 1.00 89.88 313 HIS A O 1
ATOM 2486 N N . ARG A 1 314 ? 24.288 -7.688 -40.778 1.00 93.31 314 ARG A N 1
ATOM 2487 C CA . ARG A 1 314 ? 24.754 -8.290 -39.517 1.00 93.31 314 ARG A CA 1
ATOM 2488 C C . ARG A 1 314 ? 25.093 -7.246 -38.459 1.00 93.31 314 ARG A C 1
ATOM 2490 O O . ARG A 1 314 ? 24.699 -7.420 -37.320 1.00 93.31 314 ARG A O 1
ATOM 2497 N N . ILE A 1 315 ? 25.782 -6.167 -38.834 1.00 90.25 315 ILE A N 1
ATOM 2498 C CA . ILE A 1 315 ? 26.115 -5.087 -37.892 1.00 90.25 315 ILE A CA 1
ATOM 2499 C C . ILE A 1 315 ? 24.836 -4.429 -37.364 1.00 90.25 315 ILE A C 1
ATOM 2501 O O . ILE A 1 315 ? 24.693 -4.249 -36.161 1.00 90.25 315 ILE A O 1
ATOM 2505 N N . VAL A 1 316 ? 23.891 -4.100 -38.249 1.00 90.38 316 VAL A N 1
ATOM 2506 C CA . VAL A 1 316 ? 22.616 -3.481 -37.849 1.00 90.38 316 VAL A CA 1
ATOM 2507 C C . VAL A 1 316 ? 21.787 -4.425 -36.971 1.00 90.38 316 VAL A C 1
ATOM 2509 O O . VAL A 1 316 ? 21.219 -3.985 -35.974 1.00 90.38 316 VAL A O 1
ATOM 2512 N N . ASP A 1 317 ? 21.746 -5.715 -37.308 1.00 92.94 317 ASP A N 1
ATOM 2513 C CA . ASP A 1 317 ? 21.061 -6.740 -36.522 1.00 92.94 317 ASP A CA 1
ATOM 2514 C C . ASP A 1 317 ? 21.702 -6.905 -35.137 1.00 92.94 317 ASP A C 1
ATOM 2516 O O . ASP A 1 317 ? 20.981 -6.958 -34.141 1.00 92.94 317 ASP A O 1
ATOM 2520 N N . ASP A 1 318 ? 23.035 -6.947 -35.049 1.00 94.19 318 ASP A N 1
ATOM 2521 C CA . ASP A 1 318 ? 23.767 -7.056 -33.783 1.00 94.19 318 ASP A CA 1
ATOM 2522 C C . ASP A 1 318 ? 23.474 -5.849 -32.868 1.00 94.19 318 ASP A C 1
ATOM 2524 O O . ASP A 1 318 ? 23.160 -6.031 -31.687 1.00 94.19 318 ASP A O 1
ATOM 2528 N N . GLU A 1 319 ? 23.471 -4.627 -33.416 1.00 93.00 319 GLU A N 1
ATOM 2529 C CA . GLU A 1 319 ? 23.101 -3.400 -32.691 1.00 93.00 319 GLU A CA 1
ATOM 2530 C C . GLU A 1 319 ? 21.631 -3.425 -32.233 1.00 93.00 319 GLU A C 1
ATOM 2532 O O . GLU A 1 319 ? 21.309 -3.118 -31.080 1.00 93.00 319 GLU A O 1
ATOM 2537 N N . ALA A 1 320 ? 20.712 -3.851 -33.105 1.00 93.56 320 ALA A N 1
ATOM 2538 C CA . ALA A 1 320 ? 19.299 -3.986 -32.761 1.00 93.56 320 ALA A CA 1
ATOM 2539 C C . ALA A 1 320 ? 19.081 -5.035 -31.657 1.00 93.56 320 ALA A C 1
ATOM 2541 O O . ALA A 1 320 ? 18.282 -4.824 -30.739 1.00 93.56 320 ALA A O 1
ATOM 2542 N N . VAL A 1 321 ? 19.806 -6.157 -31.700 1.00 94.44 321 VAL A N 1
ATOM 2543 C CA . VAL A 1 321 ? 19.784 -7.188 -30.655 1.00 94.44 321 VAL A CA 1
ATOM 2544 C C . VAL A 1 321 ? 20.314 -6.632 -29.334 1.00 94.44 321 VAL A C 1
ATOM 2546 O O . VAL A 1 321 ? 19.683 -6.860 -28.300 1.00 94.44 321 VAL A O 1
ATOM 2549 N N . GLN A 1 322 ? 21.412 -5.876 -29.343 1.00 94.62 322 GLN A N 1
ATOM 2550 C CA . GLN A 1 322 ? 21.956 -5.245 -28.139 1.00 94.62 322 GLN A CA 1
ATOM 2551 C C . GLN A 1 322 ? 20.961 -4.256 -27.506 1.00 94.62 322 GLN A C 1
ATOM 2553 O O . GLN A 1 322 ? 20.749 -4.270 -26.286 1.00 94.62 322 GLN A O 1
ATOM 2558 N N . MET A 1 323 ? 20.291 -3.439 -28.323 1.00 93.50 323 MET A N 1
ATOM 2559 C CA . MET A 1 323 ? 19.243 -2.528 -27.852 1.00 93.50 323 MET A CA 1
ATOM 2560 C C . MET A 1 323 ? 18.053 -3.296 -27.275 1.00 93.50 323 MET A C 1
ATOM 2562 O O . MET A 1 323 ? 17.624 -3.019 -26.156 1.00 93.50 323 MET A O 1
ATOM 2566 N N . ASN A 1 324 ? 17.570 -4.326 -27.973 1.00 95.56 324 ASN A N 1
ATOM 2567 C CA . ASN A 1 324 ? 16.472 -5.168 -27.493 1.00 95.56 324 ASN A CA 1
ATOM 2568 C C . ASN A 1 324 ? 16.793 -5.847 -26.155 1.00 95.56 324 ASN A C 1
ATOM 2570 O O . ASN A 1 324 ? 15.933 -5.911 -25.278 1.00 95.56 324 ASN A O 1
ATOM 2574 N N . GLN A 1 325 ? 18.022 -6.336 -25.967 1.00 96.31 325 GLN A N 1
ATOM 2575 C CA . GLN A 1 325 ? 18.453 -6.911 -24.690 1.00 96.31 325 GLN A CA 1
ATOM 2576 C C . GLN A 1 325 ? 18.389 -5.885 -23.556 1.00 96.31 325 GLN A C 1
ATOM 2578 O O . GLN A 1 325 ? 17.929 -6.214 -22.462 1.00 96.31 325 GLN A O 1
ATOM 2583 N N . THR A 1 326 ? 18.802 -4.647 -23.829 1.00 94.75 326 THR A N 1
ATOM 2584 C CA . THR A 1 326 ? 18.755 -3.546 -22.859 1.00 94.75 326 THR A CA 1
ATOM 2585 C C . THR A 1 326 ? 17.310 -3.200 -22.488 1.00 94.75 326 THR A C 1
ATOM 2587 O O . THR A 1 326 ? 16.979 -3.166 -21.306 1.00 94.75 326 THR A O 1
ATOM 2590 N N . LEU A 1 327 ? 16.425 -3.053 -23.478 1.00 94.88 327 LEU A N 1
ATOM 2591 C CA . LEU A 1 327 ? 14.999 -2.761 -23.278 1.00 94.88 327 LEU A CA 1
ATOM 2592 C C . LEU A 1 327 ? 14.286 -3.875 -22.489 1.00 94.88 327 LEU A C 1
ATOM 2594 O O . LEU A 1 327 ? 13.547 -3.613 -21.544 1.00 94.88 327 LEU A O 1
ATOM 2598 N N . LEU A 1 328 ? 14.551 -5.145 -22.818 1.00 95.81 328 LEU A N 1
ATOM 2599 C CA . LEU A 1 328 ? 14.023 -6.282 -22.054 1.00 95.81 328 LEU A CA 1
ATOM 2600 C C . LEU A 1 328 ? 14.561 -6.308 -20.618 1.00 95.81 328 LEU A C 1
ATOM 2602 O O . LEU A 1 328 ? 13.843 -6.701 -19.698 1.00 95.81 328 LEU A O 1
ATOM 2606 N N . GLY A 1 329 ? 15.819 -5.906 -20.420 1.00 97.12 329 GLY A N 1
ATOM 2607 C CA . GLY A 1 329 ? 16.404 -5.700 -19.099 1.00 97.12 329 GLY A CA 1
ATOM 2608 C C . GLY A 1 329 ? 15.625 -4.656 -18.300 1.00 97.12 329 GLY A C 1
ATOM 2609 O O . GLY A 1 329 ? 15.177 -4.956 -17.195 1.00 97.12 329 GLY A O 1
ATOM 2610 N N . ASN A 1 330 ? 15.382 -3.487 -18.893 1.00 95.25 330 ASN A N 1
ATOM 2611 C CA . ASN A 1 330 ? 14.625 -2.397 -18.275 1.00 95.25 330 ASN A CA 1
ATOM 2612 C C . ASN A 1 330 ? 13.200 -2.820 -17.909 1.00 95.25 330 ASN A C 1
ATOM 2614 O O . ASN A 1 330 ? 12.780 -2.631 -16.772 1.00 95.25 330 ASN A O 1
ATOM 2618 N N . GLN A 1 331 ? 12.476 -3.465 -18.829 1.00 95.38 331 GLN A N 1
ATOM 2619 C CA . GLN A 1 331 ? 11.116 -3.951 -18.572 1.00 95.38 331 GLN A CA 1
ATOM 2620 C C . GLN A 1 331 ? 11.067 -4.943 -17.406 1.00 95.38 331 GLN A C 1
ATOM 2622 O O . GLN A 1 331 ? 10.170 -4.875 -16.566 1.00 95.38 331 GLN A O 1
ATOM 2627 N N . ARG A 1 332 ? 12.051 -5.848 -17.307 1.00 97.69 332 ARG A N 1
ATOM 2628 C CA . ARG A 1 332 ? 12.167 -6.752 -16.152 1.00 97.69 332 ARG A CA 1
ATOM 2629 C C . ARG A 1 332 ? 12.432 -5.983 -14.865 1.00 97.69 332 ARG A C 1
ATOM 2631 O O . ARG A 1 332 ? 11.850 -6.321 -13.840 1.00 97.69 332 ARG A O 1
ATOM 2638 N N . SER A 1 333 ? 13.288 -4.965 -14.908 1.00 96.50 333 SER A N 1
ATOM 2639 C CA . SER A 1 333 ? 13.554 -4.105 -13.756 1.00 96.50 333 SER A CA 1
ATOM 2640 C C . SER A 1 333 ? 12.317 -3.315 -13.320 1.00 96.50 333 SER A C 1
ATOM 2642 O O . SER A 1 333 ? 12.086 -3.206 -12.120 1.00 96.50 333 SER A O 1
ATOM 2644 N N . PHE A 1 334 ? 11.494 -2.821 -14.250 1.00 96.69 334 PHE A N 1
ATOM 2645 C CA . PHE A 1 334 ? 10.224 -2.158 -13.929 1.00 96.69 334 PHE A CA 1
ATOM 2646 C C . PHE A 1 334 ? 9.227 -3.125 -13.296 1.00 96.69 334 PHE A C 1
ATOM 2648 O O . PHE A 1 334 ? 8.676 -2.823 -12.241 1.00 96.69 334 PHE A O 1
ATOM 2655 N N . ALA A 1 335 ? 9.074 -4.324 -13.863 1.00 97.19 335 ALA A N 1
ATOM 2656 C CA . ALA A 1 335 ? 8.211 -5.351 -13.291 1.00 97.19 335 ALA A CA 1
ATOM 2657 C C . ALA A 1 335 ? 8.666 -5.779 -11.882 1.00 97.19 335 ALA A C 1
ATOM 2659 O O . ALA A 1 335 ? 7.836 -5.916 -10.985 1.00 97.19 335 ALA A O 1
ATOM 2660 N N . ASP A 1 336 ? 9.975 -5.956 -11.658 1.00 98.00 336 ASP A N 1
ATOM 2661 C CA . ASP A 1 336 ? 10.524 -6.278 -10.332 1.00 98.00 336 ASP A CA 1
ATOM 2662 C C . ASP A 1 336 ? 10.323 -5.121 -9.340 1.00 98.00 336 ASP A C 1
ATOM 2664 O O . ASP A 1 336 ? 9.933 -5.342 -8.193 1.00 98.00 336 ASP A O 1
ATOM 2668 N N . LEU A 1 337 ? 10.524 -3.873 -9.777 1.00 96.81 337 LEU A N 1
ATOM 2669 C CA . LEU A 1 337 ? 10.245 -2.689 -8.965 1.00 96.81 337 LEU A CA 1
ATOM 2670 C C . LEU A 1 337 ? 8.770 -2.637 -8.552 1.00 96.81 337 LEU A C 1
ATOM 2672 O O . LEU A 1 337 ? 8.482 -2.514 -7.361 1.00 96.81 337 LEU A O 1
ATOM 2676 N N . ASN A 1 338 ? 7.845 -2.770 -9.504 1.00 97.06 338 ASN A N 1
ATOM 2677 C CA . ASN A 1 338 ? 6.411 -2.754 -9.233 1.00 97.06 338 ASN A CA 1
ATOM 2678 C C . ASN A 1 338 ? 6.014 -3.891 -8.279 1.00 97.06 338 ASN A C 1
ATOM 2680 O O . ASN A 1 338 ? 5.351 -3.655 -7.270 1.00 97.06 338 ASN A O 1
ATOM 2684 N N . ALA A 1 339 ? 6.508 -5.111 -8.515 1.00 98.00 339 ALA A N 1
ATOM 2685 C CA . ALA A 1 339 ? 6.264 -6.245 -7.627 1.00 98.00 339 ALA A CA 1
ATOM 2686 C C . ALA A 1 339 ? 6.726 -5.960 -6.188 1.00 98.00 339 ALA A C 1
ATOM 2688 O O . ALA A 1 339 ? 5.971 -6.186 -5.241 1.00 98.00 339 ALA A O 1
ATOM 2689 N N . ARG A 1 340 ? 7.930 -5.401 -6.007 1.00 97.94 340 ARG A N 1
ATOM 2690 C CA . ARG A 1 340 ? 8.449 -5.016 -4.683 1.00 97.94 340 ARG A CA 1
ATOM 2691 C C . ARG A 1 340 ? 7.611 -3.922 -4.026 1.00 97.94 340 ARG A C 1
ATOM 2693 O O . ARG A 1 340 ? 7.353 -4.013 -2.827 1.00 97.94 340 ARG A O 1
ATOM 2700 N N . LEU A 1 341 ? 7.182 -2.912 -4.784 1.00 97.56 341 LEU A N 1
ATOM 2701 C CA . LEU A 1 341 ? 6.330 -1.832 -4.280 1.00 97.56 341 LEU A CA 1
ATOM 2702 C C . LEU A 1 341 ? 4.973 -2.372 -3.820 1.00 97.56 341 LEU A C 1
ATOM 2704 O O . LEU A 1 341 ? 4.577 -2.132 -2.681 1.00 97.56 341 LEU A O 1
ATOM 2708 N N . VAL A 1 342 ? 4.305 -3.175 -4.650 1.00 97.19 342 VAL A N 1
ATOM 2709 C CA . VAL A 1 342 ? 3.026 -3.813 -4.308 1.00 97.19 342 VAL A CA 1
ATOM 2710 C C . VAL A 1 342 ? 3.169 -4.708 -3.077 1.00 97.19 342 VAL A C 1
ATOM 2712 O O . VAL A 1 342 ? 2.358 -4.617 -2.157 1.00 97.19 342 VAL A O 1
ATOM 2715 N N . MET A 1 343 ? 4.214 -5.539 -3.009 1.00 97.44 343 MET A N 1
ATOM 2716 C CA . MET A 1 343 ? 4.473 -6.386 -1.840 1.00 97.44 343 MET A CA 1
ATOM 2717 C C . MET A 1 343 ? 4.688 -5.559 -0.567 1.00 97.44 343 MET A C 1
ATOM 2719 O O . MET A 1 343 ? 4.073 -5.843 0.462 1.00 97.44 343 MET A O 1
ATOM 2723 N N . SER A 1 344 ? 5.515 -4.513 -0.643 1.00 96.50 344 SER A N 1
ATOM 2724 C CA . SER A 1 344 ? 5.778 -3.603 0.475 1.00 96.50 344 SER A CA 1
ATOM 2725 C C . SER A 1 344 ? 4.496 -2.931 0.980 1.00 96.50 344 SER A C 1
ATOM 2727 O O . SER A 1 344 ? 4.260 -2.877 2.191 1.00 96.50 344 SER A O 1
ATOM 2729 N N . GLU A 1 345 ? 3.633 -2.467 0.071 1.00 96.00 345 GLU A N 1
ATOM 2730 C CA . GLU A 1 345 ? 2.348 -1.865 0.437 1.00 96.00 345 GLU A CA 1
ATOM 2731 C C . GLU A 1 345 ? 1.383 -2.867 1.067 1.00 96.00 345 GLU A C 1
ATOM 2733 O O . GLU A 1 345 ? 0.756 -2.553 2.078 1.00 96.00 345 GLU A O 1
ATOM 2738 N N . LEU A 1 346 ? 1.290 -4.089 0.536 1.00 95.94 346 LEU A N 1
ATOM 2739 C CA . LEU A 1 346 ? 0.449 -5.137 1.121 1.00 95.94 346 LEU A CA 1
ATOM 2740 C C . LEU A 1 346 ? 0.896 -5.497 2.541 1.00 95.94 346 LEU A C 1
ATOM 2742 O O . LEU A 1 346 ? 0.063 -5.664 3.436 1.00 95.94 346 LEU A O 1
ATOM 2746 N N . ASP A 1 347 ? 2.205 -5.589 2.772 1.00 96.25 347 ASP A N 1
ATOM 2747 C CA . ASP A 1 347 ? 2.750 -5.859 4.098 1.00 96.25 347 ASP A CA 1
ATOM 2748 C C . ASP A 1 347 ? 2.503 -4.693 5.066 1.00 96.25 347 ASP A C 1
ATOM 2750 O O . ASP A 1 347 ? 2.181 -4.918 6.238 1.00 96.25 347 ASP A O 1
ATOM 2754 N N . ARG A 1 348 ? 2.603 -3.445 4.594 1.00 94.25 348 ARG A N 1
ATOM 2755 C CA . ARG A 1 348 ? 2.258 -2.247 5.376 1.00 94.25 348 ARG A CA 1
ATOM 2756 C C . ARG A 1 348 ? 0.778 -2.232 5.747 1.00 94.25 348 ARG A C 1
ATOM 2758 O O . ARG A 1 348 ? 0.453 -2.046 6.918 1.00 94.25 348 ARG A O 1
A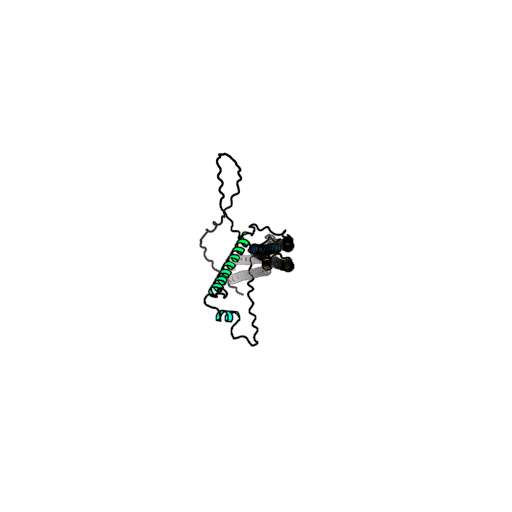TOM 2765 N N . GLU A 1 349 ? -0.107 -2.487 4.791 1.00 94.62 349 GLU A N 1
ATOM 2766 C CA . GLU A 1 349 ? -1.552 -2.543 5.017 1.00 94.62 349 GLU A CA 1
ATOM 2767 C C . GLU A 1 349 ? -1.922 -3.674 5.990 1.00 94.62 349 GLU A C 1
ATOM 2769 O O . GLU A 1 349 ? -2.764 -3.494 6.870 1.00 94.62 349 GLU A O 1
ATOM 2774 N N . ARG A 1 350 ? -1.247 -4.831 5.900 1.00 96.12 350 ARG A N 1
ATOM 2775 C CA . ARG A 1 350 ? -1.405 -5.934 6.860 1.00 96.12 350 ARG A CA 1
ATOM 2776 C C . ARG A 1 350 ? -1.011 -5.514 8.276 1.00 96.12 350 ARG A C 1
ATOM 2778 O O . ARG A 1 350 ? -1.784 -5.751 9.202 1.00 96.12 350 ARG A O 1
ATOM 2785 N N . ARG A 1 351 ? 0.161 -4.890 8.453 1.00 95.12 351 ARG A N 1
ATOM 2786 C CA . ARG A 1 351 ? 0.614 -4.394 9.768 1.00 95.12 351 ARG A CA 1
ATOM 2787 C C . ARG A 1 351 ? -0.349 -3.358 10.338 1.00 95.12 351 ARG A C 1
ATOM 2789 O O . ARG A 1 351 ? -0.689 -3.434 11.513 1.00 95.12 351 ARG A O 1
ATOM 2796 N N . MET A 1 352 ? -0.828 -2.438 9.502 1.00 93.94 352 MET A N 1
ATOM 2797 C CA . MET A 1 352 ? -1.780 -1.415 9.925 1.00 93.94 352 MET A CA 1
ATOM 2798 C C . MET A 1 352 ? -3.127 -2.019 10.334 1.00 93.94 352 MET A C 1
ATOM 2800 O O . MET A 1 352 ? -3.671 -1.643 11.365 1.00 93.94 352 MET A O 1
ATOM 2804 N N . ARG A 1 353 ? -3.641 -3.002 9.583 1.00 94.69 353 ARG A N 1
ATOM 2805 C CA . ARG A 1 353 ? -4.851 -3.749 9.963 1.00 94.69 353 ARG A CA 1
ATOM 2806 C C . ARG A 1 353 ? -4.705 -4.448 11.312 1.00 94.69 353 ARG A C 1
ATOM 2808 O O . ARG A 1 353 ? -5.637 -4.402 12.107 1.00 94.69 353 ARG A O 1
ATOM 2815 N N . ALA A 1 354 ? -3.560 -5.079 11.566 1.00 95.44 354 ALA A N 1
ATOM 2816 C CA . ALA A 1 354 ? -3.292 -5.717 12.853 1.00 95.44 354 ALA A CA 1
ATOM 2817 C C . ALA A 1 354 ? -3.274 -4.683 13.989 1.00 95.44 354 ALA A C 1
ATOM 2819 O O . ALA A 1 354 ? -4.017 -4.824 14.952 1.00 95.44 354 ALA A O 1
ATOM 2820 N N . HIS A 1 355 ? -2.526 -3.589 13.816 1.00 93.75 355 HIS A N 1
ATOM 2821 C CA . HIS A 1 355 ? -2.473 -2.507 14.799 1.00 93.75 355 HIS A CA 1
ATOM 2822 C C . HIS A 1 355 ? -3.853 -1.891 15.079 1.00 93.75 355 HIS A C 1
ATOM 2824 O O . HIS A 1 355 ? -4.223 -1.660 16.227 1.00 93.75 355 HIS A O 1
ATOM 2830 N N . TRP A 1 356 ? -4.639 -1.657 14.029 1.00 94.62 356 TRP A N 1
ATOM 2831 C CA . TRP A 1 356 ? -6.009 -1.172 14.136 1.00 94.62 356 TRP A CA 1
ATOM 2832 C C . TRP A 1 356 ? -6.903 -2.136 14.921 1.00 94.62 356 TRP A C 1
ATOM 2834 O O . TRP A 1 356 ? -7.681 -1.710 15.773 1.00 94.62 356 TRP A O 1
ATOM 2844 N N . GLN A 1 357 ? -6.775 -3.440 14.667 1.00 95.00 357 GLN A N 1
ATOM 2845 C CA . GLN A 1 357 ? -7.515 -4.463 15.395 1.00 95.00 357 GLN A CA 1
ATOM 2846 C C . GLN A 1 357 ? -7.159 -4.452 16.885 1.00 95.00 357 GLN A C 1
ATOM 2848 O O . GLN A 1 357 ? -8.070 -4.480 17.713 1.00 95.00 357 GLN A O 1
ATOM 2853 N N . ASP A 1 358 ? -5.873 -4.338 17.220 1.00 94.81 358 ASP A N 1
ATOM 2854 C CA . ASP A 1 358 ? -5.413 -4.220 18.605 1.00 94.81 358 ASP A CA 1
ATOM 2855 C C . ASP A 1 358 ? -6.032 -2.980 19.271 1.00 94.81 358 ASP A C 1
ATOM 2857 O O . ASP A 1 358 ? -6.645 -3.077 20.336 1.00 94.81 358 ASP A O 1
ATOM 2861 N N . LYS A 1 359 ? -6.008 -1.828 18.592 1.00 93.81 359 LYS A N 1
ATOM 2862 C CA . LYS A 1 359 ? -6.616 -0.587 19.098 1.00 93.81 359 LYS A CA 1
ATOM 2863 C C . LYS A 1 359 ? -8.127 -0.682 19.283 1.00 93.81 359 LYS A C 1
ATOM 2865 O O . LYS A 1 359 ? -8.647 -0.184 20.277 1.00 93.81 359 LYS A O 1
ATOM 2870 N N . ILE A 1 360 ? -8.843 -1.365 18.388 1.00 94.25 360 ILE A N 1
ATOM 2871 C CA . ILE A 1 360 ? -10.271 -1.648 18.586 1.00 94.25 360 ILE A CA 1
ATOM 2872 C C . ILE A 1 360 ? -10.477 -2.510 19.830 1.00 94.25 360 ILE A C 1
ATOM 2874 O O . ILE A 1 360 ? -11.431 -2.282 20.575 1.00 94.25 360 ILE A O 1
ATOM 2878 N N . THR A 1 361 ? -9.641 -3.526 20.047 1.00 94.75 361 THR A N 1
ATOM 2879 C CA . THR A 1 361 ? -9.789 -4.386 21.227 1.00 94.75 361 THR A CA 1
ATOM 2880 C C . THR A 1 361 ? -9.534 -3.621 22.522 1.00 94.75 361 THR A C 1
ATOM 2882 O O . THR A 1 361 ? -10.328 -3.765 23.450 1.00 94.75 361 THR A O 1
ATOM 2885 N N . GLU A 1 362 ? -8.524 -2.746 22.553 1.00 94.38 362 GLU A N 1
ATOM 2886 C CA . GLU A 1 362 ? -8.253 -1.833 23.672 1.00 94.38 362 GLU A CA 1
ATOM 2887 C C . GLU A 1 362 ? -9.440 -0.894 23.926 1.00 94.38 362 GLU A C 1
ATOM 2889 O O . GLU A 1 362 ? -9.932 -0.812 25.049 1.00 94.38 362 GLU A O 1
ATOM 2894 N N . TRP A 1 363 ? -9.965 -0.258 22.874 1.00 95.50 363 TRP A N 1
ATOM 2895 C CA . TRP A 1 363 ? -11.130 0.625 22.957 1.00 95.50 363 TRP A CA 1
ATOM 2896 C C . TRP A 1 363 ? -12.361 -0.099 23.519 1.00 95.50 363 TRP A C 1
ATOM 2898 O O . TRP A 1 363 ? -13.000 0.377 24.457 1.00 95.50 363 TRP A O 1
ATOM 2908 N N . ARG A 1 364 ? -12.678 -1.296 23.003 1.00 94.75 364 ARG A N 1
ATOM 2909 C CA . ARG A 1 364 ? -13.812 -2.097 23.497 1.00 94.75 364 ARG A CA 1
ATOM 2910 C C . ARG A 1 364 ? -13.636 -2.472 24.962 1.00 94.75 364 ARG A C 1
ATOM 2912 O O . ARG A 1 364 ? -14.589 -2.345 25.725 1.00 94.75 364 ARG A O 1
ATOM 2919 N N . ALA A 1 365 ? -12.447 -2.937 25.341 1.00 94.69 365 ALA A N 1
ATOM 2920 C CA . ALA A 1 365 ? -12.151 -3.304 26.720 1.00 94.69 365 ALA A CA 1
ATOM 2921 C C . ALA A 1 365 ? -12.325 -2.099 27.654 1.00 94.69 365 ALA A C 1
ATOM 2923 O O . ALA A 1 365 ? -13.057 -2.199 28.636 1.00 94.69 365 ALA A O 1
ATOM 2924 N N . GLY A 1 366 ? -11.769 -0.940 27.290 1.00 93.44 366 GLY A N 1
ATOM 2925 C CA . GLY A 1 366 ? -11.911 0.288 28.068 1.00 93.44 366 GLY A CA 1
ATOM 2926 C C . GLY A 1 366 ? -13.367 0.742 28.211 1.00 93.44 366 GLY A C 1
ATOM 2927 O O . GLY A 1 366 ? -13.794 1.106 29.305 1.00 93.44 366 GLY A O 1
ATOM 2928 N N . HIS A 1 367 ? -14.176 0.673 27.148 1.00 91.62 367 HIS A N 1
ATOM 2929 C CA . HIS A 1 367 ? -15.593 1.051 27.233 1.00 91.62 367 HIS A CA 1
ATOM 2930 C C . HIS A 1 367 ? -16.405 0.083 28.096 1.00 91.62 367 HIS A C 1
ATOM 2932 O O . HIS A 1 367 ? -17.283 0.521 28.842 1.00 91.62 367 HIS A O 1
ATOM 2938 N N . VAL A 1 368 ? -16.096 -1.215 28.041 1.00 92.81 368 VAL A N 1
ATOM 2939 C CA . VAL A 1 368 ? -16.697 -2.211 28.936 1.00 92.81 368 VAL A CA 1
ATOM 2940 C C . VAL A 1 368 ? -16.306 -1.932 30.386 1.00 92.81 368 VAL A C 1
ATOM 2942 O O . VAL A 1 368 ? -17.179 -1.934 31.249 1.00 92.81 368 VAL A O 1
ATOM 2945 N N . GLU A 1 369 ? -15.037 -1.639 30.669 1.00 93.88 369 GLU A N 1
ATOM 2946 C CA . GLU A 1 369 ? -14.576 -1.296 32.020 1.00 93.88 369 GLU A CA 1
ATOM 2947 C C . GLU A 1 369 ? -15.282 -0.052 32.570 1.00 93.88 369 GLU A C 1
ATOM 2949 O O . GLU A 1 369 ? -15.781 -0.077 33.696 1.00 93.88 369 GLU A O 1
ATOM 2954 N N . VAL A 1 370 ? -15.404 1.007 31.763 1.00 91.31 370 VAL A N 1
ATOM 2955 C CA . VAL A 1 370 ? -16.134 2.229 32.138 1.00 91.31 370 VAL A CA 1
ATOM 2956 C C . VAL A 1 370 ? -17.614 1.933 32.393 1.00 91.31 370 VAL A C 1
ATOM 2958 O O . VAL A 1 370 ? -18.170 2.398 33.390 1.00 91.31 370 VAL A O 1
ATOM 2961 N N . ALA A 1 371 ? -18.257 1.130 31.541 1.00 89.81 371 ALA A N 1
ATOM 2962 C CA . ALA A 1 371 ? -19.655 0.745 31.716 1.00 89.81 371 ALA A CA 1
ATOM 2963 C C . ALA A 1 371 ? -19.865 -0.085 32.995 1.00 89.81 371 ALA A C 1
ATOM 2965 O O . ALA A 1 371 ? -20.777 0.200 33.775 1.00 89.81 371 ALA A O 1
ATOM 2966 N N . VAL A 1 372 ? -18.996 -1.066 33.255 1.00 91.12 372 VAL A N 1
ATOM 2967 C CA . VAL A 1 372 ? -19.037 -1.905 34.462 1.00 91.12 372 VAL A CA 1
ATOM 2968 C C . VAL A 1 372 ? -18.794 -1.070 35.717 1.00 91.12 372 VAL A C 1
ATOM 2970 O O . VAL A 1 372 ? -19.540 -1.207 36.686 1.00 91.12 372 VAL A O 1
ATOM 2973 N N . ALA A 1 373 ? -17.808 -0.170 35.710 1.00 91.69 373 ALA A N 1
ATOM 2974 C CA . ALA A 1 373 ? -17.545 0.731 36.829 1.00 91.69 373 ALA A CA 1
ATOM 2975 C C . ALA A 1 373 ? -18.737 1.666 37.092 1.00 91.69 373 ALA A C 1
ATOM 2977 O O . ALA A 1 373 ? -19.170 1.818 38.236 1.00 91.69 373 ALA A O 1
ATOM 2978 N N . GLY A 1 374 ? -19.328 2.232 36.035 1.00 89.62 374 GLY A N 1
ATOM 2979 C CA . GLY A 1 374 ? -20.517 3.078 36.130 1.00 89.62 374 GLY A CA 1
ATOM 2980 C C . GLY A 1 374 ? -21.757 2.326 36.623 1.00 89.62 374 GLY A C 1
ATOM 2981 O O . GLY A 1 374 ? -22.590 2.905 37.326 1.00 89.62 374 GLY A O 1
ATOM 2982 N N . PHE A 1 375 ? -21.888 1.040 36.293 1.00 86.75 375 PHE A N 1
ATOM 2983 C CA . PHE A 1 375 ? -22.927 0.170 36.841 1.00 86.75 375 PHE A CA 1
ATOM 2984 C C . PHE A 1 375 ? -22.664 -0.165 38.313 1.00 86.75 375 PHE A C 1
ATOM 2986 O O . PHE A 1 375 ? -23.570 -0.078 39.137 1.00 86.75 375 PHE A O 1
ATOM 2993 N N . HIS A 1 376 ? -21.419 -0.474 38.674 1.00 89.94 376 HIS A N 1
ATOM 2994 C CA . HIS A 1 376 ? -21.033 -0.733 40.058 1.00 89.94 376 HIS A CA 1
ATOM 2995 C C . HIS A 1 376 ? -21.321 0.476 40.958 1.00 89.94 376 HIS A C 1
ATOM 2997 O O . HIS A 1 376 ? -21.934 0.325 42.014 1.00 89.94 376 HIS A O 1
ATOM 3003 N N . GLN A 1 377 ? -20.974 1.681 40.498 1.00 90.06 377 GLN A N 1
ATOM 3004 C CA . GLN A 1 377 ? -21.286 2.931 41.191 1.00 90.06 377 GLN A CA 1
ATOM 3005 C C . GLN A 1 377 ? -22.799 3.151 41.331 1.00 90.06 377 GLN A C 1
ATOM 3007 O O . GLN A 1 377 ? -23.263 3.603 42.377 1.00 90.06 377 GLN A O 1
ATOM 3012 N N . PHE A 1 378 ? -23.580 2.815 40.301 1.00 86.56 378 PHE A N 1
ATOM 3013 C CA . PHE A 1 378 ? -25.040 2.894 40.354 1.00 86.56 378 PHE A CA 1
ATOM 3014 C C . PHE A 1 378 ? -25.632 1.932 41.396 1.00 86.56 378 PHE A C 1
ATOM 3016 O O . PHE A 1 378 ? -26.444 2.349 42.221 1.00 86.56 378 PHE A O 1
ATOM 3023 N N . VAL A 1 379 ? -25.183 0.675 41.427 1.00 85.62 379 VAL A N 1
ATOM 3024 C CA . VAL A 1 379 ? -25.634 -0.328 42.410 1.00 85.62 379 VAL A CA 1
ATOM 3025 C C . VAL A 1 379 ? -25.217 0.040 43.837 1.00 85.62 379 VAL A C 1
ATOM 3027 O O . VAL A 1 379 ? -25.948 -0.238 44.784 1.00 85.62 379 VAL A O 1
ATOM 3030 N N . GLN A 1 380 ? -24.064 0.688 44.009 1.00 88.44 380 GLN A N 1
ATOM 3031 C CA . GLN A 1 380 ? -23.608 1.213 45.300 1.00 88.44 380 GLN A CA 1
ATOM 3032 C C . GLN A 1 380 ? -24.316 2.501 45.732 1.00 88.44 380 GLN A C 1
ATOM 3034 O O . GLN A 1 380 ? -24.089 2.979 46.843 1.00 88.44 380 GLN A O 1
ATOM 3039 N N . SER A 1 381 ? -25.160 3.085 44.880 1.00 88.81 381 SER A N 1
ATOM 3040 C CA . SER A 1 381 ? -25.869 4.307 45.235 1.00 88.81 381 SER A CA 1
ATOM 3041 C C . SER A 1 381 ? -26.817 4.066 46.420 1.00 88.81 381 SER A C 1
ATOM 3043 O O . SER A 1 381 ? -27.423 2.993 46.540 1.00 88.81 381 SER A O 1
ATOM 3045 N N . PRO A 1 382 ? -26.997 5.067 47.301 1.00 84.19 382 PRO A N 1
ATOM 3046 C CA . PRO A 1 382 ? -27.872 4.932 48.464 1.00 84.19 382 PRO A CA 1
ATOM 3047 C C . PRO A 1 382 ? -29.324 4.658 48.061 1.00 84.19 382 PRO A C 1
ATOM 3049 O O . PRO A 1 382 ? -30.039 3.990 48.792 1.00 84.19 382 PRO A O 1
ATOM 3052 N N . GLN A 1 383 ? -29.743 5.093 46.870 1.00 81.88 383 GLN A N 1
ATOM 3053 C CA . GLN A 1 383 ? -31.077 4.820 46.333 1.00 81.88 383 GLN A CA 1
ATOM 3054 C C . GLN A 1 383 ? -31.342 3.322 46.109 1.00 81.88 383 GLN A C 1
ATOM 3056 O O . GLN A 1 383 ? -32.496 2.909 46.164 1.00 81.88 383 GLN A O 1
ATOM 3061 N N . VAL A 1 384 ? -30.293 2.523 45.879 1.00 83.19 384 VAL A N 1
ATOM 3062 C CA . VAL A 1 384 ? -30.392 1.076 45.636 1.00 83.19 384 VAL A CA 1
ATOM 3063 C C . VAL A 1 384 ? -30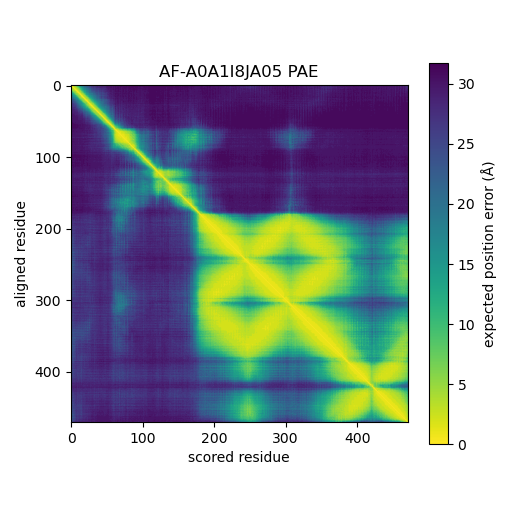.037 0.269 46.888 1.00 83.19 384 VAL A C 1
ATOM 3065 O O . VAL A 1 384 ? -30.757 -0.669 47.219 1.00 83.19 384 VAL A O 1
ATOM 3068 N N . GLN A 1 385 ? -28.961 0.618 47.609 1.00 85.25 385 GLN A N 1
ATOM 3069 C CA . GLN A 1 385 ? -28.544 -0.145 48.799 1.00 85.25 385 GLN A CA 1
ATOM 3070 C C . GLN A 1 385 ? -29.419 0.102 50.033 1.00 85.25 385 GLN A C 1
ATOM 3072 O O . GLN A 1 385 ? -29.712 -0.840 50.768 1.00 85.25 385 GLN A O 1
ATOM 3077 N N . SER A 1 386 ? -29.823 1.352 50.264 1.00 83.94 386 SER A N 1
ATOM 3078 C CA . SER A 1 386 ? -30.572 1.767 51.455 1.00 83.94 386 SER A CA 1
ATOM 3079 C C . SER A 1 386 ? -31.599 2.834 51.074 1.00 83.94 386 SER A C 1
ATOM 3081 O O . SER A 1 386 ? -31.379 4.020 51.346 1.00 83.94 386 SER A O 1
ATOM 3083 N N . PRO A 1 387 ? -32.710 2.444 50.421 1.00 86.94 387 PRO A N 1
ATOM 3084 C CA . PRO A 1 387 ? -33.697 3.397 49.939 1.00 86.94 387 PRO A CA 1
ATOM 3085 C C . PRO A 1 387 ? -34.244 4.229 51.111 1.00 86.94 387 PRO A C 1
ATOM 3087 O O . PRO A 1 387 ? -34.690 3.656 52.110 1.00 86.94 387 PRO A O 1
ATOM 3090 N N . PRO A 1 388 ? -34.264 5.571 51.021 1.00 86.19 388 PRO A N 1
ATOM 3091 C CA . PRO A 1 388 ? -34.785 6.414 52.101 1.00 86.19 388 PRO A CA 1
ATOM 3092 C C . PRO A 1 388 ? -36.281 6.166 52.367 1.00 86.19 388 PRO A C 1
ATOM 3094 O O . PRO A 1 388 ? -36.757 6.328 53.491 1.00 86.19 388 PRO A O 1
ATOM 3097 N N . SER A 1 389 ? -37.023 5.719 51.350 1.00 87.81 389 SER A N 1
ATOM 3098 C CA . SER A 1 389 ? -38.406 5.247 51.467 1.00 87.81 389 SER A CA 1
ATOM 3099 C C . SER A 1 389 ? -38.524 4.035 52.394 1.00 87.81 389 SER A C 1
ATOM 3101 O O . SER A 1 389 ? -39.362 4.042 53.296 1.00 87.81 389 SER A O 1
ATOM 3103 N N . LEU A 1 390 ? -37.645 3.040 52.248 1.00 89.94 390 LEU A N 1
ATOM 3104 C CA . LEU A 1 390 ? -37.612 1.853 53.100 1.00 89.94 390 LEU A CA 1
ATOM 3105 C C . LEU A 1 390 ? -37.316 2.211 54.561 1.00 89.94 390 LEU A C 1
ATOM 3107 O O . LEU A 1 390 ? -37.964 1.691 55.469 1.00 89.94 390 LEU A O 1
ATOM 3111 N N . GLU A 1 391 ? -36.381 3.130 54.808 1.00 89.69 391 GLU A N 1
ATOM 3112 C CA . GLU A 1 391 ? -36.076 3.593 56.167 1.00 89.69 391 GLU A CA 1
ATOM 3113 C C . GLU A 1 391 ? -37.281 4.307 56.810 1.00 89.69 391 GLU A C 1
ATOM 3115 O O . GLU A 1 391 ? -37.614 4.065 57.978 1.00 89.69 391 GLU A O 1
ATOM 3120 N N . SER A 1 392 ? -38.017 5.108 56.032 1.00 91.44 392 SER A N 1
ATOM 3121 C CA . SER A 1 392 ? -39.280 5.706 56.479 1.00 91.44 392 SER A CA 1
ATOM 3122 C C . SER A 1 392 ? -40.350 4.651 56.791 1.00 91.44 392 SER A C 1
ATOM 3124 O O . SER A 1 392 ? -41.027 4.759 57.811 1.00 91.44 392 SER A O 1
ATOM 3126 N N . ILE A 1 393 ? -40.505 3.618 55.959 1.00 93.56 393 ILE A N 1
ATOM 3127 C CA . ILE A 1 393 ? -41.480 2.537 56.185 1.00 93.56 393 ILE A CA 1
ATOM 3128 C C . ILE A 1 393 ? -41.132 1.766 57.468 1.00 93.56 393 ILE A C 1
ATOM 3130 O O . ILE A 1 393 ? -41.994 1.546 58.319 1.00 93.56 393 ILE A O 1
ATOM 3134 N N . LEU A 1 394 ? -39.858 1.405 57.654 1.00 92.75 394 LEU A N 1
ATOM 3135 C CA . LEU A 1 394 ? -39.397 0.654 58.825 1.00 92.75 394 LEU A CA 1
ATOM 3136 C C . LEU A 1 394 ? -39.491 1.457 60.127 1.00 92.75 394 LEU A C 1
ATOM 3138 O O . LEU A 1 394 ? -39.808 0.889 61.174 1.00 92.75 394 LEU A O 1
ATOM 3142 N N . SER A 1 395 ? -39.217 2.762 60.091 1.00 94.44 395 SER A N 1
ATOM 3143 C CA . SER A 1 395 ? -39.371 3.635 61.263 1.00 94.44 395 SER A CA 1
ATOM 3144 C C . SER A 1 395 ? -40.838 3.776 61.681 1.00 94.44 395 SER A C 1
ATOM 3146 O O . SER A 1 395 ? -41.142 3.611 62.864 1.00 94.44 395 SER A O 1
ATOM 3148 N N . ASN A 1 396 ? -41.749 3.958 60.721 1.00 94.56 396 ASN A N 1
ATOM 3149 C CA . ASN A 1 396 ? -43.191 3.987 60.973 1.00 94.56 396 ASN A CA 1
ATOM 3150 C C . ASN A 1 396 ? -43.705 2.644 61.521 1.00 94.56 396 ASN A C 1
ATOM 3152 O O . ASN A 1 396 ? -44.450 2.624 62.502 1.00 94.56 396 ASN A O 1
ATOM 3156 N N . MET A 1 397 ? -43.237 1.519 60.965 1.00 95.44 397 MET A N 1
ATOM 3157 C CA . MET A 1 397 ? -43.556 0.179 61.469 1.00 95.44 397 MET A CA 1
ATOM 3158 C C . MET A 1 397 ? -43.132 0.009 62.929 1.00 95.44 397 MET A C 1
ATOM 3160 O O . MET A 1 397 ? -43.928 -0.442 63.750 1.00 95.44 397 MET A O 1
ATOM 3164 N N . ARG A 1 398 ? -41.892 0.389 63.273 1.00 95.25 398 ARG A N 1
ATOM 3165 C CA . ARG A 1 398 ? -41.395 0.307 64.657 1.00 95.25 398 ARG A CA 1
ATOM 3166 C C . ARG A 1 398 ? -42.217 1.179 65.603 1.00 95.25 398 ARG A C 1
ATOM 3168 O O . ARG A 1 398 ? -42.498 0.740 66.715 1.00 95.25 398 ARG A O 1
ATOM 3175 N N . ALA A 1 399 ? -42.606 2.379 65.172 1.00 95.38 399 ALA A N 1
ATOM 3176 C CA . ALA A 1 399 ? -43.436 3.276 65.967 1.00 95.38 399 ALA A CA 1
ATOM 3177 C C . ALA A 1 399 ? -44.817 2.660 66.257 1.00 95.38 399 ALA A C 1
ATOM 3179 O O . ALA A 1 399 ? -45.163 2.497 67.428 1.00 95.38 399 ALA A O 1
ATOM 3180 N N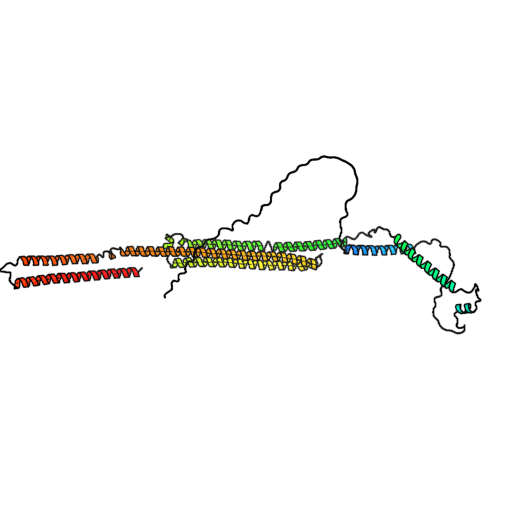 . GLU A 1 400 ? -45.555 2.216 65.232 1.00 95.06 400 GLU A N 1
ATOM 3181 C CA . GLU A 1 400 ? -46.874 1.579 65.412 1.00 95.06 400 GLU A CA 1
ATOM 3182 C C . GLU A 1 400 ? -46.779 0.276 66.230 1.00 95.06 400 GLU A C 1
ATOM 3184 O O . GLU A 1 400 ? -47.570 0.053 67.148 1.00 95.06 400 GLU A O 1
ATOM 3189 N N . GLN A 1 401 ? -45.777 -0.573 65.970 1.00 94.38 401 GLN A N 1
ATOM 3190 C CA . GLN A 1 401 ? -45.553 -1.793 66.758 1.00 94.38 401 GLN A CA 1
ATOM 3191 C C . GLN A 1 401 ? -45.255 -1.483 68.228 1.00 94.38 401 GLN A C 1
ATOM 3193 O O . GLN A 1 401 ? -45.698 -2.225 69.107 1.00 94.38 401 GLN A O 1
ATOM 3198 N N . SER A 1 402 ? -44.518 -0.404 68.515 1.00 95.06 402 SER A N 1
ATOM 3199 C CA . SER A 1 402 ? -44.213 -0.003 69.890 1.00 95.06 402 SER A CA 1
ATOM 3200 C C . SER A 1 402 ? -45.469 0.433 70.649 1.00 95.06 402 SER A C 1
ATOM 3202 O O . SER A 1 402 ? -45.640 0.054 71.809 1.00 95.06 402 SER A O 1
ATOM 3204 N N . GLU A 1 403 ? -46.392 1.132 69.984 1.00 95.00 403 GLU A N 1
ATOM 3205 C CA . GLU A 1 403 ? -47.671 1.556 70.557 1.00 95.00 403 GLU A CA 1
ATOM 3206 C C . GLU A 1 403 ? -48.572 0.345 70.845 1.00 95.00 403 GLU A C 1
ATOM 3208 O O . GLU A 1 403 ? -49.054 0.168 71.967 1.00 95.00 403 GLU A O 1
ATOM 3213 N N . ILE A 1 404 ? -48.720 -0.558 69.869 1.00 94.56 404 ILE A N 1
ATOM 3214 C CA . ILE A 1 404 ? -49.499 -1.796 70.024 1.00 94.56 404 ILE A CA 1
ATOM 3215 C C . ILE A 1 404 ? -48.905 -2.677 71.132 1.00 94.56 404 ILE A C 1
ATOM 3217 O O . ILE A 1 404 ? -49.642 -3.235 71.948 1.00 94.56 404 ILE A O 1
ATOM 3221 N N . ASN A 1 405 ? -47.574 -2.791 71.205 1.00 94.12 405 ASN A N 1
ATOM 3222 C CA . ASN A 1 405 ? -46.912 -3.561 72.254 1.00 94.12 405 ASN A CA 1
ATOM 3223 C C . ASN A 1 405 ? -47.086 -2.922 73.637 1.00 94.12 405 ASN A C 1
ATOM 3225 O O . ASN A 1 405 ? -47.280 -3.654 74.604 1.00 94.12 405 ASN A O 1
ATOM 3229 N N . SER A 1 406 ? -47.079 -1.591 73.735 1.00 95.00 406 SER A N 1
ATOM 3230 C CA . SER A 1 406 ? -47.359 -0.878 74.990 1.00 95.00 406 SER A CA 1
ATOM 3231 C C . SER A 1 406 ? -48.769 -1.202 75.482 1.00 95.00 406 SER A C 1
ATOM 3233 O O . SER A 1 406 ? -48.943 -1.648 76.612 1.00 95.00 406 SER A O 1
ATOM 3235 N N . ARG A 1 407 ? -49.760 -1.154 74.585 1.00 94.25 407 ARG A N 1
ATOM 3236 C CA . ARG A 1 407 ? -51.140 -1.543 74.900 1.00 94.25 407 ARG A CA 1
ATOM 3237 C C . ARG A 1 407 ? -51.285 -3.019 75.272 1.00 94.25 407 ARG A C 1
ATOM 3239 O O . ARG A 1 407 ? -52.095 -3.382 76.121 1.00 94.25 407 ARG A O 1
ATOM 3246 N N . ARG A 1 408 ? -50.496 -3.897 74.649 1.00 93.69 408 ARG A N 1
ATOM 3247 C CA . ARG A 1 408 ? -50.440 -5.318 75.015 1.00 93.69 408 ARG A CA 1
ATOM 3248 C C . ARG A 1 408 ? -49.887 -5.510 76.429 1.00 93.69 408 ARG A C 1
ATOM 3250 O O . ARG A 1 408 ? -50.415 -6.339 77.163 1.00 93.69 408 ARG A O 1
ATOM 3257 N N . LEU A 1 409 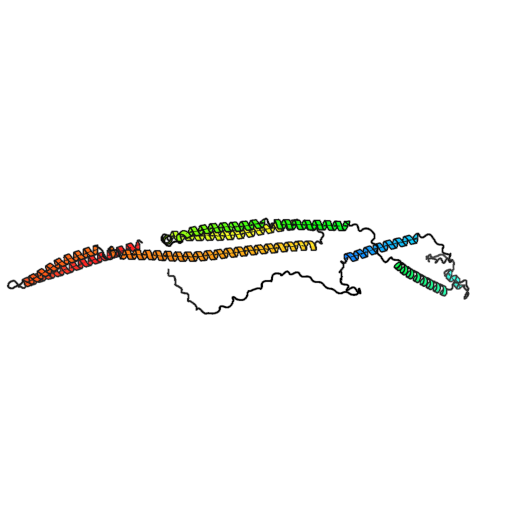? -48.844 -4.766 76.800 1.00 93.62 409 LEU A N 1
ATOM 3258 C CA . LEU A 1 409 ? -48.269 -4.793 78.147 1.00 93.62 409 LEU A CA 1
ATOM 3259 C C . LEU A 1 409 ? -49.267 -4.269 79.186 1.00 93.62 409 LEU A C 1
ATOM 3261 O O . LEU A 1 409 ? -49.464 -4.937 80.195 1.00 93.62 409 LEU A O 1
ATOM 3265 N N . GLU A 1 410 ? -49.978 -3.175 78.894 1.00 93.44 410 GLU A N 1
ATOM 3266 C CA . GLU A 1 410 ? -51.066 -2.664 79.743 1.00 93.44 410 GLU A CA 1
ATOM 3267 C C . GLU A 1 410 ? -52.147 -3.727 79.983 1.00 93.44 410 GLU A C 1
ATOM 3269 O O . GLU A 1 410 ? -52.559 -3.946 81.116 1.00 93.44 410 GLU A O 1
ATOM 3274 N N . LEU A 1 411 ? -52.572 -4.461 78.945 1.00 91.94 411 LEU A N 1
ATOM 3275 C CA . LEU A 1 411 ? -53.534 -5.557 79.109 1.00 91.94 411 LEU A CA 1
ATOM 3276 C C . LEU A 1 411 ? -52.976 -6.704 79.967 1.00 91.94 411 LEU A C 1
ATOM 3278 O O . LEU A 1 411 ? -53.725 -7.323 80.722 1.00 91.94 411 LEU A O 1
ATOM 3282 N N . ILE A 1 412 ? -51.683 -7.017 79.870 1.00 90.00 412 ILE A N 1
ATOM 3283 C CA . ILE A 1 412 ? -51.048 -8.034 80.724 1.00 90.00 412 ILE A CA 1
ATOM 3284 C C . ILE A 1 412 ? -51.025 -7.563 82.186 1.00 90.00 412 ILE A C 1
ATOM 3286 O O . ILE A 1 412 ? -51.311 -8.351 83.089 1.00 90.00 412 ILE A O 1
ATOM 3290 N N . GLU A 1 413 ? -50.758 -6.280 82.427 1.00 88.38 413 GLU A N 1
ATOM 3291 C CA . GLU A 1 413 ? -50.855 -5.680 83.759 1.00 88.38 413 GLU A CA 1
ATOM 3292 C C . GLU A 1 413 ? -52.305 -5.668 84.275 1.00 88.38 413 GLU A C 1
ATOM 3294 O O . GLU A 1 413 ? -52.543 -6.070 85.417 1.00 88.38 413 GLU A O 1
ATOM 3299 N N . GLU A 1 414 ? -53.296 -5.333 83.437 1.00 87.06 414 GLU A N 1
ATOM 3300 C CA . GLU A 1 414 ? -54.727 -5.418 83.776 1.00 87.06 414 GLU A CA 1
ATOM 3301 C C . GLU A 1 414 ? -55.102 -6.831 84.253 1.00 87.06 414 GLU A C 1
ATOM 3303 O O . GLU A 1 414 ? -55.835 -6.977 85.235 1.00 87.06 414 GLU A O 1
ATOM 3308 N N . LEU A 1 415 ? -54.561 -7.880 83.621 1.00 83.56 415 LEU A N 1
ATOM 3309 C CA . LEU A 1 415 ? -54.790 -9.266 84.037 1.00 83.56 415 LEU A CA 1
ATOM 3310 C C . LEU A 1 415 ? -54.268 -9.538 85.453 1.00 83.56 415 LEU A C 1
ATOM 3312 O O . LEU A 1 415 ? -54.935 -10.222 86.228 1.00 83.56 415 LEU A O 1
ATOM 3316 N N . SER A 1 416 ? -53.108 -8.981 85.810 1.00 80.62 416 SER A N 1
ATOM 3317 C CA . SER A 1 416 ? -52.533 -9.132 87.154 1.00 80.62 416 SER A CA 1
ATOM 3318 C C . SER A 1 416 ? -53.379 -8.459 88.247 1.00 80.62 416 SER A C 1
ATOM 3320 O O . SER A 1 416 ? -53.355 -8.885 89.401 1.00 80.62 416 SER A O 1
ATOM 3322 N N . SER A 1 417 ? -54.181 -7.455 87.873 1.00 78.69 417 SER A N 1
ATOM 3323 C CA . SER A 1 417 ? -55.071 -6.707 88.769 1.00 78.69 417 SER A CA 1
ATOM 3324 C C . SER A 1 417 ? -56.461 -7.340 88.962 1.00 78.69 417 SER A C 1
ATOM 3326 O O . SER A 1 417 ? -57.221 -6.914 89.836 1.00 78.69 417 SER A O 1
ATOM 3328 N N . LEU A 1 418 ? -56.808 -8.373 88.180 1.00 77.94 418 LEU A N 1
ATOM 3329 C CA . LEU A 1 418 ? -58.074 -9.106 88.288 1.00 77.94 418 LEU A CA 1
ATOM 3330 C C . LEU A 1 418 ? -58.079 -10.026 89.525 1.00 77.94 418 LEU A C 1
ATOM 3332 O O . LEU A 1 418 ? -57.948 -11.244 89.429 1.00 77.94 418 LEU A O 1
ATOM 3336 N N . ALA A 1 419 ? -58.267 -9.434 90.704 1.00 69.06 419 ALA A N 1
ATOM 3337 C CA . ALA A 1 419 ? -58.480 -10.144 91.964 1.00 69.06 419 ALA A CA 1
ATOM 3338 C C . ALA A 1 419 ? -59.987 -10.353 92.262 1.00 69.06 419 ALA A C 1
ATOM 3340 O O . ALA A 1 419 ? -60.835 -9.568 91.816 1.00 69.06 419 ALA A O 1
ATOM 3341 N N . PRO A 1 420 ? -60.372 -11.393 93.031 1.00 71.94 420 PRO A N 1
ATOM 3342 C CA . PRO A 1 420 ? -61.735 -11.525 93.556 1.00 71.94 420 PRO A CA 1
ATOM 3343 C C . PRO A 1 420 ? -62.136 -10.266 94.348 1.00 71.94 420 PRO A C 1
ATOM 3345 O O . PRO A 1 420 ? -61.311 -9.769 95.115 1.00 71.94 420 PRO A O 1
ATOM 3348 N N . PRO A 1 421 ? -63.369 -9.734 94.206 1.00 61.91 421 PRO A N 1
ATOM 3349 C CA . PRO A 1 421 ? -64.565 -10.335 93.599 1.00 61.91 421 PRO A CA 1
ATOM 3350 C C . PRO A 1 421 ? -64.773 -10.034 92.098 1.00 61.91 421 PRO A C 1
ATOM 3352 O O . PRO A 1 421 ? -65.726 -10.539 91.508 1.00 61.91 421 PRO A O 1
ATOM 3355 N N . ASN A 1 422 ? -63.892 -9.251 91.464 1.00 61.91 422 ASN A N 1
ATOM 3356 C CA . ASN A 1 422 ? -64.028 -8.823 90.060 1.00 61.91 422 ASN A CA 1
ATOM 3357 C C . ASN A 1 422 ? -63.545 -9.876 89.044 1.00 61.91 422 ASN A C 1
ATOM 3359 O O . ASN A 1 422 ? -63.787 -9.742 87.844 1.00 61.91 422 ASN A O 1
ATOM 3363 N N . ALA A 1 423 ? -62.907 -10.949 89.521 1.00 67.00 423 ALA A N 1
ATOM 3364 C CA . ALA A 1 423 ? -62.530 -12.130 88.746 1.00 67.00 423 ALA A CA 1
ATOM 3365 C C . ALA A 1 423 ? -63.760 -12.992 88.381 1.00 67.00 423 ALA A C 1
ATOM 3367 O O . ALA A 1 423 ? -63.924 -14.123 88.837 1.00 67.00 423 ALA A O 1
ATOM 3368 N N . CYS A 1 424 ? -64.662 -12.441 87.569 1.00 75.75 424 CYS A N 1
ATOM 3369 C CA . CYS A 1 424 ? -65.825 -13.140 87.033 1.00 75.75 424 CYS A CA 1
ATOM 3370 C C . CYS A 1 424 ? -65.544 -13.673 85.617 1.00 75.75 424 CYS A C 1
ATOM 3372 O O . CYS A 1 424 ? -64.737 -13.121 84.867 1.00 75.75 424 CYS A O 1
ATOM 3374 N N . LYS A 1 425 ? -66.247 -14.741 85.213 1.00 81.69 425 LYS A N 1
ATOM 3375 C CA . LYS A 1 425 ? -66.103 -15.360 83.880 1.00 81.69 425 LYS A CA 1
ATOM 3376 C C . LYS A 1 425 ? -66.276 -14.346 82.738 1.00 81.69 425 LYS A C 1
ATOM 3378 O O . LYS A 1 425 ? -65.579 -14.435 81.733 1.00 81.69 425 LYS A O 1
ATOM 3383 N N . SER A 1 426 ? -67.174 -13.372 82.902 1.00 82.06 426 SER A N 1
ATOM 3384 C CA . SER A 1 426 ? -67.398 -12.289 81.938 1.00 82.06 426 SER A CA 1
ATOM 3385 C C . SER A 1 426 ? -66.243 -11.285 81.875 1.00 82.06 426 SER A C 1
ATOM 3387 O O . SER A 1 426 ? -65.931 -10.814 80.788 1.00 82.06 426 SER A O 1
ATOM 3389 N N . GLY A 1 427 ? -65.577 -10.989 82.997 1.00 82.56 427 GLY A N 1
ATOM 3390 C CA . GLY A 1 427 ? -64.413 -10.094 83.045 1.00 82.56 427 GLY A CA 1
ATOM 3391 C C . GLY A 1 427 ? -63.195 -10.687 82.335 1.00 82.56 427 GLY A C 1
ATOM 3392 O O . GLY A 1 427 ? -62.575 -10.023 81.509 1.00 82.56 427 GLY A O 1
ATOM 3393 N N . VAL A 1 428 ? -62.921 -11.976 82.567 1.00 85.31 428 VAL A N 1
ATOM 3394 C CA . VAL A 1 428 ? -61.850 -12.708 81.866 1.00 85.31 428 VAL A CA 1
ATOM 3395 C C . VAL A 1 428 ? -62.165 -12.868 80.374 1.00 85.31 428 VAL A C 1
ATOM 3397 O O . VAL A 1 428 ? -61.275 -12.713 79.544 1.00 85.31 428 VAL A O 1
ATOM 3400 N N . ALA A 1 429 ? -63.428 -13.123 80.008 1.00 86.31 429 ALA A N 1
ATOM 3401 C CA . ALA A 1 429 ? -63.842 -13.195 78.604 1.00 86.31 429 ALA A CA 1
ATOM 3402 C C . ALA A 1 429 ? -63.691 -11.845 77.877 1.00 86.31 429 ALA A C 1
ATOM 3404 O O . ALA A 1 429 ? -63.186 -11.811 76.756 1.00 86.31 429 ALA A O 1
ATOM 3405 N N . ALA A 1 430 ? -64.066 -10.735 78.523 1.00 87.06 430 ALA A N 1
ATOM 3406 C CA . ALA A 1 430 ? -63.893 -9.390 77.974 1.00 87.06 430 ALA A CA 1
ATOM 3407 C C . ALA A 1 430 ? -62.409 -9.022 77.815 1.00 87.06 430 ALA A C 1
ATOM 3409 O O . ALA A 1 430 ? -62.014 -8.486 76.781 1.00 87.06 430 ALA A O 1
ATOM 3410 N N . TRP A 1 431 ? -61.569 -9.355 78.801 1.00 91.00 431 TRP A N 1
ATOM 3411 C CA . TRP A 1 431 ? -60.117 -9.202 78.690 1.00 91.00 431 TRP A CA 1
ATOM 3412 C C . TRP A 1 431 ? -59.544 -10.030 77.535 1.00 91.00 431 TRP A C 1
ATOM 3414 O O . TRP A 1 431 ? -58.792 -9.510 76.715 1.00 91.00 431 TRP A O 1
ATOM 3424 N N . HIS A 1 432 ? -59.946 -11.300 77.418 1.00 89.94 432 HIS A N 1
ATOM 3425 C CA . HIS A 1 432 ? -59.483 -12.178 76.346 1.00 89.94 432 HIS A CA 1
ATOM 3426 C C . HIS A 1 432 ? -59.847 -11.622 74.966 1.00 89.94 432 HIS A C 1
ATOM 3428 O O . HIS A 1 432 ? -59.017 -11.643 74.064 1.00 89.94 432 HIS A O 1
ATOM 3434 N N . GLN A 1 433 ? -61.047 -11.055 74.817 1.00 93.00 433 GLN A N 1
ATOM 3435 C CA . GLN A 1 433 ? -61.464 -10.386 73.587 1.00 93.00 433 GLN A CA 1
ATOM 3436 C C . GLN A 1 433 ? -60.602 -9.150 73.275 1.00 93.00 433 GLN A C 1
ATOM 3438 O O . GLN A 1 433 ? -60.179 -8.988 72.132 1.00 93.00 433 GLN A O 1
ATOM 3443 N N . LYS A 1 434 ? -60.283 -8.311 74.276 1.00 92.81 434 LYS A N 1
ATOM 3444 C CA . LYS A 1 434 ? -59.351 -7.179 74.101 1.00 92.81 434 LYS A CA 1
ATOM 3445 C C . LYS A 1 434 ? -57.958 -7.657 73.674 1.00 92.81 434 LYS A C 1
ATOM 3447 O O . LYS A 1 434 ? -57.364 -7.078 72.770 1.00 92.81 434 LYS A O 1
ATOM 3452 N N . MET A 1 435 ? -57.452 -8.725 74.291 1.00 93.25 435 MET A N 1
ATOM 3453 C CA . MET A 1 435 ? -56.148 -9.302 73.960 1.00 93.25 435 MET A CA 1
ATOM 3454 C C . MET A 1 435 ? -56.128 -9.873 72.536 1.00 93.25 435 MET A C 1
ATOM 3456 O O . MET A 1 435 ? -55.215 -9.575 71.771 1.00 93.25 435 MET A O 1
ATOM 3460 N N . GLN A 1 436 ? -57.161 -10.628 72.144 1.00 93.88 436 GLN A N 1
ATOM 3461 C CA . GLN A 1 436 ? -57.331 -11.110 70.769 1.00 93.88 436 GLN A CA 1
ATOM 3462 C C . GLN A 1 436 ? -57.370 -9.953 69.765 1.00 93.88 436 GLN A C 1
ATOM 3464 O O . GLN A 1 436 ? -56.760 -10.047 68.704 1.00 93.88 436 GLN A O 1
ATOM 3469 N N . GLN A 1 437 ? -58.050 -8.854 70.101 1.00 94.88 437 GLN A N 1
ATOM 3470 C CA . GLN A 1 437 ? -58.109 -7.669 69.251 1.00 94.88 437 GLN A CA 1
ATOM 3471 C C . GLN A 1 437 ? -56.730 -7.016 69.083 1.00 94.88 437 GLN A C 1
ATOM 3473 O O . GLN A 1 437 ? -56.359 -6.698 67.959 1.00 94.88 437 GLN A O 1
ATOM 3478 N N . VAL A 1 438 ? -55.949 -6.863 70.158 1.00 95.00 438 VAL A N 1
ATOM 3479 C CA . VAL A 1 438 ? -54.581 -6.314 70.084 1.00 95.00 438 VAL A CA 1
ATOM 3480 C C . VAL A 1 438 ? -53.643 -7.233 69.295 1.00 95.00 438 VAL A C 1
ATOM 3482 O O . VAL A 1 438 ? -52.859 -6.745 68.485 1.00 95.00 438 VAL A O 1
ATOM 3485 N N . CYS A 1 439 ? -53.745 -8.555 69.467 1.00 92.69 439 CYS A N 1
ATOM 3486 C CA . CYS A 1 439 ? -53.010 -9.517 68.641 1.00 92.69 439 CYS A CA 1
ATOM 3487 C C . CYS A 1 439 ? -53.381 -9.386 67.159 1.00 92.69 439 CYS A C 1
ATOM 3489 O O . CYS A 1 439 ? -52.494 -9.301 66.317 1.00 92.69 439 CYS A O 1
ATOM 3491 N N . LYS A 1 440 ? -54.678 -9.280 66.851 1.00 94.88 440 LYS A N 1
ATOM 3492 C CA . LYS A 1 440 ? -55.154 -9.082 65.480 1.00 94.88 440 LYS A CA 1
ATOM 3493 C C . LYS A 1 440 ? -54.642 -7.770 64.878 1.00 94.88 440 LYS A C 1
ATOM 3495 O O . LYS A 1 440 ? -54.211 -7.764 63.734 1.00 94.88 440 LYS A O 1
ATOM 3500 N N . MET A 1 441 ? -54.646 -6.680 65.650 1.00 94.19 441 MET A N 1
ATOM 3501 C CA . MET A 1 441 ? -54.085 -5.395 65.218 1.00 94.19 441 MET A CA 1
ATOM 3502 C C . MET A 1 441 ? -52.589 -5.504 64.908 1.00 94.19 441 MET A C 1
ATOM 3504 O O . MET A 1 441 ? -52.142 -4.954 63.911 1.00 94.19 441 MET A O 1
ATOM 3508 N N . LEU A 1 442 ? -51.818 -6.234 65.723 1.00 92.75 442 LEU A N 1
ATOM 3509 C CA . LEU A 1 442 ? -50.396 -6.462 65.460 1.00 92.75 442 LEU A CA 1
ATOM 3510 C C . LEU A 1 442 ? -50.179 -7.213 64.138 1.00 92.75 442 LEU A C 1
ATOM 3512 O O . LEU A 1 442 ? -49.320 -6.817 63.351 1.00 92.75 442 LEU A O 1
ATOM 3516 N N . ASP A 1 443 ? -50.963 -8.262 63.883 1.00 94.19 443 ASP A N 1
ATOM 3517 C CA . ASP A 1 443 ? -50.886 -9.040 62.642 1.00 94.19 443 ASP A CA 1
ATOM 3518 C C . ASP A 1 443 ? -51.273 -8.193 61.416 1.00 94.19 443 ASP A C 1
ATOM 3520 O O . ASP A 1 443 ? -50.552 -8.190 60.417 1.00 94.19 443 ASP A O 1
ATOM 3524 N N . GLU A 1 444 ? -52.358 -7.416 61.511 1.00 95.19 444 GLU A N 1
ATOM 3525 C CA . GLU A 1 444 ? -52.810 -6.494 60.458 1.00 95.19 444 GLU A CA 1
ATOM 3526 C C . GLU A 1 444 ? -51.754 -5.407 60.165 1.00 95.19 444 GLU A C 1
ATOM 3528 O O . GLU A 1 444 ? -51.434 -5.152 59.001 1.00 95.19 444 GLU A O 1
ATOM 3533 N N . THR A 1 445 ? -51.147 -4.810 61.199 1.00 94.38 445 THR A N 1
ATOM 3534 C CA . THR A 1 445 ? -50.059 -3.826 61.059 1.00 94.38 445 THR A CA 1
ATOM 3535 C C . THR A 1 445 ? -48.815 -4.445 60.421 1.00 94.38 445 THR A C 1
ATOM 3537 O O . THR A 1 445 ? -48.242 -3.858 59.502 1.00 94.38 445 THR A O 1
ATOM 3540 N N . ASN A 1 446 ? -48.410 -5.646 60.844 1.00 93.81 446 ASN A N 1
ATOM 3541 C CA . ASN A 1 446 ? -47.278 -6.352 60.243 1.00 93.81 446 ASN A CA 1
ATOM 3542 C C . ASN A 1 446 ? -47.519 -6.630 58.760 1.00 93.81 446 ASN A C 1
ATOM 3544 O O . ASN A 1 446 ? -46.633 -6.398 57.941 1.00 93.81 446 ASN A O 1
ATOM 3548 N N . GLN A 1 447 ? -48.720 -7.088 58.402 1.00 95.25 447 GLN A N 1
ATOM 3549 C CA . GLN A 1 447 ? -49.063 -7.392 57.018 1.00 95.25 447 GLN A CA 1
ATOM 3550 C C . GLN A 1 447 ? -49.101 -6.133 56.141 1.00 95.25 447 GLN A C 1
ATOM 3552 O O . GLN A 1 447 ? -48.569 -6.157 55.031 1.00 95.25 447 GLN A O 1
ATOM 3557 N N . LYS A 1 448 ? -49.647 -5.023 56.656 1.00 95.69 448 LYS A N 1
ATOM 3558 C CA . LYS A 1 448 ? -49.624 -3.704 55.999 1.00 95.69 448 LYS A CA 1
ATOM 3559 C C . LYS A 1 448 ? -48.192 -3.256 55.694 1.00 95.69 448 LYS A C 1
ATOM 3561 O O . LYS A 1 448 ? -47.890 -2.908 54.556 1.00 95.69 448 LYS A O 1
ATOM 3566 N N . TYR A 1 449 ? -47.305 -3.263 56.689 1.00 95.56 449 TYR A N 1
ATOM 3567 C CA . TYR A 1 449 ? -45.927 -2.802 56.492 1.00 95.56 449 TYR A CA 1
ATOM 3568 C C . TYR A 1 449 ? -45.102 -3.758 55.628 1.00 95.56 449 TYR A C 1
ATOM 3570 O O . TYR A 1 449 ? -44.301 -3.301 54.819 1.00 95.56 449 TYR A O 1
ATOM 3578 N N . LEU A 1 450 ? -45.339 -5.069 55.721 1.00 94.38 450 LEU A N 1
ATOM 3579 C CA . LEU A 1 450 ? -44.732 -6.057 54.830 1.00 94.38 450 LEU A CA 1
ATOM 3580 C C . LEU A 1 450 ? -45.101 -5.788 53.360 1.00 94.38 450 LEU A C 1
ATOM 3582 O O . LEU A 1 450 ? -44.220 -5.793 52.506 1.00 94.38 450 LEU A O 1
ATOM 3586 N N . GLN A 1 451 ? -46.376 -5.501 53.068 1.00 94.94 451 GLN A N 1
ATOM 3587 C CA . GLN A 1 451 ? -46.820 -5.116 51.721 1.00 94.94 451 GLN A CA 1
ATOM 3588 C C . GLN A 1 451 ? -46.116 -3.847 51.232 1.00 94.94 451 GLN A C 1
ATOM 3590 O O . GLN A 1 451 ? -45.572 -3.845 50.133 1.00 94.94 451 GLN A O 1
ATOM 3595 N N . GLN A 1 452 ? -46.035 -2.810 52.069 1.00 94.19 452 GLN A N 1
ATOM 3596 C CA . GLN A 1 452 ? -45.345 -1.565 51.714 1.00 94.19 452 GLN A CA 1
ATOM 3597 C C . GLN A 1 452 ? -43.854 -1.775 51.418 1.00 94.19 452 GLN A C 1
ATOM 3599 O O . GLN A 1 452 ? -43.325 -1.170 50.489 1.00 94.19 452 GLN A O 1
ATOM 3604 N N . VAL A 1 453 ? -43.174 -2.646 52.173 1.00 93.06 453 VAL A N 1
ATOM 3605 C CA . VAL A 1 453 ? -41.773 -3.010 51.904 1.00 93.06 453 VAL A CA 1
ATOM 3606 C C . VAL A 1 453 ? -41.637 -3.717 50.553 1.00 93.06 453 VAL A C 1
ATOM 3608 O O . VAL A 1 453 ? -40.715 -3.403 49.804 1.00 93.06 453 VAL A O 1
ATOM 3611 N N . TYR A 1 454 ? -42.544 -4.641 50.218 1.00 92.56 454 TYR A N 1
ATOM 3612 C CA . TYR A 1 454 ? -42.526 -5.315 48.915 1.00 92.56 454 TYR A CA 1
ATOM 3613 C C . TYR A 1 454 ? -42.773 -4.351 47.752 1.00 92.56 454 TYR A C 1
ATOM 3615 O O . TYR A 1 454 ? -42.047 -4.404 46.763 1.00 92.56 454 TYR A O 1
ATOM 3623 N N . GLU A 1 455 ? -43.746 -3.450 47.882 1.00 92.88 455 GLU A N 1
ATOM 3624 C CA . GLU A 1 455 ? -44.035 -2.428 46.870 1.00 92.88 455 GLU A CA 1
ATOM 3625 C C . GLU A 1 455 ? -42.848 -1.477 46.660 1.00 92.88 455 GLU A C 1
ATOM 3627 O O . GLU A 1 455 ? -42.537 -1.101 45.529 1.00 92.88 455 GLU A O 1
ATOM 3632 N N . ASP A 1 456 ? -42.165 -1.085 47.740 1.00 90.31 456 ASP A N 1
ATOM 3633 C CA . ASP A 1 456 ? -40.987 -0.222 47.654 1.00 90.31 456 ASP A CA 1
ATOM 3634 C C . ASP A 1 456 ? -39.797 -0.943 47.011 1.00 90.31 456 ASP A C 1
ATOM 3636 O O . ASP A 1 456 ? -39.128 -0.382 46.143 1.00 90.31 456 ASP A O 1
ATOM 3640 N N . TYR A 1 457 ? -39.583 -2.213 47.363 1.00 89.25 457 TYR A N 1
ATOM 3641 C CA . TYR A 1 457 ? -38.583 -3.061 46.719 1.00 89.25 457 TYR A CA 1
ATOM 3642 C C . TYR A 1 457 ? -38.838 -3.195 45.212 1.00 89.25 457 TYR A C 1
ATOM 3644 O O . TYR A 1 457 ? -37.927 -2.992 44.410 1.00 89.25 457 TYR A O 1
ATOM 3652 N N . GLU A 1 458 ? -40.079 -3.476 44.808 1.00 91.44 458 GLU A N 1
ATOM 3653 C CA . GLU A 1 458 ? -40.446 -3.611 43.397 1.00 91.44 458 GLU A CA 1
ATOM 3654 C C . GLU A 1 458 ? -40.234 -2.302 42.623 1.00 91.44 458 GLU A C 1
ATOM 3656 O O . GLU A 1 458 ? -39.702 -2.317 41.511 1.00 91.44 458 GLU A O 1
ATOM 3661 N N . ARG A 1 459 ? -40.552 -1.156 43.238 1.00 89.00 459 ARG A N 1
ATOM 3662 C CA . ARG A 1 459 ? -40.294 0.171 42.664 1.00 89.00 459 ARG A CA 1
ATOM 3663 C C . ARG A 1 459 ? -38.802 0.422 42.439 1.00 89.00 459 ARG A C 1
ATOM 3665 O O . ARG A 1 459 ? -38.418 0.908 41.376 1.00 89.00 459 ARG A O 1
ATOM 3672 N N . VAL A 1 460 ? -37.954 0.074 43.409 1.00 87.50 460 VAL A N 1
ATOM 3673 C CA . VAL A 1 460 ? -36.491 0.181 43.269 1.00 87.50 460 VAL A CA 1
ATOM 3674 C C . VAL A 1 460 ? -35.991 -0.744 42.156 1.00 87.50 460 VAL A C 1
ATOM 3676 O O . VAL A 1 460 ? -35.186 -0.321 41.327 1.00 87.50 460 VAL A O 1
ATOM 3679 N N . CYS A 1 461 ? -36.505 -1.974 42.065 1.00 86.00 461 CYS A N 1
ATOM 3680 C CA . CYS A 1 461 ? -36.175 -2.893 40.975 1.00 86.00 461 CYS A CA 1
ATOM 3681 C C . CYS A 1 461 ? -36.560 -2.339 39.596 1.00 86.00 461 CYS A C 1
ATOM 3683 O O . CYS A 1 461 ? -35.759 -2.428 38.667 1.00 86.00 461 CYS A O 1
ATOM 3685 N N . GLN A 1 462 ? -37.745 -1.742 39.455 1.00 88.25 462 GLN A N 1
ATOM 3686 C CA . GLN A 1 462 ? -38.179 -1.110 38.204 1.00 88.25 462 GLN A CA 1
ATOM 3687 C C . GLN A 1 462 ? -37.264 0.055 37.816 1.00 88.25 462 GLN A C 1
ATOM 3689 O O . GLN A 1 462 ? -36.786 0.102 36.685 1.00 88.25 462 GLN A O 1
ATOM 3694 N N . HIS A 1 463 ? -36.924 0.925 38.767 1.00 84.69 463 HIS A N 1
ATOM 3695 C CA . HIS A 1 463 ? -35.998 2.032 38.526 1.00 84.69 463 HIS A CA 1
ATOM 3696 C C . HIS A 1 463 ? -34.598 1.543 38.107 1.00 84.69 463 HIS A C 1
ATOM 3698 O O . HIS A 1 463 ? -33.956 2.127 37.234 1.00 84.69 463 HIS A O 1
ATOM 3704 N N . CYS A 1 464 ? -34.126 0.430 38.678 1.00 82.62 464 CYS A N 1
ATOM 3705 C CA . CYS A 1 464 ? -32.892 -0.224 38.240 1.00 82.62 464 CYS A CA 1
ATOM 3706 C C . CYS A 1 464 ? -32.980 -0.732 36.794 1.00 82.62 464 CYS A C 1
ATOM 3708 O O . CYS A 1 464 ? -32.036 -0.543 36.031 1.00 82.62 464 CYS A O 1
ATOM 3710 N N . LEU A 1 465 ? -34.097 -1.350 36.401 1.00 85.31 465 LEU A N 1
ATOM 3711 C CA . LEU A 1 465 ? -34.304 -1.828 35.030 1.00 85.31 465 LEU A CA 1
ATOM 3712 C C . LEU A 1 465 ? -34.364 -0.673 34.023 1.00 85.31 465 LEU A C 1
ATOM 3714 O O . LEU A 1 465 ? -33.771 -0.762 32.950 1.00 85.31 465 LEU A O 1
ATOM 3718 N N . GLU A 1 466 ? -35.029 0.426 34.371 1.00 86.12 466 GLU A N 1
ATOM 3719 C CA . GLU A 1 466 ? -35.082 1.633 33.541 1.00 86.12 466 GLU A CA 1
ATOM 3720 C C . GLU A 1 466 ? -33.694 2.254 33.354 1.00 86.12 466 GLU A C 1
ATOM 3722 O O . GLU A 1 466 ? -33.309 2.576 32.230 1.00 86.12 466 GLU A O 1
ATOM 3727 N N . ALA A 1 467 ? -32.904 2.357 34.426 1.00 77.50 467 ALA A N 1
ATOM 3728 C CA . ALA A 1 467 ? -31.548 2.901 34.370 1.00 77.50 467 ALA A CA 1
ATOM 3729 C C . ALA A 1 467 ? -30.581 2.044 33.533 1.00 77.50 467 ALA A C 1
ATOM 3731 O O . ALA A 1 467 ? -29.657 2.587 32.926 1.00 77.50 467 ALA A O 1
ATOM 3732 N N . ILE A 1 468 ? -30.788 0.722 33.493 1.00 74.38 468 ILE A N 1
ATOM 3733 C CA . ILE A 1 468 ? -30.029 -0.196 32.632 1.00 74.38 468 ILE A CA 1
ATOM 3734 C C . ILE A 1 468 ? -30.433 -0.023 31.164 1.00 74.38 468 ILE A C 1
ATOM 3736 O O . ILE A 1 468 ? -29.567 -0.046 30.302 1.00 74.38 468 ILE A O 1
ATOM 3740 N N . ASN A 1 469 ? -31.723 0.165 30.877 1.00 74.44 469 ASN A N 1
ATOM 3741 C CA . ASN A 1 469 ? -32.234 0.270 29.506 1.00 74.44 469 ASN A CA 1
ATOM 3742 C C . ASN A 1 469 ? -32.038 1.657 28.867 1.00 74.44 469 ASN A C 1
ATOM 3744 O O . ASN A 1 469 ? -32.129 1.784 27.648 1.00 74.44 469 ASN A O 1
ATOM 3748 N N . ALA A 1 470 ? -31.836 2.701 29.674 1.00 66.50 470 ALA A N 1
ATOM 3749 C CA . ALA A 1 470 ? -31.630 4.073 29.205 1.00 66.50 470 ALA A CA 1
ATOM 3750 C C . ALA A 1 470 ? -30.159 4.413 28.883 1.00 66.50 470 ALA A C 1
ATOM 3752 O O . ALA A 1 470 ? -29.893 5.505 28.374 1.00 66.50 470 ALA A O 1
ATOM 3753 N N . ARG A 1 471 ? -29.217 3.521 29.208 1.00 54.38 471 ARG A N 1
ATOM 3754 C CA . ARG A 1 471 ? -27.783 3.627 28.897 1.00 54.38 471 ARG A CA 1
ATOM 3755 C C . ARG A 1 471 ? -27.426 2.669 27.774 1.00 54.38 471 ARG A C 1
ATOM 3757 O O . ARG A 1 471 ? -26.528 3.039 26.988 1.00 54.38 471 ARG A O 1
#